Protein AF-0000000081143030 (afdb_homodimer)

InterPro domains:
  IPR003347 JmjC domain [PF08007] (2-86)
  IPR003347 JmjC domain [PS51184] (1-95)

Organism: NCBI:txid267567

pLDDT: mean 85.15, std 11.26, range [50.44, 98.56]

Sequence (570 aa):
MNGSRTWQVGKRKIDAIEERDRLIDGIDVRVLNDWNDTDDTEVEEWVLNPGDMLYLPPRVPHCGIALSAGCMTLSVGCRAPSVSDLVSRLAERFSNSVEDVAVKRYTDDDLLDDCSNDNFSPGEITAKAKEDAKHLVLNALTNMMDDDSVWDEFLGRCVTEPKRLRNNYPIPLEDDDEFDGPTVQDVLNGRGMMYHAEGICFSHSEVNSQDLSGTATAIYRLFVNGEMWQSDSADDGILYQTIANNRMLEGTTLLKSIGNNKRRAKKVEFLEKLVSVGLLYASEEMNGSRTWQVGKRKIDAIEERDRLIDGIDVRVLNDWNDTDDTEVEEWVLNPGDMLYLPPRVPHCGIALSAGCMTLSVGCRAPSVSDLVSRLAERFSNSVEDVAVKRYTDDDLLDDCSNDNFSPGEITAKAKEDAKHLVLNALTNMMDDDSVWDEFLGRCVTEPKRLRNNYPIPLEDDDEFDGPTVQDVLNGRGMMYHAEGICFSHSEVNSQDLSGTATAIYRLFVNGEMWQSDSADDGILYQTIANNRMLEGTTLLKSIGNNKRRAKKVEFLEKLVSVGLLYASEE

Solvent-accessible surface area (backbone atoms only — not comparable to full-atom values): 31535 Å² total; per-residue (Å²): 111,31,46,32,34,37,34,38,33,40,77,52,72,53,52,53,53,56,48,59,72,31,37,50,80,96,53,99,56,96,43,63,54,61,74,82,65,47,81,79,56,58,58,49,78,45,76,40,46,69,90,61,83,82,88,73,63,85,54,38,52,68,46,75,44,72,72,39,82,78,48,44,82,86,82,86,79,84,80,57,60,25,35,23,54,52,38,38,50,49,18,51,48,29,64,69,38,50,47,66,64,26,62,40,51,64,76,67,90,54,49,69,64,44,63,70,37,91,81,51,55,85,16,49,61,45,72,64,57,53,51,52,51,49,48,52,45,51,48,46,52,47,56,48,56,67,35,62,60,56,33,48,52,53,51,43,23,59,70,16,32,66,86,65,88,48,84,78,58,61,58,48,56,53,90,84,52,80,68,85,52,45,50,70,65,37,13,60,71,62,43,36,30,34,30,56,27,86,87,56,35,49,27,20,41,74,40,68,41,71,44,98,84,65,52,73,41,60,34,26,33,31,19,46,55,40,38,78,49,75,39,72,42,69,62,57,33,45,33,33,45,51,59,25,56,31,62,65,40,44,18,69,60,50,47,65,32,52,47,91,53,95,54,26,66,59,50,52,51,49,53,47,48,38,29,44,53,17,53,29,45,46,33,76,118,112,32,46,34,33,39,34,38,32,40,78,52,73,53,52,53,55,58,47,60,72,31,38,49,80,96,54,99,56,94,42,64,54,60,73,82,69,46,82,78,58,57,58,48,78,45,77,40,45,68,90,60,84,81,89,76,63,86,54,39,52,66,46,76,43,71,73,38,83,78,48,42,84,86,83,86,80,84,80,56,60,26,35,24,53,52,39,37,52,49,18,50,49,28,65,69,37,50,47,66,65,24,62,38,53,64,75,65,91,55,50,69,62,43,64,70,37,90,81,50,53,85,17,49,61,46,72,65,57,53,51,51,51,50,48,52,44,52,49,46,52,48,56,48,56,67,34,61,58,57,32,48,52,52,50,42,22,59,72,15,32,68,86,65,87,47,84,77,57,60,58,48,54,54,89,84,52,79,68,86,53,46,48,71,66,37,13,62,71,62,43,37,30,33,30,56,26,86,87,57,36,50,27,19,41,75,42,70,42,69,44,97,85,64,52,71,42,59,35,26,34,32,20,46,54,40,38,78,49,73,39,72,42,68,61,56,32,44,33,34,44,51,57,25,55,31,61,64,41,43,17,69,61,51,47,66,33,51,46,92,52,95,55,28,65,58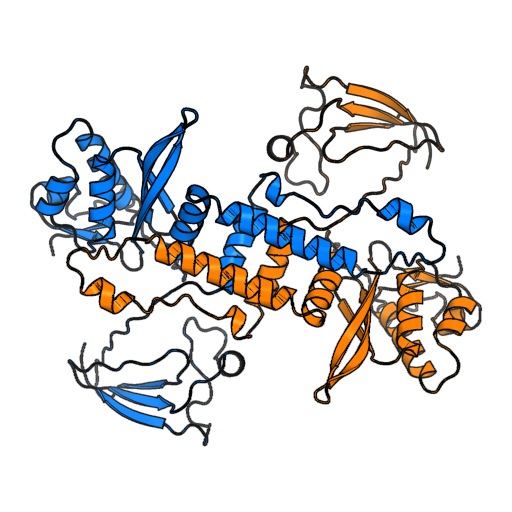,49,52,52,48,52,47,48,40,30,43,54,18,52,28,46,46,32,77,120

Radius of gyration: 30.95 Å; Cα contacts (8 Å, |Δi|>4): 906; chains: 2; bounding box: 77×86×65 Å

Secondary structure (DSSP, 8-state):
-BS-EEEEEESSPPPHHHHHHHBPTT-SS--BS-TTT-TT--EEEEEE-TT------TT--EEEEE-STT-B-------PPBHHHHHHHHHHHHHH--SHHHH-B---TTHHHHHTSTT--TTB--HHHHHHHHHHHHHHHHHHHHSHHHHHHHHHHHHHS-SS--TT-S----TT----S--HHHHHTTSSEEEEPTT--EEEEEEEEE-TTS-EEEEEEEEETTEEEEES-HHHHHHHHHHHH-SEEEHHHHHHHH-SSTTHHHHHHHHHHHHHTTSEEEE--/-BS-EEEEEESSPPPHHHHHHHBPTT-SS--BS-TTT-TT--EEEEEE-TT------TT--EEEEE-STT-B-------PPBHHHHHHHHHHHHHH--SHHHH-B---TTHHHHHTSTT--TTB--HHHHHHHHHHHHHHHHHHHHSHHHHHHHHHHHHHS-SS--TT-S----TT----SPPHHHHHTTSSEEEEPTT--EEEEEEEEE-TTS-EEEEEEEEETTEEEEES-HHHHHHHHHHHH-SEEEHHHHHHHH-SSTTHHHHHHHHHHHHHTTSEEEE--

Structure (mmCIF, N/CA/C/O backbone):
data_AF-0000000081143030-model_v1
#
loop_
_entity.id
_entity.type
_entity.pdbx_description
1 polymer 'Cupin domain-containing protein'
#
loop_
_atom_site.group_PDB
_atom_site.id
_atom_site.type_symbol
_atom_site.label_atom_id
_atom_site.label_alt_id
_atom_site.label_comp_id
_atom_site.label_asym_id
_atom_site.label_entity_id
_atom_site.label_seq_id
_atom_site.pdbx_PDB_ins_code
_atom_site.Cartn_x
_atom_site.Cartn_y
_atom_site.Cartn_z
_atom_site.occupancy
_atom_site.B_iso_or_equiv
_atom_site.auth_seq_id
_atom_site.auth_comp_id
_atom_site.auth_asym_id
_atom_site.auth_atom_id
_atom_site.pdbx_PDB_model_num
ATOM 1 N N . MET A 1 1 ? -22.078 33.094 7.598 1 71.69 1 MET A N 1
ATOM 2 C CA . MET A 1 1 ? -23.188 32.125 7.562 1 71.69 1 MET A CA 1
ATOM 3 C C . MET A 1 1 ? -24.516 32.875 7.48 1 71.69 1 MET A C 1
ATOM 5 O O . MET A 1 1 ? -24.734 33.875 8.164 1 71.69 1 MET A O 1
ATOM 9 N N . ASN A 1 2 ? -25.203 32.594 6.605 1 82.69 2 ASN A N 1
ATOM 10 C CA . ASN A 1 2 ? -26.406 33.375 6.316 1 82.69 2 ASN A CA 1
ATOM 11 C C . ASN A 1 2 ? -27.562 32.469 5.895 1 82.69 2 ASN A C 1
ATOM 13 O O . ASN A 1 2 ? -27.344 31.406 5.305 1 82.69 2 ASN A O 1
ATOM 17 N N . GLY A 1 3 ? -28.719 32.969 6.391 1 89.81 3 GLY A N 1
ATOM 18 C CA . GLY A 1 3 ? -29.922 32.312 5.906 1 89.81 3 GLY A CA 1
ATOM 19 C C . GLY A 1 3 ? -30.328 31.109 6.746 1 89.81 3 GLY A C 1
ATOM 20 O O . GLY A 1 3 ? -29.812 30.938 7.855 1 89.81 3 GLY A O 1
ATOM 21 N N . SER A 1 4 ? -31.469 30.5 6.277 1 92.56 4 SER A N 1
ATOM 22 C CA . SER A 1 4 ? -31.984 29.312 6.969 1 92.56 4 SER A CA 1
ATOM 23 C C . SER A 1 4 ? -31.984 28.094 6.055 1 92.56 4 SER A C 1
ATOM 25 O O . SER A 1 4 ? -32.156 28.219 4.84 1 92.56 4 SER A O 1
ATOM 27 N N . ARG A 1 5 ? -31.578 26.922 6.707 1 93.31 5 ARG A N 1
ATOM 28 C CA . ARG A 1 5 ? -31.5 25.672 5.984 1 93.31 5 ARG A CA 1
ATOM 29 C C . ARG A 1 5 ? -32.188 24.547 6.762 1 93.31 5 ARG A C 1
ATOM 31 O O . ARG A 1 5 ? -32.031 24.469 7.984 1 93.31 5 ARG A O 1
ATOM 38 N N . THR A 1 6 ? -33.031 23.766 6.062 1 93.06 6 THR A N 1
ATOM 39 C CA . THR A 1 6 ? -33.594 22.562 6.672 1 93.06 6 THR A CA 1
ATOM 40 C C . THR A 1 6 ? -32.688 21.359 6.41 1 93.06 6 THR A C 1
ATOM 42 O O . THR A 1 6 ? -32.25 21.141 5.277 1 93.06 6 THR A O 1
ATOM 45 N N . TRP A 1 7 ? -32.312 20.688 7.48 1 92.56 7 TRP A N 1
ATOM 46 C CA . TRP A 1 7 ? -31.5 19.484 7.391 1 92.56 7 TRP A CA 1
ATOM 47 C C . TRP A 1 7 ? -32.312 18.234 7.688 1 92.56 7 TRP A C 1
ATOM 49 O O . TRP A 1 7 ? -32.969 18.141 8.734 1 92.56 7 TRP A O 1
ATOM 59 N N . GLN A 1 8 ? -32.406 17.422 6.727 1 90.38 8 GLN A N 1
ATOM 60 C CA . GLN A 1 8 ? -32.969 16.094 6.926 1 90.38 8 GLN A CA 1
ATOM 61 C C . GLN A 1 8 ? -31.859 15.078 7.246 1 90.38 8 GLN A C 1
ATOM 63 O O . GLN A 1 8 ? -30.953 14.859 6.434 1 90.38 8 GLN A O 1
ATOM 68 N N . VAL A 1 9 ? -31.906 14.531 8.43 1 91.06 9 VAL A N 1
ATOM 69 C CA . VAL A 1 9 ? -30.859 13.633 8.891 1 91.06 9 VAL A CA 1
ATOM 70 C C . VAL A 1 9 ? -31.422 12.234 9.094 1 91.06 9 VAL A C 1
ATOM 72 O O . VAL A 1 9 ? -32.438 12.055 9.781 1 91.06 9 VAL A O 1
ATOM 75 N N . GLY A 1 10 ? -30.781 11.289 8.461 1 87.38 10 GLY A N 1
ATOM 76 C CA . GLY A 1 10 ? -31.203 9.906 8.641 1 87.38 10 GLY A CA 1
ATOM 77 C C . GLY A 1 10 ? -31.047 9.414 10.07 1 87.38 10 GLY A C 1
ATOM 78 O O . GLY A 1 10 ? -30.188 9.891 10.805 1 87.38 10 GLY A O 1
ATOM 79 N N . LYS A 1 11 ? -31.875 8.422 10.445 1 85.69 11 LYS A N 1
ATOM 80 C CA . LYS A 1 11 ? -31.844 7.902 11.805 1 85.69 11 LYS A CA 1
ATOM 81 C C . LYS A 1 11 ? -30.859 6.746 11.945 1 85.69 11 LYS A C 1
ATOM 83 O O . LYS A 1 11 ? -30.641 6.238 13.047 1 85.69 11 LYS A O 1
ATOM 88 N N . ARG A 1 12 ? -30.359 6.387 10.859 1 83.38 12 ARG A N 1
ATOM 89 C CA . ARG A 1 12 ? -29.453 5.25 10.969 1 83.38 12 ARG A CA 1
ATOM 90 C C . ARG A 1 12 ? -28.156 5.516 10.211 1 83.38 12 ARG A C 1
ATOM 92 O O . ARG A 1 12 ? -28.156 6.242 9.211 1 83.38 12 ARG A O 1
ATOM 99 N N . LYS A 1 13 ? -27.047 4.879 10.703 1 85.75 13 LYS A N 1
ATOM 100 C CA . LYS A 1 13 ? -25.766 4.871 10.016 1 85.75 13 LYS A CA 1
ATOM 101 C C . LYS A 1 13 ? -25.766 3.859 8.867 1 85.75 13 LYS A C 1
ATOM 103 O O . LYS A 1 13 ? -26.297 2.752 9.008 1 85.75 13 LYS A O 1
ATOM 108 N N . ILE A 1 14 ? -25.297 4.305 7.766 1 79.69 14 ILE A N 1
ATOM 109 C CA . ILE A 1 14 ? -25.188 3.361 6.66 1 79.69 14 ILE A CA 1
ATOM 110 C C . ILE A 1 14 ? -23.766 2.795 6.609 1 79.69 14 ILE A C 1
ATOM 112 O O . ILE A 1 14 ? -22.812 3.447 7.043 1 79.69 14 ILE A O 1
ATOM 116 N N . ASP A 1 15 ? -23.672 1.548 6.188 1 76.94 15 ASP A N 1
ATOM 117 C CA . ASP A 1 15 ? -22.328 0.964 6.109 1 76.94 15 ASP A CA 1
ATOM 118 C C . ASP A 1 15 ? -21.625 1.368 4.812 1 76.94 15 ASP A C 1
ATOM 120 O O . ASP A 1 15 ? -22.219 2.047 3.969 1 76.94 15 ASP A O 1
ATOM 124 N N . ALA A 1 16 ? -20.375 1.032 4.793 1 75.62 16 ALA A N 1
ATOM 125 C CA . ALA A 1 16 ? -19.531 1.472 3.688 1 75.62 16 ALA A CA 1
ATOM 126 C C . ALA A 1 16 ? -20.031 0.92 2.357 1 75.62 16 ALA A C 1
ATOM 128 O O . ALA A 1 16 ? -19.938 1.588 1.324 1 75.62 16 ALA A O 1
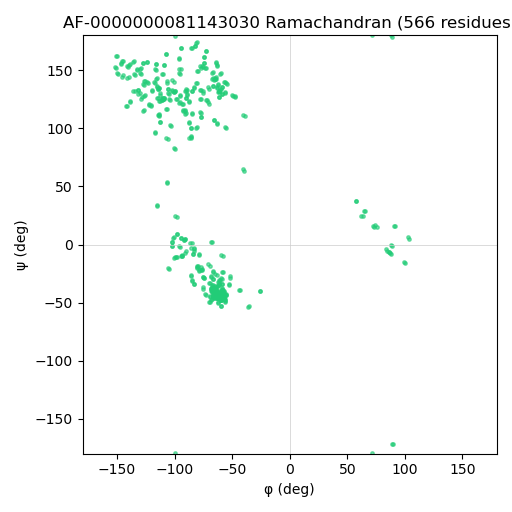ATOM 129 N N . ILE A 1 17 ? -20.547 -0.232 2.393 1 76.12 17 ILE A N 1
ATOM 130 C CA . ILE A 1 17 ? -21.031 -0.859 1.164 1 76.12 17 ILE A CA 1
ATOM 131 C C . ILE A 1 17 ? -22.25 -0.109 0.639 1 76.12 17 ILE A C 1
ATOM 133 O O . ILE A 1 17 ? -22.312 0.238 -0.543 1 76.12 17 ILE A O 1
ATOM 137 N N . GLU A 1 18 ? -23.141 0.137 1.549 1 76.69 18 GLU A N 1
ATOM 138 C CA . GLU A 1 18 ? -24.328 0.894 1.172 1 76.69 18 GLU A CA 1
ATOM 139 C C . GLU A 1 18 ? -23.969 2.287 0.668 1 76.69 18 GLU A C 1
ATOM 141 O O . GLU A 1 18 ? -24.547 2.773 -0.305 1 76.69 18 GLU A O 1
ATOM 146 N N . GLU A 1 19 ? -23.078 2.914 1.349 1 78.88 19 GLU A N 1
ATOM 147 C CA . GLU A 1 19 ? -22.641 4.238 0.925 1 78.88 19 GLU A CA 1
ATOM 148 C C . GLU A 1 19 ? -22.078 4.207 -0.495 1 78.88 19 GLU A C 1
ATOM 150 O O . GLU A 1 19 ? -22.469 5.02 -1.338 1 78.88 19 GLU A O 1
ATOM 155 N N . ARG A 1 20 ? -21.281 3.271 -0.72 1 75.88 20 ARG A N 1
ATOM 156 C CA . ARG A 1 20 ? -20.656 3.154 -2.033 1 75.88 20 ARG A CA 1
ATOM 157 C C . ARG A 1 20 ? -21.703 2.924 -3.119 1 75.88 20 ARG A C 1
ATOM 159 O O . ARG A 1 20 ? -21.641 3.531 -4.191 1 75.88 20 ARG A O 1
ATOM 166 N N . ASP A 1 21 ? -22.578 2.104 -2.781 1 76.81 21 ASP A N 1
ATOM 167 C CA . ASP A 1 21 ? -23.594 1.735 -3.76 1 76.81 21 ASP A CA 1
ATOM 168 C C . ASP A 1 21 ? -24.531 2.91 -4.055 1 76.81 21 ASP A C 1
ATOM 170 O O . ASP A 1 21 ? -25.094 3.002 -5.145 1 76.81 21 ASP A O 1
ATOM 174 N N . ARG A 1 22 ? -24.703 3.777 -3.113 1 79.62 22 ARG A N 1
ATOM 175 C CA . ARG A 1 22 ? -25.688 4.852 -3.246 1 79.62 22 ARG A CA 1
ATOM 176 C C . ARG A 1 22 ? -25.016 6.148 -3.695 1 79.62 22 ARG A C 1
ATOM 178 O O . ARG A 1 22 ? -25.703 7.121 -4.027 1 79.62 22 ARG A O 1
ATOM 185 N N . LEU A 1 23 ? -23.688 6.145 -3.668 1 82.5 23 LEU A N 1
ATOM 186 C CA . LEU A 1 23 ? -22.984 7.363 -4.031 1 82.5 23 LEU A CA 1
ATOM 187 C C . LEU A 1 23 ? -23.094 7.637 -5.527 1 82.5 23 LEU A C 1
ATOM 189 O O . LEU A 1 23 ? -23.031 6.715 -6.34 1 82.5 23 LEU A O 1
ATOM 193 N N . ILE A 1 24 ? -23.359 8.875 -5.836 1 79.69 24 ILE A N 1
ATOM 194 C CA . ILE A 1 24 ? -23.391 9.297 -7.23 1 79.69 24 ILE A CA 1
ATOM 195 C C . ILE A 1 24 ? -21.969 9.359 -7.785 1 79.69 24 ILE A C 1
ATOM 197 O O . ILE A 1 24 ? -21.109 10.039 -7.227 1 79.69 24 ILE A O 1
ATOM 201 N N . ASP A 1 25 ? -21.672 8.672 -8.852 1 76.94 25 ASP A N 1
ATOM 202 C CA . ASP A 1 25 ? -20.328 8.586 -9.438 1 76.94 25 ASP A CA 1
ATOM 203 C C . ASP A 1 25 ? -19.984 9.852 -10.219 1 76.94 25 ASP A C 1
ATOM 205 O O . ASP A 1 25 ? -20.891 10.508 -10.758 1 76.94 25 ASP A O 1
ATOM 209 N N . GLY A 1 26 ? -18.719 10.148 -10.289 1 70.69 26 GLY A N 1
ATOM 210 C CA . GLY A 1 26 ? -18.25 11.164 -11.211 1 70.69 26 GLY A CA 1
ATOM 211 C C . GLY A 1 26 ? -18.25 12.555 -10.617 1 70.69 26 GLY A C 1
ATOM 212 O O . GLY A 1 26 ? -18.031 13.539 -11.328 1 70.69 26 GLY A O 1
ATOM 213 N N . ILE A 1 27 ? -18.703 12.633 -9.344 1 70.5 27 ILE A N 1
ATOM 214 C CA . ILE A 1 27 ? -18.703 13.969 -8.766 1 70.5 27 ILE A CA 1
ATOM 215 C C . ILE A 1 27 ? -17.734 14.016 -7.59 1 70.5 27 ILE A C 1
ATOM 217 O O . ILE A 1 27 ? -17.438 12.984 -6.973 1 70.5 27 ILE A O 1
ATOM 221 N N . ASP A 1 28 ? -17.172 15.195 -7.188 1 66.81 28 ASP A N 1
ATOM 222 C CA . ASP A 1 28 ? -16.125 15.359 -6.184 1 66.81 28 ASP A CA 1
ATOM 223 C C . ASP A 1 28 ? -16.703 15.375 -4.773 1 66.81 28 ASP A C 1
ATOM 225 O O . ASP A 1 28 ? -15.969 15.445 -3.789 1 66.81 28 ASP A O 1
ATOM 229 N N . VAL A 1 29 ? -18.047 15.359 -4.738 1 70.94 29 VAL A N 1
ATOM 230 C CA . VAL A 1 29 ? -18.688 15.367 -3.43 1 70.94 29 VAL A CA 1
ATOM 231 C C . VAL A 1 29 ? -19.469 14.078 -3.23 1 70.94 29 VAL A C 1
ATOM 233 O O . VAL A 1 29 ? -19.906 13.445 -4.199 1 70.94 29 VAL A O 1
ATOM 236 N N . ARG A 1 30 ? -19.594 13.633 -2.014 1 77.25 30 ARG A N 1
ATOM 237 C CA . ARG A 1 30 ? -20.297 12.391 -1.69 1 77.25 30 ARG A CA 1
ATOM 238 C C . ARG A 1 30 ? -21.797 12.617 -1.526 1 77.25 30 ARG A C 1
ATOM 240 O O . ARG A 1 30 ? -22.25 13.008 -0.45 1 77.25 30 ARG A O 1
ATOM 247 N N . VAL A 1 31 ? -22.5 12.461 -2.605 1 80.06 31 VAL A N 1
ATOM 248 C CA . VAL A 1 31 ? -23.953 12.625 -2.619 1 80.06 31 VAL A CA 1
ATOM 249 C C . VAL A 1 31 ? -24.625 11.273 -2.83 1 80.06 31 VAL A C 1
ATOM 251 O O . VAL A 1 31 ? -24.234 10.5 -3.705 1 80.06 31 VAL A O 1
ATOM 254 N N . LEU A 1 32 ? -25.438 10.961 -1.968 1 84 32 LEU A N 1
ATOM 255 C CA . LEU A 1 32 ? -26.156 9.695 -2.068 1 84 32 LEU A CA 1
ATOM 256 C C . LEU A 1 32 ? -27.344 9.82 -3.031 1 84 32 LEU A C 1
ATOM 258 O O . LEU A 1 32 ? -28.031 10.836 -3.049 1 84 32 LEU A O 1
ATOM 262 N N . ASN A 1 33 ? -27.422 8.781 -3.754 1 78.25 33 ASN A N 1
ATOM 263 C CA . ASN A 1 33 ? -28.578 8.688 -4.625 1 78.25 33 ASN A CA 1
ATOM 264 C C . ASN A 1 33 ? -29.844 8.359 -3.834 1 78.25 33 ASN A C 1
ATOM 266 O O . ASN A 1 33 ? -29.766 7.793 -2.74 1 78.25 33 ASN A O 1
ATOM 270 N N . ASP A 1 34 ? -31.016 8.703 -4.371 1 70.38 34 ASP A N 1
ATOM 271 C CA . ASP A 1 34 ? -32.344 8.281 -3.965 1 70.38 34 ASP A CA 1
ATOM 272 C C . ASP A 1 34 ? -32.688 8.789 -2.562 1 70.38 34 ASP A C 1
ATOM 274 O O . ASP A 1 34 ? -33.25 8.055 -1.748 1 70.38 34 ASP A O 1
ATOM 278 N N . TRP A 1 35 ? -32.156 9.875 -2.143 1 68.69 35 TRP A N 1
ATOM 279 C CA . TRP A 1 35 ? -32.531 10.414 -0.845 1 68.69 35 TRP A CA 1
ATOM 280 C C . TRP A 1 35 ? -34.031 10.344 -0.651 1 68.69 35 TRP A C 1
ATOM 282 O O . TRP A 1 35 ? -34.531 9.992 0.43 1 68.69 35 TRP A O 1
ATOM 292 N N . ASN A 1 36 ? -34.812 10.617 -1.748 1 61.03 36 ASN A N 1
ATOM 293 C CA . ASN A 1 36 ? -36.281 10.688 -1.645 1 61.03 36 ASN A CA 1
ATOM 294 C C . ASN A 1 36 ? -36.906 9.305 -1.72 1 61.03 36 ASN A C 1
ATOM 296 O O . ASN A 1 36 ? -38.094 9.141 -1.373 1 61.03 36 ASN A O 1
ATOM 300 N N . ASP A 1 37 ? -36.312 8.523 -2.445 1 54.25 37 ASP A N 1
ATOM 301 C CA . ASP A 1 37 ? -37.031 7.309 -2.799 1 54.25 37 ASP A CA 1
ATOM 302 C C . ASP A 1 37 ? -37 6.297 -1.656 1 54.25 37 ASP A C 1
ATOM 304 O O . ASP A 1 37 ? -37.688 5.273 -1.708 1 54.25 37 ASP A O 1
ATOM 308 N N . THR A 1 38 ? -36.031 6.445 -0.819 1 52.09 38 THR A N 1
ATOM 309 C CA . THR A 1 38 ? -36.062 5.285 0.067 1 52.09 38 THR A CA 1
ATOM 310 C C . THR A 1 38 ? -37.031 5.516 1.225 1 52.09 38 THR A C 1
ATOM 312 O O . THR A 1 38 ? -36.875 6.477 1.981 1 52.09 38 THR A O 1
ATOM 315 N N . ASP A 1 39 ? -38.219 5.09 1.026 1 50.56 39 ASP A N 1
ATOM 316 C CA . ASP A 1 39 ? -39.219 4.965 2.07 1 50.56 39 ASP A CA 1
ATOM 317 C C . ASP A 1 39 ? -38.562 4.777 3.441 1 50.56 39 ASP A C 1
ATOM 319 O O . ASP A 1 39 ? -39.156 5.16 4.461 1 50.56 39 ASP A O 1
ATOM 323 N N . ASP A 1 40 ? -37.5 3.99 3.467 1 51.91 40 ASP A N 1
ATOM 324 C CA . ASP A 1 40 ? -37.031 3.387 4.715 1 51.91 40 ASP A CA 1
ATOM 325 C C . ASP A 1 40 ? -36.125 4.336 5.48 1 51.91 40 ASP A C 1
ATOM 327 O O . ASP A 1 40 ? -35.5 3.949 6.477 1 51.91 40 ASP A O 1
ATOM 331 N N . THR A 1 41 ? -35.938 5.508 4.945 1 59.34 41 THR A N 1
ATOM 332 C CA . THR A 1 41 ? -35 6.203 5.828 1 59.34 41 THR A CA 1
ATOM 333 C C . THR A 1 41 ? -35.75 7.176 6.738 1 59.34 41 THR A C 1
ATOM 335 O O . THR A 1 41 ? -36.344 8.141 6.262 1 59.34 41 THR A O 1
ATOM 338 N N . GLU A 1 42 ? -36.281 6.695 7.809 1 78.5 42 GLU A N 1
ATOM 339 C CA . GLU A 1 42 ? -36.719 7.617 8.859 1 78.5 42 GLU A CA 1
ATOM 340 C C . GLU A 1 42 ? -35.719 8.75 9.039 1 78.5 42 GLU A C 1
ATOM 342 O O . GLU A 1 42 ? -34.5 8.508 9.188 1 78.5 42 GLU A O 1
ATOM 347 N N . VAL A 1 43 ? -36.188 9.906 8.648 1 85.5 43 VAL A N 1
ATOM 348 C CA . VAL A 1 43 ? -35.344 11.078 8.789 1 85.5 43 VAL A CA 1
ATOM 349 C C . VAL A 1 43 ? -35.875 12.008 9.875 1 85.5 43 VAL A C 1
ATOM 351 O O . VAL A 1 43 ? -37.094 11.992 10.156 1 85.5 43 VAL A O 1
ATOM 354 N N . GLU A 1 44 ? -35.062 12.641 10.539 1 89.19 44 GLU A N 1
ATOM 355 C CA . GLU A 1 44 ? -35.406 13.766 11.398 1 89.19 44 GLU A CA 1
ATOM 356 C C . GLU A 1 44 ? -35.062 15.094 10.727 1 89.19 44 GLU A C 1
ATOM 358 O O . GLU A 1 44 ? -34.031 15.211 10.062 1 89.19 44 GLU A O 1
ATOM 363 N N . GLU A 1 45 ? -35.906 16.047 10.922 1 91.38 45 GLU A N 1
ATOM 364 C CA . GLU A 1 45 ? -35.719 17.328 10.258 1 91.38 45 GLU A CA 1
ATOM 365 C C . GLU A 1 45 ? -35.406 18.422 11.266 1 91.38 45 GLU A C 1
ATOM 367 O O . GLU A 1 45 ? -36.031 18.484 12.336 1 91.38 45 GLU A O 1
ATOM 372 N N . TRP A 1 46 ? -34.406 19.234 10.938 1 93.62 46 TRP A N 1
ATOM 373 C CA . TRP A 1 46 ? -34 20.375 11.758 1 93.62 46 TRP A CA 1
ATOM 374 C C . TRP A 1 46 ? -33.844 21.625 10.906 1 93.62 46 TRP A C 1
ATOM 376 O O . TRP A 1 46 ? -33.219 21.594 9.844 1 93.62 46 TRP A O 1
ATOM 386 N N . VAL A 1 47 ? -34.469 22.703 11.328 1 94.38 47 VAL A N 1
ATOM 387 C CA . VAL A 1 47 ? -34.188 23.984 10.688 1 94.38 47 VAL A CA 1
ATOM 388 C C . VAL A 1 47 ? -33.094 24.719 11.438 1 94.38 47 VAL A C 1
ATOM 390 O O . VAL A 1 47 ? -33.188 24.953 12.648 1 94.38 47 VAL A O 1
ATOM 393 N N . LEU A 1 48 ? -32.062 25 10.758 1 93.56 48 LEU A N 1
ATOM 394 C CA . LEU A 1 48 ? -30.953 25.719 11.367 1 93.56 48 LEU A CA 1
ATOM 395 C C . LEU A 1 48 ? -30.969 27.188 10.953 1 93.56 48 LEU A C 1
ATOM 397 O O . LEU A 1 48 ? -31.156 27.516 9.781 1 93.56 48 LEU A O 1
ATOM 401 N N . ASN A 1 49 ? -30.828 28 11.883 1 92.25 49 ASN A N 1
ATOM 402 C CA . ASN A 1 49 ? -30.703 29.438 11.703 1 92.25 49 ASN A CA 1
ATOM 403 C C . ASN A 1 49 ? -29.281 29.922 11.969 1 92.25 49 ASN A C 1
ATOM 405 O O . ASN A 1 49 ? -28.453 29.172 12.492 1 92.25 49 ASN A O 1
ATOM 409 N N . PRO A 1 50 ? -28.984 31.156 11.508 1 90.69 50 PRO A N 1
ATOM 410 C CA . PRO A 1 50 ? -27.625 31.672 11.773 1 90.69 50 PRO A CA 1
ATOM 411 C C . PRO A 1 50 ? -27.219 31.547 13.234 1 90.69 50 PRO A C 1
ATOM 413 O O . PRO A 1 50 ? -28 31.891 14.133 1 90.69 50 PRO A O 1
ATOM 416 N N . GLY A 1 51 ? -26.109 30.984 13.461 1 91.38 51 GLY A N 1
ATOM 417 C CA . GLY A 1 51 ? -25.609 30.75 14.812 1 91.38 51 GLY A CA 1
ATOM 418 C C . GLY A 1 51 ? -25.844 29.344 15.297 1 91.38 51 GLY A C 1
ATOM 419 O O . GLY A 1 51 ? -25.219 28.906 16.266 1 91.38 51 GLY A O 1
ATOM 420 N N . ASP A 1 52 ? -26.734 28.547 14.625 1 92.88 52 ASP A N 1
ATOM 421 C CA . ASP A 1 52 ? -27 27.156 15.016 1 92.88 52 ASP A CA 1
ATOM 422 C C . ASP A 1 52 ? -25.922 26.219 14.484 1 92.88 52 ASP A C 1
ATOM 424 O O . ASP A 1 52 ? -25.25 26.531 13.484 1 92.88 52 ASP A O 1
ATOM 428 N N . MET A 1 53 ? -25.688 25.141 15.266 1 92.19 53 MET A N 1
ATOM 429 C CA . MET A 1 53 ? -24.75 24.109 14.852 1 92.19 53 MET A CA 1
ATOM 430 C C . MET A 1 53 ? -25.391 22.734 14.883 1 92.19 53 MET A C 1
ATOM 432 O O . MET A 1 53 ? -26.203 22.438 15.766 1 92.19 53 MET A O 1
ATOM 436 N N . LEU A 1 54 ? -25.125 21.984 13.898 1 91.75 54 LEU A N 1
ATOM 437 C CA . LEU A 1 54 ? -25.594 20.594 13.805 1 91.75 54 LEU A CA 1
ATOM 438 C C . LEU A 1 54 ? -24.406 19.641 13.664 1 91.75 54 LEU A C 1
ATOM 440 O O . LEU A 1 54 ? -23.562 19.828 12.789 1 91.75 54 LEU A O 1
ATOM 444 N N . TYR A 1 55 ? -24.297 18.75 14.594 1 89.81 55 TYR A N 1
ATOM 445 C CA . TYR A 1 55 ? -23.312 17.703 14.477 1 89.81 55 TYR A CA 1
ATOM 446 C C . TYR A 1 55 ? -23.859 16.5 13.711 1 89.81 55 TYR A C 1
ATOM 448 O O . TYR A 1 55 ? -24.922 15.969 14.07 1 89.81 55 TYR A O 1
ATOM 456 N N . LEU A 1 56 ? -23.219 16.156 12.695 1 87.06 56 LEU A N 1
ATOM 457 C CA . LEU A 1 56 ? -23.578 15 11.883 1 87.06 56 LEU A CA 1
ATOM 458 C C . LEU A 1 56 ? -22.516 13.914 11.977 1 87.06 56 LEU A C 1
ATOM 460 O O . LEU A 1 56 ? -21.406 14.078 11.469 1 87.06 56 LEU A O 1
ATOM 464 N N . PRO A 1 57 ? -22.906 12.805 12.602 1 83.75 57 PRO A N 1
ATOM 465 C CA . PRO A 1 57 ? -21.922 11.719 12.656 1 83.75 57 PRO A CA 1
ATOM 466 C C . PRO A 1 57 ? -21.578 11.164 11.273 1 83.75 57 PRO A C 1
ATOM 468 O O . PRO A 1 57 ? -22.375 11.289 10.336 1 83.75 57 PRO A O 1
ATOM 471 N N . PRO A 1 58 ? -20.359 10.555 11.227 1 78.75 58 PRO A N 1
ATOM 472 C CA . PRO A 1 58 ? -19.969 9.961 9.945 1 78.75 58 PRO A CA 1
ATOM 473 C C . PRO A 1 58 ? -20.969 8.898 9.469 1 78.75 58 PRO A C 1
ATOM 475 O O . PRO A 1 58 ? -21.484 8.133 10.273 1 78.75 58 PRO A O 1
ATOM 478 N N . ARG A 1 59 ? -21.297 8.953 8.203 1 81.25 59 ARG A N 1
ATOM 479 C CA . ARG A 1 59 ? -22.062 7.965 7.449 1 81.25 59 ARG A CA 1
ATOM 480 C C . ARG A 1 59 ? -23.531 7.996 7.844 1 81.25 59 ARG A C 1
ATOM 482 O O . ARG A 1 59 ? -24.25 7 7.695 1 81.25 59 ARG A O 1
ATOM 489 N N . VAL A 1 60 ? -23.891 9.008 8.461 1 86.38 60 VAL A N 1
ATOM 490 C CA . VAL A 1 60 ? -25.312 9.266 8.609 1 86.38 60 VAL A CA 1
ATOM 491 C C . VAL A 1 60 ? -25.812 10.125 7.449 1 86.38 60 VAL A C 1
ATOM 493 O O . VAL A 1 60 ? -25.391 11.273 7.293 1 86.38 60 VAL A O 1
ATOM 496 N N . PRO A 1 61 ? -26.609 9.5 6.66 1 87.88 61 PRO A N 1
ATOM 497 C CA . PRO A 1 61 ? -27.109 10.266 5.512 1 87.88 61 PRO A CA 1
ATOM 498 C C . PRO A 1 61 ? -27.812 11.555 5.918 1 87.88 61 PRO A C 1
ATOM 500 O O . PRO A 1 61 ? -28.484 11.594 6.953 1 87.88 61 PRO A O 1
ATOM 503 N N . HIS A 1 62 ? -27.578 12.562 5.176 1 88.62 62 HIS A N 1
ATOM 504 C CA . HIS A 1 62 ? -28.219 13.844 5.465 1 88.62 62 HIS A CA 1
ATOM 505 C C . HIS A 1 62 ? -28.391 14.672 4.195 1 88.62 62 HIS A C 1
ATOM 507 O O . HIS A 1 62 ? -27.703 14.438 3.199 1 88.62 62 HIS A O 1
ATOM 513 N N . CYS A 1 63 ? -29.406 15.5 4.258 1 88.25 63 CYS A N 1
ATOM 514 C CA . CYS A 1 63 ? -29.719 16.375 3.137 1 88.25 63 CYS A CA 1
ATOM 515 C C . CYS A 1 63 ? -30.109 17.766 3.629 1 88.25 63 CYS A C 1
ATOM 517 O O . CYS A 1 63 ? -30.969 17.906 4.492 1 88.25 63 CYS A O 1
ATOM 519 N N . GLY A 1 64 ? -29.359 18.703 3.145 1 88.5 64 GLY A N 1
ATOM 520 C CA . GLY A 1 64 ? -29.672 20.094 3.48 1 88.5 64 GLY A CA 1
ATOM 521 C C . GLY A 1 64 ? -30.312 20.859 2.336 1 88.5 64 GLY A C 1
ATOM 522 O O . GLY A 1 64 ? -29.828 20.812 1.204 1 88.5 64 GLY A O 1
ATOM 523 N N . ILE A 1 65 ? -31.406 21.484 2.684 1 88.38 65 ILE A N 1
ATOM 524 C CA . ILE A 1 65 ? -32.125 22.281 1.69 1 88.38 65 ILE A CA 1
ATOM 525 C C . ILE A 1 65 ? -32.219 23.734 2.152 1 88.38 65 ILE A C 1
ATOM 527 O O . ILE A 1 65 ? -32.719 24.016 3.24 1 88.38 65 ILE A O 1
ATOM 531 N N . ALA A 1 66 ? -31.656 24.609 1.347 1 91.94 66 ALA A N 1
ATOM 532 C CA . ALA A 1 66 ? -31.734 26.031 1.677 1 91.94 66 ALA A CA 1
ATOM 533 C C . ALA A 1 66 ? -33.188 26.516 1.688 1 91.94 66 ALA A C 1
ATOM 535 O O . ALA A 1 66 ? -33.938 26.203 0.776 1 91.94 66 ALA A O 1
ATOM 536 N N . LEU A 1 67 ? -33.562 27.312 2.643 1 90.62 67 LEU A N 1
ATOM 537 C CA . LEU A 1 67 ? -34.906 27.859 2.766 1 90.62 67 LEU A CA 1
ATOM 538 C C . LEU A 1 67 ? -34.938 29.328 2.365 1 90.62 67 LEU A C 1
ATOM 540 O O . LEU A 1 67 ? -36 29.891 2.109 1 90.62 67 LEU A O 1
ATOM 544 N N . SER A 1 68 ? -33.781 29.953 2.402 1 88.81 68 SER A N 1
ATOM 545 C CA . SER A 1 68 ? -33.719 31.375 2.068 1 88.81 68 SER A CA 1
ATOM 546 C C . SER A 1 68 ? -32.656 31.641 1.001 1 88.81 68 SER A C 1
ATOM 548 O O . SER A 1 68 ? -31.766 30.812 0.79 1 88.81 68 SER A O 1
ATOM 550 N N . ALA A 1 69 ? -32.844 32.719 0.317 1 84.69 69 ALA A N 1
ATOM 551 C CA . ALA A 1 69 ? -31.859 33.156 -0.666 1 84.69 69 ALA A CA 1
ATOM 552 C C . ALA A 1 69 ? -30.547 33.5 0.009 1 84.69 69 ALA A C 1
ATOM 554 O O . ALA A 1 69 ? -30.531 34.094 1.098 1 84.69 69 ALA A O 1
ATOM 555 N N . GLY A 1 70 ? -29.438 33.219 -0.565 1 86.38 70 GLY A N 1
ATOM 556 C CA . GLY A 1 70 ? -28.125 33.562 -0.072 1 86.38 70 GLY A CA 1
ATOM 557 C C . GLY A 1 70 ? -27.672 32.719 1.104 1 86.38 70 GLY A C 1
ATOM 558 O O . GLY A 1 70 ? -26.875 33.156 1.933 1 86.38 70 GLY A O 1
ATOM 559 N N . CYS A 1 71 ? -28.375 31.562 1.306 1 88.75 71 CYS A N 1
ATOM 560 C CA . CYS A 1 71 ? -28.047 30.672 2.412 1 88.75 71 CYS A CA 1
ATOM 561 C C . CYS A 1 71 ? -26.625 30.141 2.279 1 88.75 71 CYS A C 1
ATOM 563 O O . CYS A 1 71 ? -26.219 29.703 1.2 1 88.75 71 CYS A O 1
ATOM 565 N N . MET A 1 72 ? -25.781 30.328 3.408 1 89.12 72 MET A N 1
ATOM 566 C CA . MET A 1 72 ? -24.422 29.781 3.453 1 89.12 72 MET A CA 1
ATOM 567 C C . MET A 1 72 ? -24.203 28.984 4.727 1 89.12 72 MET A C 1
ATOM 569 O O . MET A 1 72 ? -24.578 29.422 5.816 1 89.12 72 MET A O 1
ATOM 573 N N . THR A 1 73 ? -23.766 27.781 4.531 1 86.62 73 THR A N 1
ATOM 574 C CA . THR A 1 73 ? -23.438 26.906 5.648 1 86.62 73 THR A CA 1
ATOM 575 C C . THR A 1 73 ? -21.938 26.578 5.656 1 86.62 73 THR A C 1
ATOM 577 O O . THR A 1 73 ? -21.344 26.359 4.602 1 86.62 73 THR A O 1
ATOM 580 N N . LEU A 1 74 ? -21.328 26.625 6.859 1 85.44 74 LEU A N 1
ATOM 581 C CA . LEU A 1 74 ? -19.953 26.172 7.035 1 85.44 74 LEU A CA 1
ATOM 582 C C . LEU A 1 74 ? -19.922 24.75 7.594 1 85.44 74 LEU A C 1
ATOM 584 O O . LEU A 1 74 ? -20.656 24.422 8.531 1 85.44 74 LEU A O 1
ATOM 588 N N . SER A 1 75 ? -19.266 23.938 6.926 1 83.06 75 SER A N 1
ATOM 589 C CA . SER A 1 75 ? -19.078 22.578 7.406 1 83.06 75 SER A CA 1
ATOM 590 C C . SER A 1 75 ? -17.625 22.297 7.77 1 83.06 75 SER A C 1
ATOM 592 O O . SER A 1 75 ? -16.719 22.75 7.07 1 83.06 75 SER A O 1
ATOM 594 N N . VAL A 1 76 ? -17.438 21.781 8.969 1 78.25 76 VAL A N 1
ATOM 595 C CA . VAL A 1 76 ? -16.109 21.391 9.43 1 78.25 76 VAL A CA 1
ATOM 596 C C . VAL A 1 76 ? -16.016 19.875 9.523 1 78.25 76 VAL A C 1
ATOM 598 O O . VAL A 1 76 ? -16.922 19.219 10.047 1 78.25 76 VAL A O 1
ATOM 601 N N . GLY A 1 77 ? -15.109 19.312 8.922 1 74.5 77 GLY A N 1
ATOM 602 C CA . GLY A 1 77 ? -14.875 17.891 8.992 1 74.5 77 GLY A CA 1
ATOM 603 C C . GLY A 1 77 ? -13.438 17.531 9.312 1 74.5 77 GLY A C 1
ATOM 604 O O . GLY A 1 77 ? -12.539 18.359 9.156 1 74.5 77 GLY A O 1
ATOM 605 N N . CYS A 1 78 ? -13.297 16.406 10.055 1 74.44 78 CYS A N 1
ATOM 606 C CA . CYS A 1 78 ? -11.969 15.875 10.328 1 74.44 78 CYS A CA 1
ATOM 607 C C . CYS A 1 78 ? -11.539 14.898 9.242 1 74.44 78 CYS A C 1
ATOM 609 O O . CYS A 1 78 ? -12.336 14.078 8.781 1 74.44 78 CYS A O 1
ATOM 611 N N . ARG A 1 79 ? -10.352 15.164 8.766 1 73.31 79 ARG A N 1
ATOM 612 C CA . ARG A 1 79 ? -9.844 14.336 7.676 1 73.31 79 ARG A CA 1
ATOM 613 C C . ARG A 1 79 ? -8.75 13.391 8.172 1 73.31 79 ARG A C 1
ATOM 615 O O . ARG A 1 79 ? -7.656 13.352 7.609 1 73.31 79 ARG A O 1
ATOM 622 N N . ALA A 1 80 ? -9.148 12.664 9.234 1 82.44 80 ALA A N 1
ATOM 623 C CA . ALA A 1 80 ? -8.18 11.68 9.703 1 82.44 80 ALA A CA 1
ATOM 624 C C . ALA A 1 80 ? -7.93 10.602 8.656 1 82.44 80 ALA A C 1
ATOM 626 O O . ALA A 1 80 ? -8.844 10.227 7.918 1 82.44 80 ALA A O 1
ATOM 627 N N . PRO A 1 81 ? -6.734 10.148 8.531 1 87.88 81 PRO A N 1
ATOM 628 C CA . PRO A 1 81 ? -6.461 9.11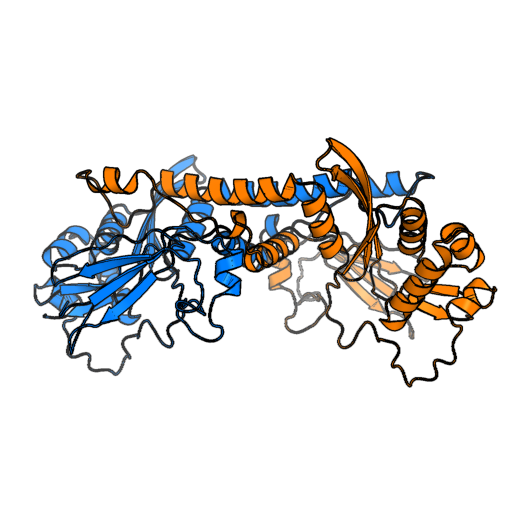7 7.527 1 87.88 81 PRO A CA 1
ATOM 629 C C . PRO A 1 81 ? -7.133 7.785 7.855 1 87.88 81 PRO A C 1
ATOM 631 O O . PRO A 1 81 ? -7.242 7.414 9.023 1 87.88 81 PRO A O 1
ATOM 634 N N . SER A 1 82 ? -7.609 7.102 6.855 1 87.25 82 SER A N 1
ATOM 635 C CA . SER A 1 82 ? -8.125 5.746 6.988 1 87.25 82 SER A CA 1
ATOM 636 C C . SER A 1 82 ? -7.008 4.715 6.898 1 87.25 82 SER A C 1
ATOM 638 O O . SER A 1 82 ? -5.875 5.051 6.543 1 87.25 82 SER A O 1
ATOM 640 N N . VAL A 1 83 ? -7.367 3.51 7.227 1 90.56 83 VAL A N 1
ATOM 641 C CA . VAL A 1 83 ? -6.422 2.41 7.055 1 90.56 83 VAL A CA 1
ATOM 642 C C . VAL A 1 83 ? -5.984 2.332 5.594 1 90.56 83 VAL A C 1
ATOM 644 O O . VAL A 1 83 ? -4.793 2.199 5.301 1 90.56 83 VAL A O 1
ATOM 647 N N . SER A 1 84 ? -6.938 2.443 4.695 1 90.12 84 SER A N 1
ATOM 648 C CA . SER A 1 84 ? -6.641 2.393 3.268 1 90.12 84 SER A CA 1
ATOM 649 C C . SER A 1 84 ? -5.664 3.494 2.867 1 90.12 84 SER A C 1
ATOM 651 O O . SER A 1 84 ? -4.73 3.256 2.1 1 90.12 84 SER A O 1
ATOM 653 N N . ASP A 1 85 ? -5.844 4.668 3.428 1 89.56 85 ASP A N 1
ATOM 654 C CA . ASP A 1 85 ? -4.941 5.781 3.148 1 89.56 85 ASP A CA 1
ATOM 655 C C . ASP A 1 85 ? -3.521 5.465 3.611 1 89.56 85 ASP A C 1
ATOM 657 O O . ASP A 1 85 ? -2.562 5.652 2.859 1 89.56 85 ASP A O 1
ATOM 661 N N . LEU A 1 86 ? -3.447 5.039 4.805 1 93.62 86 LEU A N 1
ATOM 662 C CA . LEU A 1 86 ? -2.143 4.793 5.41 1 93.62 86 LEU A CA 1
ATOM 663 C C . LEU A 1 86 ? -1.424 3.648 4.707 1 93.62 86 LEU A C 1
ATOM 665 O O . LEU A 1 86 ? -0.23 3.746 4.414 1 93.62 86 LEU A O 1
ATOM 669 N N . VAL A 1 87 ? -2.133 2.584 4.387 1 93.38 87 VAL A N 1
ATOM 670 C CA . VAL A 1 87 ? -1.52 1.435 3.729 1 93.38 87 VAL A CA 1
ATOM 671 C C . VAL A 1 87 ? -1.09 1.818 2.314 1 93.38 87 VAL A C 1
ATOM 673 O O . VAL A 1 87 ? -0.036 1.387 1.84 1 93.38 87 VAL A O 1
ATOM 676 N N . SER A 1 88 ? -1.885 2.559 1.642 1 92.62 88 SER A N 1
ATOM 677 C CA . SER A 1 88 ? -1.525 3.033 0.309 1 92.62 88 SER A CA 1
ATOM 678 C C . SER A 1 88 ? -0.231 3.84 0.341 1 92.62 88 SER A C 1
ATOM 680 O O . SER A 1 88 ? 0.634 3.67 -0.521 1 92.62 88 SER A O 1
ATOM 682 N N . ARG A 1 89 ? -0.148 4.691 1.285 1 92.69 89 ARG A N 1
ATOM 683 C CA . ARG A 1 89 ? 1.063 5.5 1.401 1 92.69 89 ARG A CA 1
ATOM 684 C C . ARG A 1 89 ? 2.26 4.637 1.791 1 92.69 89 ARG A C 1
ATOM 686 O O . ARG A 1 89 ? 3.387 4.898 1.365 1 92.69 89 ARG A O 1
ATOM 693 N N . LEU A 1 90 ? 2.018 3.695 2.674 1 93.19 90 LEU A N 1
ATOM 694 C CA . LEU A 1 90 ? 3.078 2.746 2.998 1 93.19 90 LEU A CA 1
ATOM 695 C C . LEU A 1 90 ? 3.562 2.023 1.746 1 93.19 90 LEU A C 1
ATOM 697 O O . LEU A 1 90 ? 4.77 1.851 1.551 1 93.19 90 LEU A O 1
ATOM 701 N N . ALA A 1 91 ? 2.602 1.557 0.931 1 92.88 91 ALA A N 1
ATOM 702 C CA . ALA A 1 91 ? 2.953 0.898 -0.324 1 92.88 91 ALA A CA 1
ATOM 703 C C . ALA A 1 91 ? 3.836 1.795 -1.187 1 92.88 91 ALA A C 1
ATOM 705 O O . ALA A 1 91 ? 4.812 1.331 -1.78 1 92.88 91 ALA A O 1
ATOM 706 N N . GLU A 1 92 ? 3.49 3.02 -1.248 1 90.69 92 GLU A N 1
ATOM 707 C CA . GLU A 1 92 ? 4.277 3.984 -2.008 1 90.69 92 GLU A CA 1
ATOM 708 C C . GLU A 1 92 ?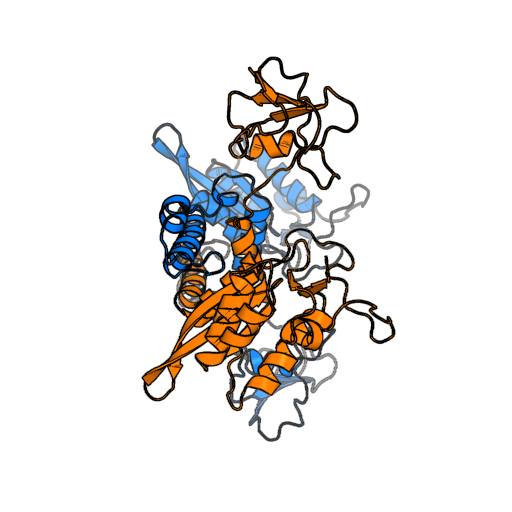 5.695 4.102 -1.451 1 90.69 92 GLU A C 1
ATOM 710 O O . GLU A 1 92 ? 6.664 4.133 -2.211 1 90.69 92 GLU A O 1
ATOM 715 N N . ARG A 1 93 ? 5.762 4.207 -0.204 1 88.12 93 ARG A N 1
ATOM 716 C CA . ARG A 1 93 ? 7.066 4.32 0.44 1 88.12 93 ARG A CA 1
ATOM 717 C C . ARG A 1 93 ? 7.93 3.1 0.145 1 88.12 93 ARG A C 1
ATOM 719 O O . ARG A 1 93 ? 9.109 3.232 -0.187 1 88.12 93 ARG A O 1
ATOM 726 N N . PHE A 1 94 ? 7.352 1.927 0.318 1 87.12 94 PHE A N 1
ATOM 727 C CA . PHE A 1 94 ? 8.102 0.699 0.083 1 87.12 94 PHE A CA 1
ATOM 728 C C . PHE A 1 94 ? 8.492 0.577 -1.385 1 87.12 94 PHE A C 1
ATOM 730 O O . PHE A 1 94 ? 9.578 0.074 -1.705 1 87.12 94 PHE A O 1
ATOM 737 N N . SER A 1 95 ? 7.613 0.979 -2.242 1 84.12 95 SER A N 1
ATOM 738 C CA . SER A 1 95 ? 7.898 0.893 -3.672 1 84.12 95 SER A CA 1
ATOM 739 C C . SER A 1 95 ? 9.031 1.831 -4.066 1 84.12 95 SER A C 1
ATOM 741 O O . SER A 1 95 ? 9.773 1.556 -5.016 1 84.12 95 SER A O 1
ATOM 743 N N . ASN A 1 96 ? 9.109 2.891 -3.32 1 77.31 96 ASN A N 1
ATOM 744 C CA . ASN A 1 96 ? 10.125 3.893 -3.631 1 77.31 96 ASN A CA 1
ATOM 745 C C . ASN A 1 96 ? 11.398 3.662 -2.83 1 77.31 96 ASN A C 1
ATOM 747 O O . ASN A 1 96 ? 12.398 4.359 -3.027 1 77.31 96 ASN A O 1
ATOM 751 N N . SER A 1 97 ? 11.25 2.783 -1.943 1 70.75 97 SER A N 1
ATOM 752 C CA . SER A 1 97 ? 12.398 2.547 -1.076 1 70.75 97 SER A CA 1
ATOM 753 C C . SER A 1 97 ? 13.312 1.467 -1.648 1 70.75 97 SER A C 1
ATOM 755 O O . SER A 1 97 ? 12.836 0.484 -2.223 1 70.75 97 SER A O 1
ATOM 757 N N . VAL A 1 98 ? 14.555 1.794 -1.619 1 59.69 98 VAL A N 1
ATOM 758 C CA . VAL A 1 98 ? 15.555 0.821 -2.043 1 59.69 98 VAL A CA 1
ATOM 759 C C . VAL A 1 98 ? 16.156 0.127 -0.821 1 59.69 98 VAL A C 1
ATOM 761 O O . VAL A 1 98 ? 17.109 -0.642 -0.942 1 59.69 98 VAL A O 1
ATOM 764 N N . GLU A 1 99 ? 15.516 0.413 0.28 1 63.06 99 GLU A N 1
ATOM 765 C CA . GLU A 1 99 ? 16.016 -0.208 1.502 1 63.06 99 GLU A CA 1
ATOM 766 C C . GLU A 1 99 ? 15.82 -1.721 1.475 1 63.06 99 GLU A C 1
ATOM 768 O O . GLU A 1 99 ? 14.859 -2.215 0.877 1 63.06 99 GLU A O 1
ATOM 773 N N . ASP A 1 100 ? 16.656 -2.4 2.064 1 65.19 100 ASP A N 1
ATOM 774 C CA . ASP A 1 100 ? 16.719 -3.859 2.09 1 65.19 100 ASP A CA 1
ATOM 775 C C . ASP A 1 100 ? 15.375 -4.453 2.533 1 65.19 100 ASP A C 1
ATOM 777 O O . ASP A 1 100 ? 14.938 -5.469 1.995 1 65.19 100 ASP A O 1
ATOM 781 N N . VAL A 1 101 ? 14.781 -3.717 3.426 1 67.56 101 VAL A N 1
ATOM 782 C CA . VAL A 1 101 ? 13.555 -4.277 3.988 1 67.56 101 VAL A CA 1
ATOM 783 C C . VAL A 1 101 ? 12.453 -4.289 2.926 1 67.56 101 VAL A C 1
ATOM 785 O O . VAL A 1 101 ? 11.656 -5.223 2.859 1 67.56 101 VAL A O 1
ATOM 788 N N . ALA A 1 102 ? 12.438 -3.342 2.051 1 68.62 102 ALA A N 1
ATOM 789 C CA . ALA A 1 102 ? 11.406 -3.215 1.021 1 68.62 102 ALA A CA 1
ATOM 790 C C . ALA A 1 102 ? 11.609 -4.242 -0.088 1 68.62 102 ALA A C 1
ATOM 792 O O . ALA A 1 102 ? 10.648 -4.746 -0.662 1 68.62 102 ALA A O 1
ATOM 793 N N . VAL A 1 103 ? 12.844 -4.578 -0.217 1 68.38 103 VAL A N 1
ATOM 794 C CA . VAL A 1 103 ? 13.156 -5.414 -1.372 1 68.38 103 VAL A CA 1
ATOM 795 C C . VAL A 1 103 ? 13.32 -6.867 -0.932 1 68.38 103 VAL A C 1
ATOM 797 O O . VAL A 1 103 ? 13.469 -7.762 -1.768 1 68.38 103 VAL A O 1
ATOM 800 N N . LYS A 1 104 ? 13.172 -7.031 0.373 1 76.81 104 LYS A N 1
ATOM 801 C CA . LYS A 1 104 ? 13.289 -8.398 0.883 1 76.81 104 LYS A CA 1
ATOM 802 C C . LYS A 1 104 ? 12.211 -9.297 0.28 1 76.81 104 LYS A C 1
ATOM 804 O O . LYS A 1 104 ? 11.047 -8.906 0.19 1 76.81 104 LYS A O 1
ATOM 809 N N . ARG A 1 105 ? 12.664 -10.422 -0.176 1 75.12 105 ARG A N 1
ATOM 810 C CA . ARG A 1 105 ? 11.758 -11.352 -0.839 1 75.12 105 ARG A CA 1
ATOM 811 C C . ARG A 1 105 ? 11.516 -12.586 0.023 1 75.12 105 ARG A C 1
ATOM 813 O O . ARG A 1 105 ? 12.336 -12.922 0.877 1 75.12 105 ARG A O 1
ATOM 820 N N . TYR A 1 106 ? 10.391 -13.195 -0.193 1 79.94 106 TYR A N 1
ATOM 821 C CA . TYR A 1 106 ? 10.078 -14.484 0.418 1 79.94 106 TYR A CA 1
ATOM 822 C C . TYR A 1 106 ? 11.141 -15.516 0.07 1 79.94 106 TYR A C 1
ATOM 824 O O . TYR A 1 106 ? 11.609 -15.578 -1.07 1 79.94 106 TYR A O 1
ATOM 832 N N . THR A 1 107 ? 11.57 -16.125 1.068 1 71.12 107 THR A N 1
ATOM 833 C CA . THR A 1 107 ? 12.508 -17.219 0.875 1 71.12 107 THR A CA 1
ATOM 834 C C . THR A 1 107 ? 11.977 -18.516 1.502 1 71.12 107 THR A C 1
ATOM 836 O O . THR A 1 107 ? 11.273 -18.469 2.514 1 71.12 107 THR A O 1
ATOM 839 N N . ASP A 1 108 ? 12.164 -19.578 0.822 1 73.62 108 ASP A N 1
ATOM 840 C CA . ASP A 1 108 ? 11.797 -20.891 1.326 1 73.62 108 ASP A CA 1
ATOM 841 C C . ASP A 1 108 ? 13.031 -21.781 1.478 1 73.62 108 ASP A C 1
ATOM 843 O O . ASP A 1 108 ? 13.453 -22.438 0.521 1 73.62 108 ASP A O 1
ATOM 847 N N . ASP A 1 109 ? 13.5 -21.812 2.643 1 72.31 109 ASP A N 1
ATOM 848 C CA . ASP A 1 109 ? 14.742 -22.531 2.912 1 72.31 109 ASP A CA 1
ATOM 849 C C . ASP A 1 109 ? 14.523 -24.047 2.82 1 72.31 109 ASP A C 1
ATOM 851 O O . ASP A 1 109 ? 15.484 -24.797 2.68 1 72.31 109 ASP A O 1
ATOM 855 N N . ASP A 1 110 ? 13.266 -24.453 2.875 1 72.56 110 ASP A N 1
ATOM 856 C CA . ASP A 1 110 ? 12.969 -25.891 2.916 1 72.56 110 ASP A CA 1
ATOM 857 C C . ASP A 1 110 ? 12.531 -26.406 1.545 1 72.56 110 ASP A C 1
ATOM 859 O O . ASP A 1 110 ? 12.148 -27.562 1.401 1 72.56 110 ASP A O 1
ATOM 863 N N . LEU A 1 111 ? 12.617 -25.5 0.574 1 73.5 111 LEU A N 1
ATOM 864 C CA . LEU A 1 111 ? 12.062 -25.844 -0.733 1 73.5 111 LEU A CA 1
ATOM 865 C C . LEU A 1 111 ? 12.75 -27.078 -1.308 1 73.5 111 LEU A C 1
ATOM 867 O O . LEU A 1 111 ? 12.086 -27.984 -1.803 1 73.5 111 LEU A O 1
ATOM 871 N N . LEU A 1 112 ? 14.047 -27.141 -1.223 1 73 112 LEU A N 1
ATOM 872 C CA . LEU A 1 112 ? 14.797 -28.25 -1.801 1 73 112 LEU A CA 1
ATOM 873 C C . LEU A 1 112 ? 14.477 -29.547 -1.071 1 73 112 LEU A C 1
ATOM 875 O O . LEU A 1 112 ? 14.344 -30.609 -1.7 1 73 112 LEU A O 1
ATOM 879 N N . ASP A 1 113 ? 14.344 -29.391 0.229 1 75 113 ASP A N 1
ATOM 880 C CA . ASP A 1 113 ? 14 -30.578 1.016 1 75 113 ASP A CA 1
ATOM 881 C C . ASP A 1 113 ? 12.586 -31.047 0.706 1 75 113 ASP A C 1
ATOM 883 O O . ASP A 1 113 ? 12.344 -32.25 0.583 1 75 113 ASP A O 1
ATOM 887 N N . ASP A 1 114 ? 11.719 -30.156 0.521 1 75.44 114 ASP A N 1
ATOM 888 C CA . ASP A 1 114 ? 10.328 -30.484 0.218 1 75.44 114 ASP A CA 1
ATOM 889 C C . ASP A 1 114 ? 10.203 -31.141 -1.158 1 75.44 114 ASP A C 1
ATOM 891 O O . ASP A 1 114 ? 9.414 -32.062 -1.344 1 75.44 114 ASP A O 1
ATOM 895 N N . CYS A 1 115 ? 11.031 -30.641 -2.039 1 75.88 115 CYS A N 1
ATOM 896 C CA . CYS A 1 115 ? 10.977 -31.156 -3.404 1 75.88 115 CYS A CA 1
ATOM 897 C C . CYS A 1 115 ? 11.422 -32.625 -3.457 1 75.88 115 CYS A C 1
ATOM 899 O O . CYS A 1 115 ? 11.07 -33.344 -4.387 1 75.88 115 CYS A O 1
ATOM 901 N N . SER A 1 116 ? 12.172 -32.969 -2.475 1 74.94 116 SER A N 1
ATOM 902 C CA . SER A 1 116 ? 12.68 -34.344 -2.441 1 74.94 116 SER A CA 1
ATOM 903 C C . SER A 1 116 ? 11.664 -35.281 -1.829 1 74.94 116 SER A C 1
ATOM 905 O O . SER A 1 116 ? 11.82 -36.5 -1.903 1 74.94 116 SER A O 1
ATOM 907 N N . ASN A 1 117 ? 10.641 -34.719 -1.317 1 76.62 117 ASN A N 1
ATOM 908 C CA . ASN A 1 117 ? 9.594 -35.531 -0.701 1 76.62 117 ASN A CA 1
ATOM 909 C C . ASN A 1 117 ? 8.609 -36.062 -1.741 1 76.62 117 ASN A C 1
ATOM 911 O O . ASN A 1 117 ? 8.289 -35.375 -2.707 1 76.62 117 ASN A O 1
ATOM 915 N N . ASP A 1 118 ? 8.242 -37.281 -1.677 1 75.81 118 ASP A N 1
ATOM 916 C CA . ASP A 1 118 ? 7.352 -37.969 -2.617 1 75.81 118 ASP A CA 1
ATOM 917 C C . ASP A 1 118 ? 5.992 -37.281 -2.682 1 75.81 118 ASP A C 1
ATOM 919 O O . ASP A 1 118 ? 5.301 -37.344 -3.699 1 75.81 118 ASP A O 1
ATOM 923 N N . ASN A 1 119 ? 5.715 -36.594 -1.605 1 79.25 119 ASN A N 1
ATOM 924 C CA . ASN A 1 119 ? 4.402 -35.969 -1.544 1 79.25 119 ASN A CA 1
ATOM 925 C C . ASN A 1 119 ? 4.477 -34.469 -1.921 1 79.25 119 ASN A C 1
ATOM 927 O O . ASN A 1 119 ? 3.596 -33.688 -1.561 1 79.25 119 ASN A O 1
ATOM 931 N N . PHE A 1 120 ? 5.48 -34.219 -2.646 1 80.81 120 PHE A N 1
ATOM 932 C CA . PHE A 1 120 ? 5.684 -32.812 -3.021 1 80.81 120 PHE A CA 1
ATOM 933 C C . PHE A 1 120 ? 4.633 -32.375 -4.027 1 80.81 120 PHE A C 1
ATOM 935 O O . PHE A 1 120 ? 4.363 -33.062 -5.008 1 80.81 120 PHE A O 1
ATOM 942 N N . SER A 1 121 ? 3.92 -31.391 -3.709 1 88.06 121 SER A N 1
ATOM 943 C CA . SER A 1 121 ? 2.963 -30.719 -4.574 1 88.06 121 SER A CA 1
ATOM 944 C C . SER A 1 121 ? 3.486 -29.344 -5.016 1 88.06 121 SER A C 1
ATOM 946 O O . SER A 1 121 ? 3.295 -28.344 -4.316 1 88.06 121 SER A O 1
ATOM 948 N N . PRO A 1 122 ? 4.148 -29.297 -6.109 1 86.56 122 PRO A N 1
ATOM 949 C CA . PRO A 1 122 ? 4.863 -28.078 -6.512 1 86.56 122 PRO A CA 1
ATOM 950 C C . PRO A 1 122 ? 3.941 -26.875 -6.664 1 86.56 122 PRO A C 1
ATOM 952 O O . PRO A 1 122 ? 4.383 -25.734 -6.5 1 86.56 122 PRO A O 1
ATOM 955 N N . GLY A 1 123 ? 2.727 -27.078 -6.988 1 92.38 123 GLY A N 1
ATOM 956 C CA . GLY A 1 123 ? 1.824 -25.953 -7.199 1 92.38 123 GLY A CA 1
ATOM 957 C C . GLY A 1 123 ? 1.076 -25.547 -5.945 1 92.38 123 GLY A C 1
ATOM 958 O O . GLY A 1 123 ? 0.24 -24.641 -5.98 1 92.38 123 GLY A O 1
ATOM 959 N N . GLU A 1 124 ? 1.406 -26.172 -4.891 1 93.69 124 GLU A N 1
ATOM 960 C CA . GLU A 1 124 ? 0.654 -25.922 -3.664 1 93.69 124 GLU A CA 1
ATOM 961 C C . GLU A 1 124 ? 1.193 -24.703 -2.924 1 93.69 124 GLU A C 1
ATOM 963 O O . GLU A 1 124 ? 2.406 -24.547 -2.762 1 93.69 124 GLU A O 1
ATOM 968 N N . ILE A 1 125 ? 0.351 -23.844 -2.527 1 94.19 125 ILE A N 1
ATOM 969 C CA . ILE A 1 125 ? 0.683 -22.844 -1.528 1 94.19 125 ILE A CA 1
ATOM 970 C C . ILE A 1 125 ? 0.476 -23.406 -0.127 1 94.19 125 ILE A C 1
ATOM 972 O O . ILE A 1 125 ? -0.651 -23.453 0.371 1 94.19 125 ILE A O 1
ATOM 976 N N . THR A 1 126 ? 1.498 -23.781 0.451 1 90.88 126 THR A N 1
ATOM 977 C CA . THR A 1 126 ? 1.443 -24.516 1.714 1 90.88 126 THR A CA 1
ATOM 978 C C . THR A 1 126 ? 1.092 -23.578 2.863 1 90.88 126 THR A C 1
ATOM 980 O O . THR A 1 126 ? 1.212 -22.359 2.734 1 90.88 126 THR A O 1
ATOM 983 N N . ALA A 1 127 ? 0.628 -24.141 3.98 1 90.81 127 ALA A N 1
ATOM 984 C CA . ALA A 1 127 ? 0.352 -23.375 5.191 1 90.81 127 ALA A CA 1
ATOM 985 C C . ALA A 1 127 ? 1.598 -22.625 5.664 1 90.81 127 ALA A C 1
ATOM 987 O O . ALA A 1 127 ? 1.513 -21.484 6.105 1 90.81 127 ALA A O 1
ATOM 988 N N . LYS A 1 128 ? 2.719 -23.297 5.57 1 90.88 128 LYS A N 1
ATOM 989 C CA . LYS A 1 128 ? 3.977 -22.672 5.98 1 90.88 128 LYS A CA 1
ATOM 990 C C . LYS A 1 128 ? 4.297 -21.453 5.113 1 90.88 128 LYS A C 1
ATOM 992 O O . LYS A 1 128 ? 4.727 -20.422 5.625 1 90.88 128 LYS A O 1
ATOM 997 N N . ALA A 1 129 ? 4.145 -21.625 3.799 1 90.88 129 ALA A N 1
ATOM 998 C CA . ALA A 1 129 ? 4.402 -20.516 2.887 1 90.88 129 ALA A CA 1
ATOM 999 C C . ALA A 1 129 ? 3.518 -19.312 3.223 1 90.88 129 ALA A C 1
ATOM 1001 O O . ALA A 1 129 ? 3.977 -18.172 3.191 1 90.88 129 ALA A O 1
ATOM 1002 N N . LYS A 1 130 ? 2.271 -19.578 3.539 1 93.62 130 LYS A N 1
ATOM 1003 C CA . LYS A 1 130 ? 1.333 -18.516 3.908 1 93.62 130 LYS A CA 1
ATOM 1004 C C . LYS A 1 130 ? 1.779 -17.812 5.18 1 93.62 130 LYS A C 1
ATOM 1006 O O . LYS A 1 130 ? 1.767 -16.578 5.246 1 93.62 130 LYS A O 1
ATOM 1011 N N . GLU A 1 131 ? 2.156 -18.594 6.152 1 94 131 GLU A N 1
ATOM 1012 C CA . GLU A 1 131 ? 2.609 -18.031 7.422 1 94 131 GLU A CA 1
ATOM 1013 C C . GLU A 1 131 ? 3.889 -17.219 7.242 1 94 131 GLU A C 1
ATOM 1015 O O . GLU A 1 131 ? 4.023 -16.141 7.805 1 94 131 GLU A O 1
ATOM 1020 N N . ASP A 1 132 ? 4.797 -17.781 6.457 1 92.75 132 ASP A N 1
ATOM 1021 C CA . ASP A 1 132 ? 6.059 -17.094 6.211 1 92.75 132 ASP A CA 1
ATOM 1022 C C . ASP A 1 132 ? 5.824 -15.758 5.508 1 92.75 132 ASP A C 1
ATOM 1024 O O . ASP A 1 132 ? 6.461 -14.75 5.84 1 92.75 132 ASP A O 1
ATOM 1028 N N . ALA A 1 133 ? 4.961 -15.766 4.527 1 93.56 133 ALA A N 1
ATOM 1029 C CA . ALA A 1 133 ? 4.641 -14.531 3.812 1 93.56 133 ALA A CA 1
ATOM 1030 C C . ALA A 1 133 ? 4.02 -13.5 4.75 1 93.56 133 ALA A C 1
ATOM 1032 O O . ALA A 1 133 ? 4.348 -12.312 4.684 1 93.56 133 ALA A O 1
ATOM 1033 N N . LYS A 1 134 ? 3.113 -13.969 5.59 1 94.25 134 LYS A N 1
ATOM 1034 C CA . LYS A 1 134 ? 2.488 -13.117 6.594 1 94.25 134 LYS A CA 1
ATOM 1035 C C . LYS A 1 134 ? 3.537 -12.469 7.492 1 94.25 134 LYS A C 1
ATOM 1037 O O . LYS A 1 134 ? 3.529 -11.25 7.688 1 94.25 134 LYS A O 1
ATOM 1042 N N . HIS A 1 135 ? 4.445 -13.234 7.996 1 94.31 135 HIS A N 1
ATOM 1043 C CA . HIS A 1 135 ? 5.484 -12.742 8.891 1 94.31 135 HIS A CA 1
ATOM 1044 C C . HIS A 1 135 ? 6.418 -11.773 8.172 1 94.31 135 HIS A C 1
ATOM 1046 O O . HIS A 1 135 ? 6.871 -10.789 8.758 1 94.31 135 HIS A O 1
ATOM 1052 N N . LEU A 1 136 ? 6.68 -12.133 6.941 1 92.69 136 LEU A N 1
ATOM 1053 C CA . LEU A 1 136 ? 7.547 -11.266 6.152 1 92.69 136 LEU A CA 1
ATOM 1054 C C . LEU A 1 136 ? 6.984 -9.852 6.074 1 92.69 136 LEU A C 1
ATOM 1056 O O . LEU A 1 136 ? 7.691 -8.883 6.344 1 92.69 136 LEU A O 1
ATOM 1060 N N . VAL A 1 137 ? 5.719 -9.703 5.781 1 93.12 137 VAL A N 1
ATOM 1061 C CA . VAL A 1 137 ? 5.062 -8.414 5.613 1 93.12 137 VAL A CA 1
ATOM 1062 C C . VAL A 1 137 ? 4.957 -7.707 6.965 1 93.12 137 VAL A C 1
ATOM 1064 O O . VAL A 1 137 ? 5.332 -6.539 7.094 1 93.12 137 VAL A O 1
ATOM 1067 N N . LEU A 1 138 ? 4.465 -8.445 7.957 1 93.88 138 LEU A N 1
ATOM 1068 C CA . LEU A 1 138 ? 4.242 -7.848 9.266 1 93.88 138 LEU A CA 1
ATOM 1069 C C . LEU A 1 138 ? 5.559 -7.387 9.891 1 93.88 138 LEU A C 1
ATOM 1071 O O . LEU A 1 138 ? 5.617 -6.328 10.516 1 93.88 138 LEU A O 1
ATOM 1075 N N . ASN A 1 139 ? 6.594 -8.195 9.711 1 92.81 139 ASN A N 1
ATOM 1076 C CA . ASN A 1 139 ? 7.898 -7.82 10.242 1 92.81 139 ASN A CA 1
ATOM 1077 C C . ASN A 1 139 ? 8.43 -6.555 9.578 1 92.81 139 ASN A C 1
ATOM 1079 O O . ASN A 1 139 ? 8.969 -5.676 10.258 1 92.81 139 ASN A O 1
ATOM 1083 N N . ALA A 1 140 ? 8.289 -6.512 8.305 1 90.69 140 ALA A N 1
ATOM 1084 C CA . ALA A 1 140 ? 8.773 -5.336 7.578 1 90.69 140 ALA A CA 1
ATOM 1085 C C . ALA A 1 140 ? 8.039 -4.078 8.031 1 90.69 140 ALA A C 1
ATOM 1087 O O . ALA A 1 140 ? 8.664 -3.045 8.281 1 90.69 140 ALA A O 1
ATOM 1088 N N . LEU A 1 141 ? 6.742 -4.172 8.148 1 92.69 141 LEU A N 1
ATOM 1089 C CA . LEU A 1 141 ? 5.926 -3.033 8.562 1 92.69 141 LEU A CA 1
ATOM 1090 C C . LEU A 1 141 ? 6.234 -2.635 10 1 92.69 141 LEU A C 1
ATOM 1092 O O . LEU A 1 141 ? 6.426 -1.452 10.289 1 92.69 141 LEU A O 1
ATOM 1096 N N . THR A 1 142 ? 6.32 -3.584 10.883 1 93.5 142 THR A N 1
ATOM 1097 C CA . THR A 1 142 ? 6.594 -3.322 12.297 1 93.5 142 THR A CA 1
ATOM 1098 C C . THR A 1 142 ? 7.977 -2.703 12.477 1 93.5 142 THR A C 1
ATOM 1100 O O . THR A 1 142 ? 8.148 -1.765 13.25 1 93.5 142 THR A O 1
ATOM 1103 N N . ASN A 1 143 ? 8.93 -3.264 11.734 1 91.12 143 ASN A N 1
ATOM 1104 C CA . ASN A 1 143 ? 10.281 -2.723 11.812 1 91.12 143 ASN A CA 1
ATOM 1105 C C . ASN A 1 143 ? 10.32 -1.251 11.406 1 91.12 143 ASN A C 1
ATOM 1107 O O . ASN A 1 143 ? 10.977 -0.441 12.062 1 91.12 143 ASN A O 1
ATOM 1111 N N . MET A 1 144 ? 9.664 -0.928 10.352 1 89.94 144 MET A N 1
ATOM 1112 C CA . MET A 1 144 ? 9.609 0.459 9.898 1 89.94 144 MET A CA 1
ATOM 1113 C C . MET A 1 144 ? 8.891 1.338 10.914 1 89.94 144 MET A C 1
ATOM 1115 O O . MET A 1 144 ? 9.359 2.432 11.234 1 89.94 144 MET A O 1
ATOM 1119 N N . MET A 1 145 ? 7.77 0.879 11.469 1 92.94 145 MET A N 1
ATOM 1120 C CA . MET A 1 145 ? 6.922 1.668 12.352 1 92.94 145 MET A CA 1
ATOM 1121 C C . MET A 1 145 ? 7.535 1.773 13.742 1 92.94 145 MET A C 1
ATOM 1123 O O . MET A 1 145 ? 7.184 2.666 14.516 1 92.94 145 MET A O 1
ATOM 1127 N N . ASP A 1 146 ? 8.414 0.837 14.062 1 92.5 146 ASP A N 1
ATOM 1128 C CA . ASP A 1 146 ? 9.062 0.858 15.375 1 92.5 146 ASP A CA 1
ATOM 1129 C C . ASP A 1 146 ? 10.211 1.864 15.406 1 92.5 146 ASP A C 1
ATOM 1131 O O . ASP A 1 146 ? 10.695 2.223 16.469 1 92.5 146 ASP A O 1
ATOM 1135 N N . ASP A 1 147 ? 10.672 2.246 14.234 1 90.88 147 ASP A N 1
ATOM 1136 C CA . ASP A 1 147 ? 11.602 3.369 14.172 1 90.88 147 ASP A CA 1
ATOM 1137 C C . ASP A 1 147 ? 10.867 4.699 14.328 1 90.88 147 ASP A C 1
ATOM 1139 O O . ASP A 1 147 ? 10.227 5.172 13.383 1 90.88 147 ASP A O 1
ATOM 1143 N N . ASP A 1 148 ? 11.047 5.355 15.422 1 92.19 148 ASP A N 1
ATOM 1144 C CA . ASP A 1 148 ? 10.273 6.543 15.773 1 92.19 148 ASP A CA 1
ATOM 1145 C C . ASP A 1 148 ? 10.469 7.656 14.742 1 92.19 148 ASP A C 1
ATOM 1147 O O . ASP A 1 148 ? 9.516 8.359 14.391 1 92.19 148 ASP A O 1
ATOM 1151 N N . SER A 1 149 ? 11.703 7.832 14.328 1 93.12 149 SER A N 1
ATOM 1152 C CA . SER A 1 149 ? 12 8.898 13.375 1 93.12 149 SER A CA 1
ATOM 1153 C C . SER A 1 149 ? 11.344 8.641 12.023 1 93.12 149 SER A C 1
ATOM 1155 O O . SER A 1 149 ? 10.75 9.547 11.43 1 93.12 149 SER A O 1
ATOM 1157 N N . VAL A 1 150 ? 11.398 7.395 11.562 1 92.44 150 VAL A N 1
ATOM 1158 C CA . VAL A 1 150 ? 10.844 7.031 10.266 1 92.44 150 VAL A CA 1
ATOM 1159 C C . VAL A 1 150 ? 9.32 7.113 10.32 1 92.44 150 VAL A C 1
ATOM 1161 O O . VAL A 1 150 ? 8.695 7.672 9.414 1 92.44 150 VAL A O 1
ATOM 1164 N N . TRP A 1 151 ? 8.734 6.586 11.383 1 95.31 151 TRP A N 1
ATOM 1165 C CA . TRP A 1 151 ? 7.277 6.586 11.516 1 95.31 151 TRP A CA 1
ATOM 1166 C C . TRP A 1 151 ? 6.746 8.008 11.648 1 95.31 151 TRP A C 1
ATOM 1168 O O . TRP A 1 151 ? 5.719 8.352 11.055 1 95.31 151 TRP A O 1
ATOM 1178 N N . ASP A 1 152 ? 7.461 8.844 12.375 1 96.62 152 ASP A N 1
ATOM 1179 C CA . ASP A 1 152 ? 7.094 10.25 12.539 1 96.62 152 ASP A CA 1
ATOM 1180 C C . ASP A 1 152 ? 7.051 10.961 11.195 1 96.62 152 ASP A C 1
ATOM 1182 O O . ASP A 1 152 ? 6.086 11.672 10.898 1 96.62 152 ASP A O 1
ATOM 1186 N N . GLU A 1 153 ? 8.094 10.758 10.422 1 96.31 153 GLU A N 1
ATOM 1187 C CA . GLU A 1 153 ? 8.156 11.367 9.094 1 96.31 153 GLU A CA 1
ATOM 1188 C C . GLU A 1 153 ? 7.012 10.883 8.211 1 96.31 153 GLU A C 1
ATOM 1190 O O . GLU A 1 153 ? 6.344 11.688 7.559 1 96.31 153 GLU A O 1
ATOM 1195 N N . PHE A 1 154 ? 6.859 9.578 8.273 1 95.88 154 PHE A N 1
ATOM 1196 C CA . PHE A 1 154 ? 5.82 8.984 7.438 1 95.88 154 PHE A CA 1
ATOM 1197 C C . PHE A 1 154 ? 4.453 9.555 7.793 1 95.88 154 PHE A C 1
ATOM 1199 O O . PHE A 1 154 ? 3.73 10.039 6.918 1 95.88 154 PHE A O 1
ATOM 1206 N N . LEU A 1 155 ? 4.055 9.523 9.039 1 96.44 155 LEU A N 1
ATOM 1207 C CA . LEU A 1 155 ? 2.734 9.961 9.484 1 96.44 155 LEU A CA 1
ATOM 1208 C C . LEU A 1 155 ? 2.553 11.461 9.266 1 96.44 155 LEU A C 1
ATOM 1210 O O . LEU A 1 155 ? 1.499 11.898 8.805 1 96.44 155 LEU A O 1
ATOM 1214 N N . GLY A 1 156 ? 3.547 12.258 9.625 1 97 156 GLY A N 1
ATOM 1215 C CA . GLY A 1 156 ? 3.469 13.703 9.445 1 97 156 GLY A CA 1
ATOM 1216 C C . GLY A 1 156 ? 3.193 14.109 8.008 1 97 156 GLY A C 1
ATOM 1217 O O . GLY A 1 156 ? 2.326 14.945 7.75 1 97 156 GLY A O 1
ATOM 1218 N N . ARG A 1 157 ? 3.926 13.5 7.086 1 95.94 157 ARG A N 1
ATOM 1219 C CA . ARG A 1 157 ? 3.717 13.797 5.672 1 95.94 157 ARG A CA 1
ATOM 1220 C C . ARG A 1 157 ? 2.328 13.344 5.223 1 95.94 157 ARG A C 1
ATOM 1222 O O . ARG A 1 157 ? 1.639 14.078 4.504 1 95.94 157 ARG A O 1
ATOM 1229 N N . CYS A 1 1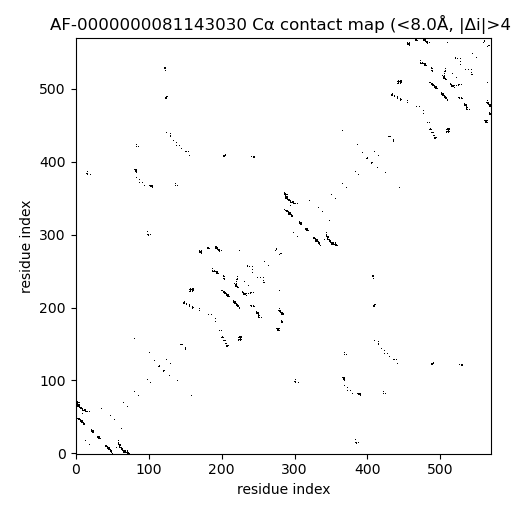58 ? 1.943 12.211 5.719 1 93.81 158 CYS A N 1
ATOM 1230 C CA . CYS A 1 158 ? 0.667 11.633 5.309 1 93.81 158 CYS A CA 1
ATOM 1231 C C . CYS A 1 158 ? -0.496 12.508 5.758 1 93.81 158 CYS A C 1
ATOM 1233 O O . CYS A 1 158 ? -1.414 12.773 4.98 1 93.81 158 CYS A O 1
ATOM 1235 N N . VAL A 1 159 ? -0.492 13 6.945 1 92.69 159 VAL A N 1
ATOM 1236 C CA . VAL A 1 159 ? -1.654 13.672 7.516 1 92.69 159 VAL A CA 1
ATOM 1237 C C . VAL A 1 159 ? -1.723 15.109 7 1 92.69 159 VAL A C 1
ATOM 1239 O O . VAL A 1 159 ? -2.781 15.734 7.043 1 92.69 159 VAL A O 1
ATOM 1242 N N . THR A 1 160 ? -0.601 15.656 6.5 1 94 160 THR A N 1
ATOM 1243 C CA . THR A 1 160 ? -0.613 17.047 6.047 1 94 160 THR A CA 1
ATOM 1244 C C . THR A 1 160 ? -0.752 17.109 4.527 1 94 160 THR A C 1
ATOM 1246 O O . THR A 1 160 ? -0.993 18.188 3.971 1 94 160 THR A O 1
ATOM 1249 N N . GLU A 1 161 ? -0.61 15.969 3.895 1 90.81 161 GLU A N 1
ATOM 1250 C CA . GLU A 1 161 ? -0.769 15.945 2.443 1 90.81 161 GLU A CA 1
ATOM 1251 C C . GLU A 1 161 ? -2.211 16.25 2.041 1 90.81 161 GLU A C 1
ATOM 1253 O O . GLU A 1 161 ? -3.15 15.758 2.67 1 90.81 161 GLU A O 1
ATOM 1258 N N . PRO A 1 162 ? -2.332 17.094 1.019 1 84.06 162 PRO A N 1
ATOM 1259 C CA . PRO A 1 162 ? -3.701 17.391 0.593 1 84.06 162 PRO A CA 1
ATOM 1260 C C . PRO A 1 162 ? -4.438 16.156 0.071 1 84.06 162 PRO A C 1
ATOM 1262 O O . PRO A 1 162 ? -3.842 15.328 -0.626 1 84.06 162 PRO A O 1
ATOM 1265 N N . LYS A 1 163 ? -5.598 15.977 0.453 1 72.44 163 LYS A N 1
ATOM 1266 C CA . LYS A 1 163 ? -6.418 14.844 0.028 1 72.44 163 LYS A CA 1
ATOM 1267 C C . LYS A 1 163 ? -7.125 15.141 -1.291 1 72.44 163 LYS A C 1
ATOM 1269 O O . LYS A 1 163 ? -7.484 14.227 -2.029 1 72.44 163 LYS A O 1
ATOM 1274 N N . ARG A 1 164 ? -7.355 16.344 -1.514 1 66.25 164 ARG A N 1
ATOM 1275 C CA . ARG A 1 164 ? -7.961 16.766 -2.771 1 66.25 164 ARG A CA 1
ATOM 1276 C C . ARG A 1 164 ? -6.988 17.594 -3.602 1 66.25 164 ARG A C 1
ATOM 1278 O O . ARG A 1 164 ? -6.375 18.547 -3.094 1 66.25 164 ARG A O 1
ATOM 1285 N N . LEU A 1 165 ? -6.602 16.938 -4.684 1 59.88 165 LEU A N 1
ATOM 1286 C CA . LEU A 1 165 ? -5.703 17.703 -5.543 1 59.88 165 LEU A CA 1
ATOM 1287 C C . LEU A 1 165 ? -6.418 18.906 -6.137 1 59.88 165 LEU A C 1
ATOM 1289 O O . LEU A 1 165 ? -7.543 18.797 -6.625 1 59.88 165 LEU A O 1
ATOM 1293 N N . ARG A 1 166 ? -6.023 20 -5.59 1 64.5 166 ARG A N 1
ATOM 1294 C CA . ARG A 1 166 ? -6.488 21.219 -6.234 1 64.5 166 ARG A CA 1
ATOM 1295 C C . ARG A 1 166 ? -5.496 21.688 -7.293 1 64.5 166 ARG A C 1
ATOM 1297 O O . ARG A 1 166 ? -4.297 21.797 -7.027 1 64.5 166 ARG A O 1
ATOM 1304 N N . ASN A 1 167 ? -6.039 21.625 -8.344 1 63.06 167 ASN A N 1
ATOM 1305 C CA . ASN A 1 167 ? -5.168 22.078 -9.422 1 63.06 167 ASN A CA 1
ATOM 1306 C C . ASN A 1 167 ? -4.5 23.406 -9.078 1 63.06 167 ASN A C 1
ATOM 1308 O O . ASN A 1 167 ? -5.168 24.359 -8.68 1 63.06 167 ASN A O 1
ATOM 1312 N N . ASN A 1 168 ? -3.182 23.422 -9.203 1 65.44 168 ASN A N 1
ATOM 1313 C CA . ASN A 1 168 ? -2.34 24.609 -9.062 1 65.44 168 ASN A CA 1
ATOM 1314 C C . ASN A 1 168 ? -2.432 25.203 -7.664 1 65.44 168 ASN A C 1
ATOM 1316 O O . ASN A 1 168 ? -2.516 26.422 -7.508 1 65.44 168 ASN A O 1
ATOM 1320 N N . TYR A 1 169 ? -2.736 24.5 -6.801 1 73.62 169 TYR A N 1
ATOM 1321 C CA . TYR A 1 169 ? -2.783 24.953 -5.414 1 73.62 169 TYR A CA 1
ATOM 1322 C C . TYR A 1 169 ? -1.814 24.156 -4.547 1 73.62 169 TYR A C 1
ATOM 1324 O O . TYR A 1 169 ? -1.683 22.953 -4.703 1 73.62 169 TYR A O 1
ATOM 1332 N N . PRO A 1 170 ? -1.004 24.766 -3.703 1 71.19 170 PRO A N 1
ATOM 1333 C CA . PRO A 1 170 ? -0.965 26.203 -3.406 1 71.19 170 PRO A CA 1
ATOM 1334 C C . PRO A 1 170 ? -0.373 27.031 -4.547 1 71.19 170 PRO A C 1
ATOM 1336 O O . PRO A 1 170 ? 0.346 26.484 -5.391 1 71.19 170 PRO A O 1
ATOM 1339 N N . ILE A 1 171 ? -0.775 28.281 -4.672 1 71 171 ILE A N 1
ATOM 1340 C CA . ILE A 1 171 ? -0.337 29.188 -5.73 1 71 171 ILE A CA 1
ATOM 1341 C C . ILE A 1 171 ? 0.949 29.891 -5.312 1 71 171 ILE A C 1
ATOM 1343 O O . ILE A 1 171 ? 0.931 30.766 -4.438 1 71 171 ILE A O 1
ATOM 1347 N N . PRO A 1 172 ? 2.031 29.359 -5.965 1 70.38 172 PRO A N 1
ATOM 1348 C CA . PRO A 1 172 ? 3.281 30.031 -5.609 1 70.38 172 PRO A CA 1
ATOM 1349 C C . PRO A 1 172 ? 3.309 31.5 -6.047 1 70.38 172 PRO A C 1
ATOM 1351 O O . PRO A 1 172 ? 2.59 31.891 -6.973 1 70.38 172 PRO A O 1
ATOM 1354 N N . LEU A 1 173 ? 3.918 32.281 -5.246 1 65.31 173 LEU A N 1
ATOM 1355 C CA . LEU A 1 173 ? 4.113 33.688 -5.664 1 65.31 173 LEU A CA 1
ATOM 1356 C C . LEU A 1 173 ? 4.996 33.75 -6.902 1 65.31 173 LEU A C 1
ATOM 1358 O O . LEU A 1 173 ? 6.023 33.062 -6.984 1 65.31 173 LEU A O 1
ATOM 1362 N N . GLU A 1 174 ? 4.43 34 -8.039 1 60.56 174 GLU A N 1
ATOM 1363 C CA . GLU A 1 174 ? 5.262 34.188 -9.227 1 60.56 174 GLU A CA 1
ATOM 1364 C C . GLU A 1 174 ? 6.246 35.344 -9.047 1 60.56 174 GLU A C 1
ATOM 1366 O O . GLU A 1 174 ? 5.945 36.312 -8.359 1 60.56 174 GLU A O 1
ATOM 1371 N N . ASP A 1 175 ? 7.574 35.031 -9.352 1 55.91 175 ASP A N 1
ATOM 1372 C CA . ASP A 1 175 ? 8.68 35.969 -9.25 1 55.91 175 ASP A CA 1
ATOM 1373 C C . ASP A 1 175 ? 8.227 37.375 -9.648 1 55.91 175 ASP A C 1
ATOM 1375 O O . ASP A 1 175 ? 8.617 38.375 -9.016 1 55.91 175 ASP A O 1
ATOM 1379 N N . ASP A 1 176 ? 7.629 37.438 -10.867 1 52.19 176 ASP A N 1
ATOM 1380 C CA . ASP A 1 176 ? 7.348 38.719 -11.461 1 52.19 176 ASP A CA 1
ATOM 1381 C C . ASP A 1 176 ? 6.082 39.344 -10.852 1 52.19 176 ASP A C 1
ATOM 1383 O O . ASP A 1 176 ? 5.68 40.438 -11.234 1 52.19 176 ASP A O 1
ATOM 1387 N N . ASP A 1 177 ? 5.414 38.625 -10.078 1 53.5 177 ASP A N 1
ATOM 1388 C CA . ASP A 1 177 ? 4.145 39.219 -9.648 1 53.5 177 ASP A CA 1
ATOM 1389 C C . ASP A 1 177 ? 4.352 40.188 -8.508 1 53.5 177 ASP A C 1
ATOM 1391 O O . ASP A 1 177 ? 5.043 39.906 -7.531 1 53.5 177 ASP A O 1
ATOM 1395 N N . GLU A 1 178 ? 4.371 41.469 -8.836 1 52.16 178 GLU A N 1
ATOM 1396 C CA . GLU A 1 178 ? 4.312 42.594 -7.895 1 52.16 178 GLU A CA 1
ATOM 1397 C C . GLU A 1 178 ? 3.33 42.312 -6.762 1 52.16 178 GLU A C 1
ATOM 1399 O O . GLU A 1 178 ? 2.117 42.469 -6.934 1 52.16 178 GLU A O 1
ATOM 1404 N N . PHE A 1 179 ? 3.635 41.312 -5.996 1 57.59 179 PHE A N 1
ATOM 1405 C CA . PHE A 1 179 ? 2.744 41.094 -4.863 1 57.59 179 PHE A CA 1
ATOM 1406 C C . PHE A 1 179 ? 2.635 42.375 -4.016 1 57.59 179 PHE A C 1
ATOM 1408 O O . PHE A 1 179 ? 3.639 42.844 -3.494 1 57.59 179 PHE A O 1
ATOM 1415 N N . ASP A 1 180 ? 1.581 43.062 -4.219 1 63.75 180 ASP A N 1
ATOM 1416 C CA . ASP A 1 180 ? 1.289 44.312 -3.549 1 63.75 180 ASP A CA 1
ATOM 1417 C C . ASP A 1 180 ? 1.032 44.094 -2.059 1 63.75 180 ASP A C 1
ATOM 1419 O O . ASP A 1 180 ? 0.851 45.062 -1.31 1 63.75 180 ASP A O 1
ATOM 1423 N N . GLY A 1 181 ? 1.138 42.875 -1.57 1 70.88 181 GLY A N 1
ATOM 1424 C CA . GLY A 1 181 ? 0.837 42.719 -0.158 1 70.88 181 GLY A CA 1
ATOM 1425 C C . GLY A 1 181 ? 2.064 42.781 0.728 1 70.88 181 GLY A C 1
ATOM 1426 O O . GLY A 1 181 ? 3.166 43.062 0.248 1 70.88 181 GLY A O 1
ATOM 1427 N N . PRO A 1 182 ? 1.832 42.875 2.049 1 85.06 182 PRO A N 1
ATOM 1428 C CA . PRO A 1 182 ? 2.957 42.938 2.984 1 85.06 182 PRO A CA 1
ATOM 1429 C C . PRO A 1 182 ? 3.924 41.75 2.812 1 85.06 182 PRO A C 1
ATOM 1431 O O . PRO A 1 182 ? 3.5 40.656 2.484 1 85.06 182 PRO A O 1
ATOM 1434 N N . THR A 1 183 ? 5.156 42.062 2.883 1 87.75 183 THR A N 1
ATOM 1435 C CA . THR A 1 183 ? 6.199 41.062 2.908 1 87.75 183 THR A CA 1
ATOM 1436 C C . THR A 1 183 ? 6.359 40.469 4.312 1 87.75 183 THR A C 1
ATOM 1438 O O . THR A 1 183 ? 5.73 40.969 5.258 1 87.75 183 THR A O 1
ATOM 1441 N N . VAL A 1 184 ? 7.18 39.469 4.48 1 92.88 184 VAL A N 1
ATOM 1442 C CA . VAL A 1 184 ? 7.492 38.875 5.781 1 92.88 184 VAL A CA 1
ATOM 1443 C C . VAL A 1 184 ? 8.078 39.938 6.703 1 92.88 184 VAL A C 1
ATOM 1445 O O . VAL A 1 184 ? 7.707 40.031 7.875 1 92.88 184 VAL A O 1
ATOM 1448 N N . GLN A 1 185 ? 8.914 40.781 6.109 1 91.69 185 GLN A N 1
ATOM 1449 C CA . GLN A 1 185 ? 9.547 41.844 6.875 1 91.69 185 GLN A CA 1
ATOM 1450 C C . GLN A 1 185 ? 8.516 42.875 7.355 1 91.69 185 GLN A C 1
ATOM 1452 O O . GLN A 1 185 ? 8.625 43.375 8.469 1 91.69 185 GLN A O 1
ATOM 1457 N N . ASP A 1 186 ? 7.617 43.094 6.48 1 93.12 186 ASP A N 1
ATOM 1458 C CA . ASP A 1 186 ? 6.555 44.031 6.867 1 93.12 186 ASP A CA 1
ATOM 1459 C C . ASP A 1 186 ? 5.793 43.531 8.086 1 93.12 186 ASP A C 1
ATOM 1461 O O . ASP A 1 186 ? 5.527 44.281 9.023 1 93.12 186 ASP A O 1
ATOM 1465 N N . VAL A 1 187 ? 5.477 42.281 8.047 1 94.06 187 VAL A N 1
ATOM 1466 C CA . VAL A 1 187 ? 4.73 41.688 9.148 1 94.06 187 VAL A CA 1
ATOM 1467 C C . VAL A 1 187 ? 5.562 41.719 10.422 1 94.06 187 VAL A C 1
ATOM 1469 O O . VAL A 1 187 ? 5.051 42.062 11.5 1 94.06 187 VAL A O 1
ATOM 1472 N N . LEU A 1 188 ? 6.812 41.438 10.312 1 93.06 188 LEU A N 1
ATOM 1473 C CA . LEU A 1 188 ? 7.695 41.438 11.469 1 93.06 188 LEU A CA 1
ATOM 1474 C C . LEU A 1 188 ? 7.816 42.844 12.039 1 93.06 188 LEU A C 1
ATOM 1476 O O . LEU A 1 188 ? 8.055 43.031 13.234 1 93.06 188 LEU A O 1
ATOM 1480 N N . ASN A 1 189 ? 7.59 43.812 11.156 1 91.56 189 ASN A N 1
ATOM 1481 C CA . ASN A 1 189 ? 7.66 45.219 11.57 1 91.56 189 ASN A CA 1
ATOM 1482 C C . ASN A 1 189 ? 6.297 45.75 12 1 91.56 189 ASN A C 1
ATOM 1484 O O . ASN A 1 189 ? 6.133 46.938 12.227 1 91.56 189 ASN A O 1
ATOM 1488 N N . GLY A 1 190 ? 5.344 44.906 12.008 1 89.5 190 GLY A N 1
ATOM 1489 C CA . GLY A 1 190 ? 4.059 45.281 12.586 1 89.5 190 GLY A CA 1
ATOM 1490 C C . GLY A 1 190 ? 3.012 45.594 11.539 1 89.5 190 GLY A C 1
ATOM 1491 O O . GLY A 1 190 ? 1.925 46.094 11.875 1 89.5 190 GLY A O 1
ATOM 1492 N N . ARG A 1 191 ? 3.32 45.406 10.312 1 91.12 191 ARG A N 1
ATOM 1493 C CA . ARG A 1 191 ? 2.359 45.688 9.258 1 91.12 191 ARG A CA 1
ATOM 1494 C C . ARG A 1 191 ? 1.742 44.406 8.711 1 91.12 191 ARG A C 1
ATOM 1496 O O . ARG A 1 191 ? 2.387 43.656 7.961 1 91.12 191 ARG A O 1
ATOM 1503 N N . GLY A 1 192 ? 0.491 44.188 9.188 1 91.56 192 GLY A N 1
ATOM 1504 C CA . GLY A 1 192 ? -0.226 43.031 8.672 1 91.56 192 GLY A CA 1
ATOM 1505 C C . GLY A 1 192 ? 0.019 41.781 9.477 1 91.56 192 GLY A C 1
ATOM 1506 O O . GLY A 1 192 ? 0.548 41.844 10.594 1 91.56 192 GLY A O 1
ATOM 1507 N N . MET A 1 193 ? -0.484 40.656 8.922 1 94.31 193 MET A N 1
ATOM 1508 C CA . MET A 1 193 ? -0.344 39.344 9.516 1 94.31 193 MET A CA 1
ATOM 1509 C C . MET A 1 193 ? -0.087 38.281 8.453 1 94.31 193 MET A C 1
ATOM 1511 O O . MET A 1 193 ? -0.385 38.5 7.273 1 94.31 193 MET A O 1
ATOM 1515 N N . MET A 1 194 ? 0.566 37.25 8.93 1 94.19 194 MET A N 1
ATOM 1516 C CA . MET A 1 194 ? 0.727 36.125 8.039 1 94.19 194 MET A CA 1
ATOM 1517 C C . MET A 1 194 ? -0.365 35.062 8.289 1 94.19 194 MET A C 1
ATOM 1519 O O . MET A 1 194 ? -0.817 34.906 9.422 1 94.19 194 MET A O 1
ATOM 1523 N N . TYR A 1 195 ? -0.708 34.312 7.234 1 93.94 195 TYR A N 1
ATOM 1524 C CA . TYR A 1 195 ? -1.771 33.312 7.309 1 93.94 195 TYR A CA 1
ATOM 1525 C C . TYR A 1 195 ? -1.342 32.031 6.648 1 93.94 195 TYR A C 1
ATOM 1527 O O . TYR A 1 195 ? -0.592 32.031 5.672 1 93.94 195 TYR A O 1
ATOM 1535 N N . HIS A 1 196 ? -1.875 30.891 7.254 1 94.19 196 HIS A N 1
ATOM 1536 C CA . HIS A 1 196 ? -1.833 29.656 6.492 1 94.19 196 HIS A CA 1
ATOM 1537 C C . HIS A 1 196 ? -2.609 29.781 5.184 1 94.19 196 HIS A C 1
ATOM 1539 O O . HIS A 1 196 ? -3.725 30.312 5.168 1 94.19 196 HIS A O 1
ATOM 1545 N N . ALA A 1 197 ? -1.984 29.328 4.129 1 90.56 197 ALA A N 1
ATOM 1546 C CA . ALA A 1 197 ? -2.768 29.266 2.898 1 90.56 197 ALA A CA 1
ATOM 1547 C C . ALA A 1 197 ? -3.975 28.359 3.061 1 90.56 197 ALA A C 1
ATOM 1549 O O . ALA A 1 197 ? -3.908 27.344 3.771 1 90.56 197 ALA A O 1
ATOM 1550 N N . GLU A 1 198 ? -5.055 28.656 2.402 1 84.81 198 GLU A N 1
ATOM 1551 C CA . GLU A 1 198 ? -6.301 27.906 2.543 1 84.81 198 GLU A CA 1
ATOM 1552 C C . GLU A 1 198 ? -6.121 26.453 2.113 1 84.81 198 GLU A C 1
ATOM 1554 O O . GLU A 1 198 ? -5.535 26.188 1.065 1 84.81 198 GLU A O 1
ATOM 1559 N N . GLY A 1 199 ? -6.582 25.594 2.963 1 83.25 199 GLY A N 1
ATOM 1560 C CA . GLY A 1 199 ? -6.578 24.172 2.631 1 83.25 199 GLY A CA 1
ATOM 1561 C C . GLY A 1 199 ? -5.258 23.5 2.936 1 83.25 199 GLY A C 1
ATOM 1562 O O . GLY A 1 199 ? -5.113 22.281 2.727 1 83.25 199 GLY A O 1
ATOM 1563 N N . ILE A 1 200 ? -4.297 24.297 3.34 1 90.06 200 ILE A N 1
ATOM 1564 C CA . ILE A 1 200 ? -2.99 23.734 3.65 1 90.06 200 ILE A CA 1
ATOM 1565 C C . ILE A 1 200 ? -2.936 23.344 5.125 1 90.06 200 ILE A C 1
ATOM 1567 O O . ILE A 1 200 ? -3.35 24.109 5.996 1 90.06 200 ILE A O 1
ATOM 1571 N N . CYS A 1 201 ? -2.479 22.156 5.34 1 92.12 201 CYS A N 1
ATOM 1572 C CA . CYS A 1 201 ? -2.385 21.656 6.703 1 92.12 201 CYS A CA 1
ATOM 1573 C C . CYS A 1 201 ? -0.96 21.766 7.234 1 92.12 201 CYS A C 1
ATOM 1575 O O . CYS A 1 201 ? -0.006 21.406 6.547 1 92.12 201 CYS A O 1
ATOM 1577 N N . PHE A 1 202 ? -0.849 22.328 8.469 1 96 202 PHE A N 1
ATOM 1578 C CA . PHE A 1 202 ? 0.42 22.469 9.172 1 96 202 PHE A CA 1
ATOM 1579 C C . PHE A 1 202 ? 0.448 21.609 10.422 1 96 202 PHE A C 1
ATOM 1581 O O . PHE A 1 202 ? -0.523 21.562 11.18 1 96 202 PHE A O 1
ATOM 1588 N N . SER A 1 203 ? 1.522 20.906 10.609 1 97.06 203 SER A N 1
ATOM 1589 C CA . SER A 1 203 ? 1.728 20.141 11.836 1 97.06 203 SER A CA 1
ATOM 1590 C C . SER A 1 203 ? 3.197 20.125 12.242 1 97.06 203 SER A C 1
ATOM 1592 O O . SER A 1 203 ? 4.07 20.469 11.445 1 97.06 203 SER A O 1
ATOM 1594 N N . HIS A 1 204 ? 3.443 19.875 13.484 1 97.81 204 HIS A N 1
ATOM 1595 C CA . HIS A 1 204 ? 4.812 19.766 13.969 1 97.81 204 HIS A CA 1
ATOM 1596 C C . HIS A 1 204 ? 4.984 18.578 14.898 1 97.81 204 HIS A C 1
ATOM 1598 O O . HIS A 1 204 ? 4.004 18.047 15.414 1 97.81 204 HIS A O 1
ATOM 1604 N N . SER A 1 205 ? 6.168 18.109 15.016 1 97.5 205 SER A N 1
ATOM 1605 C CA . SER A 1 205 ? 6.488 17.016 15.914 1 97.5 205 SER A CA 1
ATOM 1606 C C . SER A 1 205 ? 7.918 17.109 16.438 1 97.5 205 SER A C 1
ATOM 1608 O O . SER A 1 205 ? 8.695 17.938 15.953 1 97.5 205 SER A O 1
ATOM 1610 N N . GLU A 1 206 ? 8.117 16.406 17.484 1 95.12 206 GLU A N 1
ATOM 1611 C CA . GLU A 1 206 ? 9.453 16.25 18.062 1 95.12 206 GLU A CA 1
ATOM 1612 C C . GLU A 1 206 ? 9.82 14.781 18.219 1 95.12 206 GLU A C 1
ATOM 1614 O O . GLU A 1 206 ? 9.016 13.984 18.703 1 95.12 206 GLU A O 1
ATOM 1619 N N . VAL A 1 207 ? 11 14.43 17.703 1 93.81 207 VAL A N 1
ATOM 1620 C CA . VAL A 1 207 ? 11.453 13.047 17.828 1 93.81 207 VAL A CA 1
ATOM 1621 C C . VAL A 1 207 ? 12.883 13.023 18.375 1 93.81 207 VAL A C 1
ATOM 1623 O O . VAL A 1 207 ? 13.633 13.992 18.203 1 93.81 207 VAL A O 1
ATOM 1626 N N . ASN A 1 208 ? 13.164 11.984 19.047 1 89.69 208 ASN A N 1
ATOM 1627 C CA . ASN A 1 208 ? 14.523 11.805 19.547 1 89.69 208 ASN A CA 1
ATOM 1628 C C . ASN A 1 208 ? 15.359 10.938 18.594 1 89.69 208 ASN A C 1
ATOM 1630 O O . ASN A 1 208 ? 14.875 9.914 18.109 1 89.69 208 ASN A O 1
ATOM 1634 N N . SER A 1 209 ? 16.406 11.469 18.156 1 79.44 209 SER A N 1
ATOM 1635 C CA . SER A 1 209 ? 17.344 10.703 17.328 1 79.44 209 SER A CA 1
ATOM 1636 C C . SER A 1 209 ? 18.578 10.32 18.125 1 79.44 209 SER A C 1
ATOM 1638 O O . SER A 1 209 ? 19.078 11.102 18.938 1 79.44 209 SER A O 1
ATOM 1640 N N . GLN A 1 210 ? 18.828 9.023 18.125 1 73.31 210 GLN A N 1
ATOM 1641 C CA . GLN A 1 210 ? 20.047 8.602 18.828 1 73.31 210 GLN A CA 1
ATOM 1642 C C . GLN A 1 210 ? 21.266 8.711 17.906 1 73.31 210 GLN A C 1
ATOM 1644 O O . GLN A 1 210 ? 21.234 8.25 16.766 1 73.31 210 GLN A O 1
ATOM 1649 N N . ASP A 1 211 ? 22.109 9.602 18.25 1 63.22 211 ASP A N 1
ATOM 1650 C CA . ASP A 1 211 ? 23.359 9.703 17.484 1 63.22 211 ASP A CA 1
ATOM 1651 C C . ASP A 1 211 ? 24.281 8.539 17.797 1 63.22 211 ASP A C 1
ATOM 1653 O O . ASP A 1 211 ? 23.953 7.66 18.594 1 63.22 211 ASP A O 1
ATOM 1657 N N . LEU A 1 212 ? 25.297 8.359 16.984 1 64.5 212 LEU A N 1
ATOM 1658 C CA . LEU A 1 212 ? 26.281 7.293 17.078 1 64.5 212 LEU A CA 1
ATOM 1659 C C . LEU A 1 212 ? 26.875 7.227 18.484 1 64.5 212 LEU A C 1
ATOM 1661 O O . LEU A 1 212 ? 27.328 6.168 18.922 1 64.5 212 LEU A O 1
ATOM 1665 N N . SER A 1 213 ? 26.891 8.305 19.172 1 69.81 213 SER A N 1
ATOM 1666 C CA . SER A 1 213 ? 27.484 8.359 20.5 1 69.81 213 SER A CA 1
ATOM 1667 C C . SER A 1 213 ? 26.469 7.926 21.578 1 69.81 213 SER A C 1
ATOM 1669 O O . SER A 1 213 ? 26.828 7.809 22.75 1 69.81 213 SER A O 1
ATOM 1671 N N . GLY A 1 214 ? 25.281 7.648 21.141 1 70.5 214 GLY A N 1
ATOM 1672 C CA . GLY A 1 214 ? 24.266 7.219 22.094 1 70.5 214 GLY A CA 1
ATOM 1673 C C . GLY A 1 214 ? 23.5 8.375 22.703 1 70.5 214 GLY A C 1
ATOM 1674 O O . GLY A 1 214 ? 22.609 8.172 23.531 1 70.5 214 GLY A O 1
ATOM 1675 N N . THR A 1 215 ? 23.984 9.617 22.406 1 76.12 215 THR A N 1
ATOM 1676 C CA . THR A 1 215 ? 23.297 10.773 22.969 1 76.12 215 THR A CA 1
ATOM 1677 C C . THR A 1 215 ? 22.031 11.07 22.188 1 76.12 215 THR A C 1
ATOM 1679 O O . THR A 1 215 ? 22.047 11.148 20.953 1 76.12 215 THR A O 1
ATOM 1682 N N . ALA A 1 216 ? 20.969 11.109 22.969 1 77.44 216 ALA A N 1
ATOM 1683 C CA . ALA A 1 216 ? 19.688 11.422 22.344 1 77.44 216 ALA A CA 1
ATOM 1684 C C . ALA A 1 216 ? 19.562 12.914 22.078 1 77.44 216 ALA A C 1
ATOM 1686 O O . ALA A 1 216 ? 19.766 13.742 22.969 1 77.44 216 ALA A O 1
ATOM 1687 N N . THR A 1 217 ? 19.516 13.273 20.828 1 86.5 217 THR A N 1
ATOM 1688 C CA . THR A 1 217 ? 19.266 14.656 20.438 1 86.5 217 THR A CA 1
ATOM 1689 C C . THR A 1 217 ? 17.844 14.805 19.891 1 86.5 217 THR A C 1
ATOM 1691 O O . THR A 1 217 ? 17.344 13.938 19.172 1 86.5 217 THR A O 1
ATOM 1694 N N . ALA A 1 218 ? 17.188 15.875 20.391 1 92 218 ALA A N 1
ATOM 1695 C CA . ALA A 1 218 ? 15.828 16.141 19.922 1 92 218 ALA A CA 1
ATOM 1696 C C . ALA A 1 218 ? 15.844 16.734 18.516 1 92 218 ALA A C 1
ATOM 1698 O O . ALA A 1 218 ? 16.672 17.594 18.203 1 92 218 ALA A O 1
ATOM 1699 N N . ILE A 1 219 ? 15.07 16.172 17.703 1 95.06 219 ILE A N 1
ATOM 1700 C CA . ILE A 1 219 ? 14.867 16.703 16.359 1 95.06 219 ILE A CA 1
ATOM 1701 C C . ILE A 1 219 ? 13.469 17.297 16.25 1 95.06 219 ILE A C 1
ATOM 1703 O O . ILE A 1 219 ? 12.477 16.641 16.594 1 95.06 219 ILE A O 1
ATOM 1707 N N . TYR A 1 220 ? 13.414 18.594 15.812 1 96.75 220 TYR A N 1
ATOM 1708 C CA . TYR A 1 220 ? 12.148 19.297 15.633 1 96.75 220 TYR A CA 1
ATOM 1709 C C . TYR A 1 220 ? 11.734 19.312 14.164 1 96.75 220 TYR A C 1
ATOM 1711 O O . TYR A 1 220 ? 12.547 19.609 13.289 1 96.75 220 TYR A O 1
ATOM 1719 N N . ARG A 1 221 ? 10.406 18.938 13.969 1 98 221 ARG A N 1
ATOM 1720 C CA . ARG A 1 221 ? 9.961 18.828 12.586 1 98 221 ARG A CA 1
ATOM 1721 C C . ARG A 1 221 ? 8.711 19.656 12.336 1 98 221 ARG A C 1
ATOM 1723 O O . ARG A 1 221 ? 7.84 19.75 13.203 1 98 221 ARG A O 1
ATOM 1730 N N . LEU A 1 222 ? 8.688 20.281 11.18 1 98.56 222 LEU A N 1
ATOM 1731 C CA . LEU A 1 222 ? 7.504 20.953 10.633 1 98.56 222 LEU A CA 1
ATOM 1732 C C . LEU A 1 222 ? 7 20.234 9.383 1 98.56 222 LEU A C 1
ATOM 1734 O O . LEU A 1 222 ? 7.781 19.938 8.477 1 98.56 222 LEU A O 1
ATOM 1738 N N . PHE A 1 223 ? 5.77 19.844 9.438 1 98.12 223 PHE A N 1
ATOM 1739 C CA . PHE A 1 223 ? 5.121 19.219 8.297 1 98.12 223 PHE A CA 1
ATOM 1740 C C . PHE A 1 223 ? 4.086 20.156 7.684 1 98.12 223 PHE A C 1
ATOM 1742 O O . PHE A 1 223 ? 3.199 20.656 8.383 1 98.12 223 PHE A O 1
ATOM 1749 N N . VAL A 1 224 ? 4.215 20.422 6.34 1 96.62 224 VAL A N 1
ATOM 1750 C CA . VAL A 1 224 ? 3.266 21.281 5.645 1 96.62 224 VAL A CA 1
ATOM 1751 C C . VAL A 1 224 ? 2.992 20.734 4.246 1 96.62 224 VAL A C 1
ATOM 1753 O O . VAL A 1 224 ? 3.91 20.594 3.436 1 96.62 224 VAL A O 1
ATOM 1756 N N . ASN A 1 225 ? 1.739 20.406 3.996 1 94 225 ASN A N 1
ATOM 1757 C CA . ASN A 1 225 ? 1.34 20 2.654 1 94 225 ASN A CA 1
ATOM 1758 C C . ASN A 1 225 ? 2.156 18.797 2.168 1 94 225 ASN A C 1
ATOM 1760 O O . ASN A 1 225 ? 2.596 18.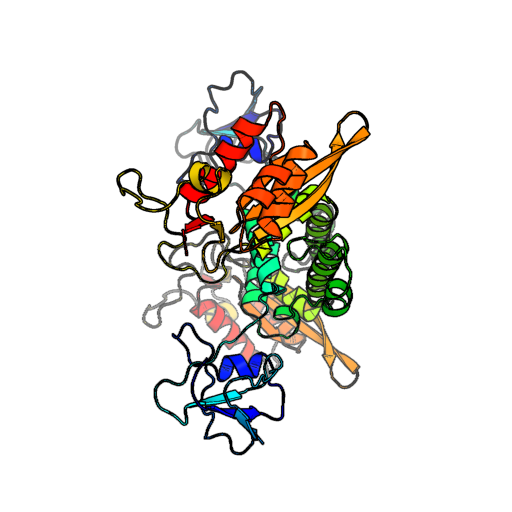781 1.017 1 94 225 ASN A O 1
ATOM 1764 N N . GLY A 1 226 ? 2.439 17.906 3.059 1 93.5 226 GLY A N 1
ATOM 1765 C CA . GLY A 1 226 ? 3.143 16.688 2.719 1 93.5 226 GLY A CA 1
ATOM 1766 C C . GLY A 1 226 ? 4.652 16.844 2.738 1 93.5 226 GLY A C 1
ATOM 1767 O O . GLY A 1 226 ? 5.383 15.867 2.537 1 93.5 226 GLY A O 1
ATOM 1768 N N . GLU A 1 227 ? 5.164 18.047 2.922 1 95.12 227 GLU A N 1
ATOM 1769 C CA . GLU A 1 227 ? 6.598 18.297 3.004 1 95.12 227 GLU A CA 1
ATOM 1770 C C . GLU A 1 227 ? 7.07 18.344 4.453 1 95.12 227 GLU A C 1
ATOM 1772 O O . GLU A 1 227 ? 6.262 18.516 5.371 1 95.12 227 GLU A O 1
ATOM 1777 N N . MET A 1 228 ? 8.383 18.156 4.621 1 97.56 228 MET A N 1
ATOM 1778 C CA . MET A 1 228 ? 8.93 18.141 5.973 1 97.56 228 MET A CA 1
ATOM 1779 C C . MET A 1 228 ? 10.211 18.953 6.055 1 97.56 228 MET A C 1
ATOM 1781 O O . MET A 1 228 ? 11.055 18.891 5.152 1 97.56 228 MET A O 1
ATOM 1785 N N . TRP A 1 229 ? 10.312 19.797 7.016 1 97.62 229 TRP A N 1
ATOM 1786 C CA . TRP A 1 229 ? 11.547 20.469 7.422 1 97.62 229 TRP A CA 1
ATOM 1787 C C . TRP A 1 229 ? 11.953 20.047 8.836 1 97.62 229 TRP A C 1
ATOM 1789 O O . TRP A 1 229 ? 11.094 19.812 9.688 1 97.62 229 TRP A O 1
ATOM 1799 N N . GLN A 1 230 ? 13.227 19.922 9.047 1 96.88 230 GLN A N 1
ATOM 1800 C CA . GLN A 1 230 ? 13.641 19.5 10.383 1 96.88 230 GLN A CA 1
ATOM 1801 C C . GLN A 1 230 ? 14.875 20.266 10.836 1 96.88 230 GLN A C 1
ATOM 1803 O O . GLN A 1 230 ? 15.609 20.828 10.016 1 96.88 230 GLN A O 1
ATOM 1808 N N . SER A 1 231 ? 15.055 20.391 12.125 1 94.88 231 SER A N 1
ATOM 1809 C CA . SER A 1 231 ? 16.172 21.078 12.758 1 94.88 231 SER A CA 1
ATOM 1810 C C . SER A 1 231 ? 16.516 20.453 14.109 1 94.88 231 SER A C 1
ATOM 1812 O O . SER A 1 231 ? 15.633 19.922 14.797 1 94.88 231 SER A O 1
ATOM 1814 N N . ASP A 1 232 ? 17.734 20.453 14.469 1 92.56 232 ASP A N 1
ATOM 1815 C CA . ASP A 1 232 ? 18.156 19.969 15.781 1 92.56 232 ASP A CA 1
ATOM 1816 C C . ASP A 1 232 ? 18.266 21.109 16.781 1 92.56 232 ASP A C 1
ATOM 1818 O O . ASP A 1 232 ? 18.703 20.906 17.922 1 92.56 232 ASP A O 1
ATOM 1822 N N . SER A 1 233 ? 17.875 22.297 16.375 1 92.5 233 SER A N 1
ATOM 1823 C CA . SER A 1 233 ? 17.891 23.469 17.266 1 92.5 233 SER A CA 1
ATOM 1824 C C . SER A 1 233 ? 16.531 23.688 17.922 1 92.5 233 SER A C 1
ATOM 1826 O O . SER A 1 233 ? 15.523 23.844 17.219 1 92.5 233 SER A O 1
ATOM 1828 N N . ALA A 1 234 ? 16.594 23.812 19.188 1 91.75 234 ALA A N 1
ATOM 1829 C CA . ALA A 1 234 ? 15.359 24.078 19.938 1 91.75 234 ALA A CA 1
ATOM 1830 C C . ALA A 1 234 ? 14.734 25.406 19.516 1 91.75 234 ALA A C 1
ATOM 1832 O O . ALA A 1 234 ? 13.516 25.547 19.5 1 91.75 234 ALA A O 1
ATOM 1833 N N . ASP A 1 235 ? 15.609 26.344 19.141 1 92.69 235 ASP A N 1
ATOM 1834 C CA . ASP A 1 235 ? 15.125 27.656 18.703 1 92.69 235 ASP A CA 1
ATOM 1835 C C . ASP A 1 235 ? 14.297 27.516 17.422 1 92.69 235 ASP A C 1
ATOM 1837 O O . ASP A 1 235 ? 13.25 28.156 17.281 1 92.69 235 ASP A O 1
ATOM 1841 N N . ASP A 1 236 ? 14.75 26.75 16.531 1 94.69 236 ASP A N 1
ATOM 1842 C CA . ASP A 1 236 ? 13.984 26.484 15.32 1 94.69 236 ASP A CA 1
ATOM 1843 C C . ASP A 1 236 ? 12.68 25.75 15.641 1 94.69 236 ASP A C 1
ATOM 1845 O O . ASP A 1 236 ? 11.648 26 15.008 1 94.69 236 ASP A O 1
ATOM 1849 N N . GLY A 1 237 ? 12.773 24.875 16.609 1 95.38 237 GLY A N 1
ATOM 1850 C CA . GLY A 1 237 ? 11.586 24.156 17.047 1 95.38 237 GLY A CA 1
ATOM 1851 C C . GLY A 1 237 ? 10.469 25.078 17.5 1 95.38 237 GLY A C 1
ATOM 1852 O O . GLY A 1 237 ? 9.297 24.828 17.203 1 95.38 237 GLY A O 1
ATOM 1853 N N . ILE A 1 238 ? 10.867 26.094 18.188 1 95.25 238 ILE A N 1
ATOM 1854 C CA . ILE A 1 238 ? 9.898 27.047 18.688 1 95.25 238 ILE A CA 1
ATOM 1855 C C . ILE A 1 238 ? 9.18 27.719 17.516 1 95.25 238 ILE A C 1
ATOM 1857 O O . ILE A 1 238 ? 7.965 27.922 17.547 1 95.25 238 ILE A O 1
ATOM 1861 N N . LEU A 1 239 ? 9.906 28.078 16.516 1 96.69 239 LEU A N 1
ATOM 1862 C CA . LEU A 1 239 ? 9.305 28.672 15.336 1 96.69 239 LEU A CA 1
ATOM 1863 C C . LEU A 1 239 ? 8.359 27.703 14.656 1 96.69 239 LEU A C 1
ATOM 1865 O O . LEU A 1 239 ? 7.246 28.078 14.266 1 96.69 239 LEU A O 1
ATOM 1869 N N . TYR A 1 240 ? 8.812 26.453 14.484 1 97.56 240 TYR A N 1
ATOM 1870 C CA . TYR A 1 240 ? 7.973 25.422 13.867 1 97.56 240 TYR A CA 1
ATOM 1871 C C . TYR A 1 240 ? 6.652 25.281 14.617 1 97.56 240 TYR A C 1
ATOM 1873 O O . TYR A 1 240 ? 5.586 25.219 14 1 97.56 240 TYR A O 1
ATOM 1881 N N . GLN A 1 241 ? 6.703 25.281 15.891 1 96.62 241 GLN A N 1
ATOM 1882 C CA . GLN A 1 241 ? 5.516 25.172 16.734 1 96.62 241 GLN A CA 1
ATOM 1883 C C . GLN A 1 241 ? 4.594 26.375 16.547 1 96.62 241 GLN A C 1
ATOM 1885 O O . GLN A 1 241 ? 3.377 26.219 16.422 1 96.62 241 GLN A O 1
ATOM 1890 N N . THR A 1 242 ? 5.203 27.516 16.531 1 96.56 242 THR A N 1
ATOM 1891 C CA . THR A 1 242 ? 4.43 28.75 16.359 1 96.56 242 THR A CA 1
ATOM 1892 C C . THR A 1 242 ? 3.678 28.75 15.039 1 96.56 242 THR A C 1
ATOM 1894 O O . THR A 1 242 ? 2.482 29.047 15 1 96.56 242 THR A O 1
ATOM 1897 N N . ILE A 1 243 ? 4.367 28.344 14.008 1 97.06 243 ILE A N 1
ATOM 1898 C CA . ILE A 1 243 ? 3.785 28.328 12.664 1 97.06 243 ILE A CA 1
ATOM 1899 C C . ILE A 1 243 ? 2.66 27.297 12.609 1 97.06 243 ILE A C 1
ATOM 1901 O O . ILE A 1 243 ? 1.578 27.594 12.086 1 97.06 243 ILE A O 1
ATOM 1905 N N . ALA A 1 244 ? 2.887 26.141 13.164 1 97.06 244 ALA A N 1
ATOM 1906 C CA . ALA A 1 244 ? 1.94 25.031 13.039 1 97.06 244 ALA A CA 1
ATOM 1907 C C . ALA A 1 244 ? 0.719 25.266 13.922 1 97.06 244 ALA A C 1
ATOM 1909 O O . ALA A 1 244 ? -0.383 24.812 13.594 1 97.06 244 ALA A O 1
ATOM 1910 N N . ASN A 1 245 ? 0.91 25.984 15 1 94.62 245 ASN A N 1
ATOM 1911 C CA . ASN A 1 245 ? -0.147 26.062 16 1 94.62 245 ASN A CA 1
ATOM 1912 C C . ASN A 1 245 ? -1.024 27.297 15.781 1 94.62 245 ASN A C 1
ATOM 1914 O O . ASN A 1 245 ? -2.055 27.453 16.438 1 94.62 245 ASN A O 1
ATOM 1918 N N . ASN A 1 246 ? -0.557 28.188 14.859 1 93.5 246 ASN A N 1
ATOM 1919 C CA . ASN A 1 246 ? -1.292 29.422 14.664 1 93.5 246 ASN A CA 1
ATOM 1920 C C . ASN A 1 246 ? -1.641 29.656 13.195 1 93.5 246 ASN A C 1
ATOM 1922 O O . ASN A 1 246 ? -0.752 29.859 12.367 1 93.5 246 ASN A O 1
ATOM 1926 N N . ARG A 1 247 ? -2.918 29.641 12.945 1 92.81 247 ARG A N 1
ATOM 1927 C CA . ARG A 1 247 ? -3.338 29.906 11.57 1 92.81 247 ARG A CA 1
ATOM 1928 C C . ARG A 1 247 ? -3.033 31.344 11.172 1 92.81 247 ARG A C 1
ATOM 1930 O O . ARG A 1 247 ? -2.762 31.609 10 1 92.81 247 ARG A O 1
ATOM 1937 N N . MET A 1 248 ? -3.158 32.219 12.141 1 93.25 248 MET A N 1
ATOM 1938 C CA . MET A 1 248 ? -2.811 33.625 11.984 1 93.25 248 MET A CA 1
ATOM 1939 C C . MET A 1 248 ? -1.563 33.969 12.789 1 93.25 248 MET A C 1
ATOM 1941 O O . MET A 1 248 ? -1.519 33.719 14 1 93.25 248 MET A O 1
ATOM 1945 N N . LEU A 1 249 ? -0.628 34.5 12.086 1 94.62 249 LEU A N 1
ATOM 1946 C CA . LEU A 1 249 ? 0.656 34.781 12.719 1 94.62 249 LEU A CA 1
ATOM 1947 C C . LEU A 1 249 ? 0.905 36.281 12.812 1 94.62 249 LEU A C 1
ATOM 1949 O O . LEU A 1 249 ? 1.284 36.906 11.82 1 94.62 249 LEU A O 1
ATOM 1953 N N . GLU A 1 250 ? 0.762 36.75 14.016 1 94.06 250 GLU A N 1
ATOM 1954 C CA . GLU A 1 250 ? 1.043 38.156 14.266 1 94.06 250 GLU A CA 1
ATOM 1955 C C . GLU A 1 250 ? 2.545 38.406 14.297 1 94.06 250 GLU A C 1
ATOM 1957 O O . GLU A 1 250 ? 3.33 37.531 14.672 1 94.06 250 GLU A O 1
ATOM 1962 N N . GLY A 1 251 ? 2.842 39.625 13.961 1 93.25 251 GLY A N 1
ATOM 1963 C CA . GLY A 1 251 ? 4.246 40 13.953 1 93.25 251 GLY A CA 1
ATOM 1964 C C . GLY A 1 251 ? 4.926 39.812 15.289 1 93.25 251 GLY A C 1
ATOM 1965 O O . GLY A 1 251 ? 6.039 39.281 15.359 1 93.25 251 GLY A O 1
ATOM 1966 N N . THR A 1 252 ? 4.305 40.188 16.344 1 93.44 252 THR A N 1
ATOM 1967 C CA . THR A 1 252 ? 4.875 40.094 17.672 1 93.44 252 THR A CA 1
ATOM 1968 C C . THR A 1 252 ? 5.145 38.625 18.047 1 93.44 252 THR A C 1
ATOM 1970 O O . THR A 1 252 ? 6.195 38.312 18.609 1 93.44 252 THR A O 1
ATOM 1973 N N . THR A 1 253 ? 4.164 37.75 17.734 1 93.56 253 THR A N 1
ATOM 1974 C CA . THR A 1 253 ? 4.305 36.344 18.016 1 93.56 253 THR A CA 1
ATOM 1975 C C . THR A 1 253 ? 5.461 35.75 17.219 1 93.56 253 THR A C 1
ATOM 1977 O O . THR A 1 253 ? 6.254 34.969 17.75 1 93.56 253 THR A O 1
ATOM 1980 N N . LEU A 1 254 ? 5.531 36.094 16 1 94.5 254 LEU A N 1
ATOM 1981 C CA . LEU A 1 254 ? 6.598 35.625 15.133 1 94.5 254 LEU A CA 1
ATOM 1982 C C . LEU A 1 254 ? 7.961 36.062 15.633 1 94.5 254 LEU A C 1
ATOM 1984 O O . LEU A 1 254 ? 8.914 35.281 15.664 1 94.5 254 LEU A O 1
ATOM 1988 N N . LEU A 1 255 ? 8.039 37.344 16.062 1 93.56 255 LEU A N 1
ATOM 1989 C CA . LEU A 1 255 ? 9.297 37.906 16.547 1 93.56 255 LEU A CA 1
ATOM 1990 C C . LEU A 1 255 ? 9.781 37.156 17.781 1 93.56 255 LEU A C 1
ATOM 1992 O O . LEU A 1 255 ? 10.977 36.844 17.906 1 93.56 255 LEU A O 1
ATOM 1996 N N . LYS A 1 256 ? 8.898 36.844 18.625 1 92.88 256 LYS A N 1
ATOM 1997 C CA . LYS A 1 256 ? 9.242 36.094 19.828 1 92.88 256 LYS A CA 1
ATOM 1998 C C . LYS A 1 256 ? 9.797 34.719 19.469 1 92.88 256 LYS A C 1
ATOM 2000 O O . LYS A 1 256 ? 10.734 34.219 20.109 1 92.88 256 LYS A O 1
ATOM 2005 N N . SER A 1 257 ? 9.188 34.062 18.484 1 94.06 257 SER A N 1
ATOM 2006 C CA . SER A 1 257 ? 9.586 32.719 18.094 1 94.06 257 SER A CA 1
ATOM 2007 C C . SER A 1 257 ? 10.883 32.75 17.297 1 94.06 257 SER A C 1
ATOM 2009 O O . SER A 1 257 ? 11.656 31.781 17.344 1 94.06 257 SER A O 1
ATOM 2011 N N . ILE A 1 258 ? 11.117 33.688 16.484 1 92.56 258 ILE A N 1
ATOM 2012 C CA . ILE A 1 258 ? 12.336 33.812 15.703 1 92.56 258 ILE A CA 1
ATOM 2013 C C . ILE A 1 258 ? 13.516 34.125 16.625 1 92.56 258 ILE A C 1
ATOM 2015 O O . ILE A 1 258 ? 14.609 33.562 16.438 1 92.56 258 ILE A O 1
ATOM 2019 N N . GLY A 1 259 ? 13.195 34.906 17.578 1 87.62 259 GLY A N 1
ATOM 2020 C CA . GLY A 1 259 ? 14.25 35.281 18.5 1 87.62 259 GLY A CA 1
ATOM 2021 C C . GLY A 1 259 ? 15.266 36.219 17.906 1 87.62 259 GLY A C 1
ATOM 2022 O O . GLY A 1 259 ? 15.102 36.688 16.766 1 87.62 259 GLY A O 1
ATOM 2023 N N . ASN A 1 260 ? 16.359 36.656 18.719 1 80.31 260 ASN A N 1
ATOM 2024 C CA . ASN A 1 260 ? 17.375 37.625 18.297 1 80.31 260 ASN A CA 1
ATOM 2025 C C . ASN A 1 260 ? 18.75 36.969 18.234 1 80.31 260 ASN A C 1
ATOM 2027 O O . ASN A 1 260 ? 19.766 37.656 18.344 1 80.31 260 ASN A O 1
ATOM 2031 N N . ASN A 1 261 ? 18.734 35.719 17.875 1 80.19 261 ASN A N 1
ATOM 2032 C CA . ASN A 1 261 ? 20.016 35 17.844 1 80.19 261 ASN A CA 1
ATOM 2033 C C . ASN A 1 261 ? 20.578 34.906 16.438 1 80.19 261 ASN A C 1
ATOM 2035 O O . ASN A 1 261 ? 20.047 35.531 15.508 1 80.19 261 ASN A O 1
ATOM 2039 N N . LYS A 1 262 ? 21.75 34.281 16.25 1 82.5 262 LYS A N 1
ATOM 2040 C CA . LYS A 1 262 ? 22.484 34.156 15 1 82.5 262 LYS A CA 1
ATOM 2041 C C . LYS A 1 262 ? 21.656 33.469 13.93 1 82.5 262 LYS A C 1
ATOM 2043 O O . LYS A 1 262 ? 21.969 33.562 12.742 1 82.5 262 LYS A O 1
ATOM 2048 N N . ARG A 1 263 ? 20.531 32.938 14.352 1 87.5 263 ARG A N 1
ATOM 2049 C CA . ARG A 1 263 ? 19.75 32.125 13.398 1 87.5 263 ARG A CA 1
ATOM 2050 C C . ARG A 1 263 ? 18.562 32.938 12.875 1 87.5 263 ARG A C 1
ATOM 2052 O O . ARG A 1 263 ? 17.734 32.406 12.125 1 87.5 263 ARG A O 1
ATOM 2059 N N . ARG A 1 264 ? 18.438 34.156 13.273 1 90.31 264 ARG A N 1
ATOM 2060 C CA . ARG A 1 264 ? 17.312 35 12.898 1 90.31 264 ARG A CA 1
ATOM 2061 C C . ARG A 1 264 ? 17.203 35.125 11.383 1 90.31 264 ARG A C 1
ATOM 2063 O O . ARG A 1 264 ? 16.109 34.969 10.82 1 90.31 264 ARG A O 1
ATOM 2070 N N . ALA A 1 265 ? 18.328 35.375 10.766 1 91.75 265 ALA A N 1
ATOM 2071 C CA . ALA A 1 265 ? 18.328 35.562 9.312 1 91.75 265 ALA A CA 1
ATOM 2072 C C . ALA A 1 265 ? 17.812 34.312 8.602 1 91.75 265 ALA A C 1
ATOM 2074 O O . ALA A 1 265 ? 17.016 34.406 7.672 1 91.75 265 ALA A O 1
ATOM 2075 N N . LYS A 1 266 ? 18.266 33.188 9.055 1 93.56 266 LYS A N 1
ATOM 2076 C CA . LYS A 1 266 ? 17.859 31.922 8.453 1 93.56 266 LYS A CA 1
ATOM 2077 C C . LYS A 1 266 ? 16.375 31.656 8.664 1 93.56 266 LYS A C 1
ATOM 2079 O O . LYS A 1 266 ? 15.695 31.125 7.789 1 93.56 266 LYS A O 1
ATOM 2084 N N . LYS A 1 267 ? 15.883 32 9.789 1 95.06 267 LYS A N 1
ATOM 2085 C CA . LYS A 1 267 ? 14.477 31.797 10.109 1 95.06 267 LYS A CA 1
ATOM 2086 C C . LYS A 1 267 ? 13.586 32.688 9.258 1 95.06 267 LYS A C 1
ATOM 2088 O O . LYS A 1 267 ? 12.523 32.25 8.789 1 95.06 267 LYS A O 1
ATOM 2093 N N . VAL A 1 268 ? 14.062 33.906 9.078 1 94.31 268 VAL A N 1
ATOM 2094 C CA . VAL A 1 268 ? 13.305 34.844 8.234 1 94.31 268 VAL A CA 1
ATOM 2095 C C . VAL A 1 268 ? 13.297 34.344 6.793 1 94.31 268 VAL A C 1
ATOM 2097 O O . VAL A 1 268 ? 12.266 34.344 6.125 1 94.31 268 VAL A O 1
ATOM 2100 N N . GLU A 1 269 ? 14.422 33.906 6.379 1 94.5 269 GLU A N 1
ATOM 2101 C CA . GLU A 1 269 ? 14.523 33.312 5.047 1 94.5 269 GLU A CA 1
ATOM 2102 C C . GLU A 1 269 ? 13.594 32.125 4.895 1 94.5 269 GLU A C 1
ATOM 2104 O O . GLU A 1 269 ? 13 31.922 3.83 1 94.5 269 GLU A O 1
ATOM 2109 N N . PHE A 1 270 ? 13.5 31.375 5.898 1 95.88 270 PHE A N 1
ATOM 2110 C CA . PHE A 1 270 ? 12.617 30.219 5.895 1 95.88 270 PHE A CA 1
ATOM 2111 C C . PHE A 1 270 ? 11.164 30.641 5.723 1 95.88 270 PHE A C 1
ATOM 2113 O O . PHE A 1 270 ? 10.438 30.047 4.914 1 95.88 270 PHE A O 1
ATOM 2120 N N . LEU A 1 271 ? 10.727 31.609 6.418 1 95.81 271 LEU A N 1
ATOM 2121 C CA . LEU A 1 271 ? 9.367 32.125 6.289 1 95.81 271 LEU A CA 1
ATOM 2122 C C . LEU A 1 271 ? 9.109 32.656 4.875 1 95.81 271 LEU A C 1
ATOM 2124 O O . LEU A 1 271 ? 8.039 32.406 4.309 1 95.81 271 LEU A O 1
ATOM 2128 N N . GLU A 1 272 ? 10.109 33.312 4.375 1 93.5 272 GLU A N 1
ATOM 2129 C CA . GLU A 1 272 ? 9.992 33.812 3.012 1 93.5 272 GLU A CA 1
ATOM 2130 C C . GLU A 1 272 ? 9.852 32.688 2.006 1 93.5 272 GLU A C 1
ATOM 2132 O O . GLU A 1 272 ? 9.125 32.812 1.021 1 93.5 272 GLU A O 1
ATOM 2137 N N . LYS A 1 273 ? 10.508 31.672 2.277 1 93.81 273 LYS A N 1
ATOM 2138 C CA . LYS A 1 273 ? 10.406 30.5 1.417 1 93.81 273 LYS A CA 1
ATOM 2139 C C . LYS A 1 273 ? 8.992 29.906 1.46 1 93.81 273 LYS A C 1
ATOM 2141 O O . LYS A 1 273 ? 8.438 29.547 0.422 1 93.81 273 LYS A O 1
ATOM 2146 N N . LEU A 1 274 ? 8.414 29.75 2.652 1 94.75 274 LEU A N 1
ATOM 2147 C CA . LEU A 1 274 ? 7.055 29.234 2.791 1 94.75 274 LEU A CA 1
ATOM 2148 C C . LEU A 1 274 ? 6.055 30.109 2.047 1 94.75 274 LEU A C 1
ATOM 2150 O O . LEU A 1 274 ? 5.086 29.609 1.478 1 94.75 274 LEU A O 1
ATOM 2154 N N . VAL A 1 275 ? 6.355 31.406 2.035 1 92.5 275 VAL A N 1
ATOM 2155 C CA . VAL A 1 275 ? 5.492 32.344 1.322 1 92.5 275 VAL A CA 1
ATOM 2156 C C . VAL A 1 275 ? 5.695 32.188 -0.183 1 92.5 275 VAL A C 1
ATOM 2158 O O . VAL A 1 275 ? 4.727 32.188 -0.949 1 92.5 275 VAL A O 1
ATOM 2161 N N . SER A 1 276 ? 6.93 32.062 -0.58 1 90.5 276 SER A N 1
ATOM 2162 C CA . SER A 1 276 ? 7.254 31.969 -2 1 90.5 276 SER A CA 1
ATOM 2163 C C . SER A 1 276 ? 6.602 30.75 -2.645 1 90.5 276 SER A C 1
ATOM 2165 O O . SER A 1 276 ? 6.199 30.797 -3.809 1 90.5 276 SER A O 1
ATOM 2167 N N . VAL A 1 277 ? 6.434 29.703 -1.833 1 90.62 277 VAL A N 1
ATOM 2168 C CA . VAL A 1 277 ? 5.875 28.469 -2.395 1 90.62 277 VAL A CA 1
ATOM 2169 C C . VAL A 1 277 ? 4.367 28.438 -2.152 1 90.62 277 VAL A C 1
ATOM 2171 O O . VAL A 1 277 ? 3.703 27.453 -2.492 1 90.62 277 VAL A O 1
ATOM 2174 N N . GLY A 1 278 ? 3.863 29.406 -1.507 1 90.62 278 GLY A N 1
ATOM 2175 C CA . GLY A 1 278 ? 2.424 29.578 -1.41 1 90.62 278 GLY A CA 1
ATOM 2176 C C . GLY A 1 278 ? 1.815 28.891 -0.2 1 90.62 278 GLY A C 1
ATOM 2177 O O . GLY A 1 278 ? 0.597 28.719 -0.126 1 90.62 278 GLY A O 1
ATOM 2178 N N . LEU A 1 279 ? 2.617 28.5 0.776 1 94.56 279 LEU A N 1
ATOM 2179 C CA . LEU A 1 279 ? 2.105 27.812 1.957 1 94.56 279 LEU A CA 1
ATOM 2180 C C . LEU A 1 279 ? 1.619 28.812 3 1 94.56 279 LEU A C 1
ATOM 2182 O O . LEU A 1 279 ? 0.716 28.5 3.783 1 94.56 279 LEU A O 1
ATOM 2186 N N . LEU A 1 280 ? 2.271 29.953 2.977 1 94.19 280 LEU A N 1
ATOM 2187 C CA . LEU A 1 280 ? 1.872 31.094 3.789 1 94.19 280 LEU A CA 1
ATOM 2188 C C . LEU A 1 280 ? 1.631 32.344 2.918 1 94.19 280 LEU A C 1
ATOM 2190 O O . LEU A 1 280 ? 2.117 32.406 1.788 1 94.19 280 LEU A O 1
ATOM 2194 N N . TYR A 1 281 ? 0.865 33.188 3.461 1 91.31 281 TYR A N 1
ATOM 2195 C CA . TYR A 1 281 ? 0.742 34.469 2.807 1 91.31 281 TYR A CA 1
ATOM 2196 C C . TYR A 1 281 ? 0.532 35.594 3.83 1 91.31 281 TYR A C 1
ATOM 2198 O O . TYR A 1 281 ? 0.105 35.344 4.957 1 91.31 281 TYR A O 1
ATOM 2206 N N . ALA A 1 282 ? 0.901 36.812 3.447 1 91.25 282 ALA A N 1
ATOM 2207 C CA . ALA A 1 282 ? 0.734 37.969 4.309 1 91.25 282 ALA A CA 1
ATOM 2208 C C . ALA A 1 282 ? -0.415 38.875 3.824 1 91.25 282 ALA A C 1
ATOM 2210 O O . ALA A 1 282 ? -0.645 39 2.619 1 91.25 282 ALA A O 1
ATOM 2211 N N . SER A 1 283 ? -1.141 39.344 4.742 1 89.56 283 SER A N 1
ATOM 2212 C CA . SER A 1 283 ? -2.246 40.25 4.418 1 89.56 283 SER A CA 1
ATOM 2213 C C . SER A 1 283 ? -2.414 41.312 5.484 1 89.56 283 SER A C 1
ATOM 2215 O O . SER A 1 283 ? -2.07 41.125 6.648 1 89.56 283 SER A O 1
ATOM 2217 N N . GLU A 1 284 ? -2.828 42.594 5.055 1 84.5 284 GLU A N 1
ATOM 2218 C CA . GLU A 1 284 ? -3.088 43.688 5.98 1 84.5 284 GLU A CA 1
ATOM 2219 C C . GLU A 1 284 ? -4.438 43.531 6.672 1 84.5 284 GLU A C 1
ATOM 2221 O O . GLU A 1 284 ? -4.703 44.156 7.699 1 84.5 284 GLU A O 1
ATOM 2226 N N . GLU A 1 285 ? -5.285 42.719 6.07 1 64.88 285 GLU A N 1
ATOM 2227 C CA . GLU A 1 285 ? -6.648 42.594 6.57 1 64.88 285 GLU A CA 1
ATOM 2228 C C . GLU A 1 285 ? -6.738 41.5 7.641 1 64.88 285 GLU A C 1
ATOM 2230 O O . GLU A 1 285 ? -5.977 40.531 7.617 1 64.88 285 GLU A O 1
ATOM 2235 N N . MET B 1 1 ? 19.672 -25.438 -25.625 1 72.31 1 MET B N 1
ATOM 2236 C CA . MET B 1 1 ? 20.828 -24.672 -25.188 1 72.31 1 MET B CA 1
ATOM 2237 C C . MET B 1 1 ? 22.031 -24.922 -26.094 1 72.31 1 MET B C 1
ATOM 2239 O O . MET B 1 1 ? 22.281 -26.062 -26.484 1 72.31 1 MET B O 1
ATOM 2243 N N . ASN B 1 2 ? 22.5 -24 -26.578 1 82.81 2 ASN B N 1
ATOM 2244 C CA . ASN B 1 2 ? 23.531 -24.141 -27.609 1 82.81 2 ASN B CA 1
ATOM 2245 C C . ASN B 1 2 ? 24.641 -23.109 -27.453 1 82.81 2 ASN B C 1
ATOM 2247 O O . ASN B 1 2 ? 24.391 -22 -26.953 1 82.81 2 ASN B O 1
ATOM 2251 N N . GLY B 1 3 ? 25.844 -23.688 -27.797 1 89.81 3 GLY B N 1
ATOM 2252 C CA . GLY B 1 3 ? 26.953 -22.75 -27.859 1 89.81 3 GLY B CA 1
ATOM 2253 C C . GLY B 1 3 ? 27.672 -22.562 -26.531 1 89.81 3 GLY B C 1
ATOM 2254 O O . GLY B 1 3 ? 27.438 -23.344 -25.594 1 89.81 3 GLY B O 1
ATOM 2255 N N . SER B 1 4 ? 28.734 -21.703 -26.625 1 92.5 4 SER B N 1
ATOM 2256 C CA . SER B 1 4 ? 29.516 -21.406 -25.422 1 92.5 4 SER B CA 1
ATOM 2257 C C . SER B 1 4 ? 29.438 -19.938 -25.062 1 92.5 4 SER B C 1
ATOM 2259 O O . SER B 1 4 ? 29.312 -19.078 -25.938 1 92.5 4 SER B O 1
ATOM 2261 N N . ARG B 1 5 ? 29.312 -19.719 -23.672 1 93.25 5 ARG B N 1
ATOM 2262 C CA . ARG B 1 5 ? 29.203 -18.375 -23.141 1 93.25 5 ARG B CA 1
ATOM 2263 C C . ARG B 1 5 ? 30.156 -18.156 -21.969 1 93.25 5 ARG B C 1
ATOM 2265 O O . ARG B 1 5 ? 30.312 -19.047 -21.125 1 93.25 5 ARG B O 1
ATOM 2272 N N . THR B 1 6 ? 30.891 -17.031 -22 1 93.06 6 THR B N 1
ATOM 2273 C CA . THR B 1 6 ? 31.688 -16.656 -20.844 1 93.06 6 THR B CA 1
ATOM 2274 C C . THR B 1 6 ? 30.891 -15.781 -19.891 1 93.06 6 THR B C 1
ATOM 2276 O O . THR B 1 6 ? 30.219 -14.836 -20.328 1 93.06 6 THR B O 1
ATOM 2279 N N . TRP B 1 7 ? 30.844 -16.203 -18.641 1 92.5 7 TRP B N 1
ATOM 2280 C CA . TRP B 1 7 ? 30.156 -15.453 -17.609 1 92.5 7 TRP B CA 1
ATOM 2281 C C . TRP B 1 7 ? 31.141 -14.781 -16.656 1 92.5 7 TRP B C 1
ATOM 2283 O O . TRP B 1 7 ? 32 -15.445 -16.094 1 92.5 7 TRP B O 1
ATOM 2293 N N . GLN B 1 8 ? 31.094 -13.508 -16.672 1 90.38 8 GLN B N 1
ATOM 2294 C CA . GLN B 1 8 ? 31.812 -12.734 -15.656 1 90.38 8 GLN B CA 1
ATOM 2295 C C . GLN B 1 8 ? 30.922 -12.445 -14.453 1 90.38 8 GLN B C 1
ATOM 2297 O O . GLN B 1 8 ? 29.891 -11.789 -14.578 1 90.38 8 GLN B O 1
ATOM 2302 N N . VAL B 1 9 ? 31.297 -13 -13.32 1 91.12 9 VAL B N 1
ATOM 2303 C CA . VAL B 1 9 ? 30.469 -12.883 -12.117 1 91.12 9 VAL B CA 1
ATOM 2304 C C . VAL B 1 9 ? 31.219 -12.07 -11.062 1 91.12 9 VAL B C 1
ATOM 2306 O O . VAL B 1 9 ? 32.375 -12.367 -10.734 1 91.12 9 VAL B O 1
ATOM 2309 N N . GLY B 1 10 ? 30.547 -11.039 -10.586 1 87.44 10 GLY B N 1
ATOM 2310 C CA . GLY B 1 10 ? 31.141 -10.242 -9.531 1 87.44 10 GLY B CA 1
ATOM 2311 C C . GLY B 1 10 ? 31.359 -11.016 -8.25 1 87.44 10 GLY B C 1
ATOM 2312 O O . GLY B 1 10 ? 30.641 -11.977 -7.961 1 87.44 10 GLY B O 1
ATOM 2313 N N . LYS B 1 11 ? 32.312 -10.57 -7.457 1 85.62 11 LYS B N 1
ATOM 2314 C CA . LYS B 1 11 ? 32.688 -11.273 -6.227 1 85.62 11 LYS B CA 1
ATOM 2315 C C . LYS B 1 11 ? 31.875 -10.742 -5.043 1 85.62 11 LYS B C 1
ATOM 2317 O O . LYS B 1 11 ? 31.953 -11.273 -3.936 1 85.62 11 LYS B O 1
ATOM 2322 N N . ARG B 1 12 ? 31.188 -9.75 -5.316 1 83.5 12 ARG B N 1
ATOM 2323 C CA . ARG B 1 12 ? 30.438 -9.203 -4.184 1 83.5 12 ARG B CA 1
ATOM 2324 C C . ARG B 1 12 ? 28.984 -8.938 -4.559 1 83.5 12 ARG B C 1
ATOM 2326 O O . ARG B 1 12 ? 28.688 -8.648 -5.719 1 83.5 12 ARG B O 1
ATOM 2333 N N . LYS B 1 13 ? 28.109 -9.047 -3.533 1 85.69 13 LYS B N 1
ATOM 2334 C CA . LYS B 1 13 ? 26.703 -8.656 -3.66 1 85.69 13 LYS B CA 1
ATOM 2335 C C . LYS B 1 13 ? 26.547 -7.137 -3.596 1 85.69 13 LYS B C 1
ATOM 2337 O O . LYS B 1 13 ? 27.203 -6.477 -2.789 1 85.69 13 LYS B O 1
ATOM 2342 N N . ILE B 1 14 ? 25.797 -6.621 -4.5 1 79.81 14 ILE B N 1
ATOM 2343 C CA . ILE B 1 14 ? 25.531 -5.188 -4.438 1 79.81 14 ILE B CA 1
ATOM 2344 C C . ILE B 1 14 ? 24.203 -4.934 -3.717 1 79.81 14 ILE B C 1
ATOM 2346 O O . ILE B 1 14 ? 23.312 -5.785 -3.732 1 79.81 14 ILE B O 1
ATOM 2350 N N . ASP B 1 15 ? 24.156 -3.834 -3.018 1 77 15 ASP B N 1
ATOM 2351 C CA . ASP B 1 15 ? 22.906 -3.541 -2.32 1 77 15 ASP B CA 1
ATOM 2352 C C . ASP B 1 15 ? 21.891 -2.896 -3.262 1 77 15 ASP B C 1
ATOM 2354 O O . ASP B 1 15 ? 22.203 -2.625 -4.426 1 77 15 ASP B O 1
ATOM 2358 N N . ALA B 1 16 ? 20.703 -2.797 -2.736 1 75.69 16 ALA B N 1
ATOM 2359 C CA . ALA B 1 16 ? 19.578 -2.338 -3.551 1 75.69 16 ALA B CA 1
ATOM 2360 C C . ALA B 1 16 ? 19.828 -0.919 -4.062 1 75.69 16 ALA B C 1
ATOM 2362 O O . ALA B 1 16 ? 19.422 -0.578 -5.176 1 75.69 16 ALA B O 1
ATOM 2363 N N . ILE B 1 17 ? 20.453 -0.137 -3.281 1 76.12 17 ILE B N 1
ATOM 2364 C CA . ILE B 1 17 ? 20.703 1.25 -3.664 1 76.12 17 ILE B CA 1
ATOM 2365 C C . ILE B 1 17 ? 21.688 1.299 -4.832 1 76.12 17 ILE B C 1
ATOM 2367 O O . ILE B 1 17 ? 21.438 1.977 -5.832 1 76.12 17 ILE B O 1
ATOM 2371 N N . GLU B 1 18 ? 22.734 0.54 -4.66 1 76.62 18 GLU B N 1
ATOM 2372 C CA . GLU B 1 18 ? 23.719 0.469 -5.738 1 76.62 18 GLU B CA 1
ATOM 2373 C C . GLU B 1 18 ? 23.109 -0.086 -7.016 1 76.62 18 GLU B C 1
ATOM 2375 O O . GLU B 1 18 ? 23.391 0.399 -8.109 1 76.62 18 GLU B O 1
ATOM 2380 N N . GLU B 1 19 ? 22.344 -1.098 -6.879 1 79 19 GLU B N 1
ATOM 2381 C CA . GLU B 1 19 ? 21.672 -1.679 -8.039 1 79 19 GLU B CA 1
ATOM 2382 C C . GLU B 1 19 ? 20.812 -0.644 -8.758 1 79 19 GLU B C 1
ATOM 2384 O O . GLU B 1 19 ? 20.906 -0.49 -9.977 1 79 19 GLU B O 1
ATOM 2389 N N . ARG B 1 20 ? 20.094 0.035 -7.996 1 75.88 20 ARG B N 1
ATOM 2390 C CA . ARG B 1 20 ? 19.188 1.037 -8.57 1 75.88 20 ARG B CA 1
ATOM 2391 C C . ARG B 1 20 ? 19.984 2.123 -9.289 1 75.88 20 ARG B C 1
ATOM 2393 O O . ARG B 1 20 ? 19.609 2.541 -10.391 1 75.88 20 ARG B O 1
ATOM 2400 N N . ASP B 1 21 ? 20.984 2.494 -8.672 1 76.81 21 ASP B N 1
ATOM 2401 C CA . ASP B 1 21 ? 21.781 3.584 -9.219 1 76.81 21 ASP B CA 1
ATOM 2402 C C . ASP B 1 21 ? 22.5 3.152 -10.5 1 76.81 21 ASP B C 1
ATOM 2404 O O . ASP B 1 21 ? 22.781 3.982 -11.367 1 76.81 21 ASP B O 1
ATOM 2408 N N . ARG B 1 22 ? 22.781 1.893 -10.633 1 79.62 22 ARG B N 1
ATOM 2409 C CA . ARG B 1 22 ? 23.578 1.408 -11.758 1 79.62 22 ARG B CA 1
ATOM 2410 C C . ARG B 1 22 ? 22.688 0.84 -12.859 1 79.62 22 ARG B C 1
ATOM 2412 O O . ARG B 1 22 ? 23.172 0.54 -13.953 1 79.62 22 ARG B O 1
ATOM 2419 N N . LEU B 1 23 ? 21.438 0.677 -12.531 1 82.5 23 LEU B N 1
ATOM 2420 C CA . LEU B 1 23 ? 20.531 0.088 -13.516 1 82.5 23 LEU B CA 1
ATOM 2421 C C . LEU B 1 23 ? 20.266 1.054 -14.664 1 82.5 23 LEU B C 1
ATOM 2423 O O . LEU B 1 23 ? 20.125 2.258 -14.453 1 82.5 23 LEU B O 1
ATOM 2427 N N . ILE B 1 24 ? 20.344 0.519 -15.852 1 79.75 24 ILE B N 1
ATOM 2428 C CA . ILE B 1 24 ? 20 1.302 -17.031 1 79.75 24 ILE B CA 1
ATOM 2429 C C . ILE B 1 24 ? 18.484 1.523 -17.094 1 79.75 24 ILE B C 1
ATOM 2431 O O . ILE B 1 24 ? 17.719 0.564 -17.078 1 79.75 24 ILE B O 1
ATOM 2435 N N . ASP B 1 25 ? 18.016 2.742 -17.172 1 76.75 25 ASP B N 1
ATOM 2436 C CA . ASP B 1 25 ? 16.594 3.084 -17.156 1 76.75 25 ASP B CA 1
ATOM 2437 C C . ASP B 1 25 ? 15.945 2.82 -18.516 1 76.75 25 ASP B C 1
ATOM 2439 O O . ASP B 1 25 ? 16.609 2.898 -19.547 1 76.75 25 ASP B O 1
ATOM 2443 N N . GLY B 1 26 ? 14.664 2.562 -18.5 1 70.38 26 GLY B N 1
ATOM 2444 C CA . GLY B 1 26 ? 13.875 2.549 -19.719 1 70.38 26 GLY B CA 1
ATOM 2445 C C . GLY B 1 26 ? 13.867 1.197 -20.406 1 70.38 26 GLY B C 1
ATOM 2446 O O . GLY B 1 26 ? 13.375 1.071 -21.531 1 70.38 26 GLY B O 1
ATOM 2447 N N . ILE B 1 27 ? 14.594 0.241 -19.766 1 70.69 27 ILE B N 1
ATOM 2448 C CA . ILE B 1 27 ? 14.578 -1.065 -20.422 1 70.69 27 ILE B CA 1
ATOM 2449 C C . ILE B 1 27 ? 13.906 -2.086 -19.5 1 70.69 27 ILE B C 1
ATOM 2451 O O . ILE B 1 27 ? 13.891 -1.913 -18.281 1 70.69 27 ILE B O 1
ATOM 2455 N N . ASP B 1 28 ? 13.32 -3.209 -20.016 1 66.81 28 ASP B N 1
ATOM 2456 C CA . ASP B 1 28 ? 12.531 -4.184 -19.266 1 66.81 28 ASP B CA 1
ATOM 2457 C C . ASP B 1 28 ? 13.422 -5.199 -18.562 1 66.81 28 ASP B C 1
ATOM 2459 O O . ASP B 1 28 ? 12.938 -6.078 -17.844 1 66.81 28 ASP B O 1
ATOM 2463 N N . VAL B 1 29 ? 14.727 -5.062 -18.828 1 71.31 29 VAL B N 1
ATOM 2464 C CA . VAL B 1 29 ? 15.656 -5.984 -18.188 1 71.31 29 VAL B CA 1
ATOM 2465 C C . VAL B 1 29 ? 16.594 -5.215 -17.266 1 71.31 29 VAL B C 1
ATOM 2467 O O . VAL B 1 29 ? 16.844 -4.023 -17.484 1 71.31 29 VAL B O 1
ATOM 2470 N N . ARG B 1 30 ? 17.062 -5.848 -16.234 1 77.12 30 ARG B N 1
ATOM 2471 C CA . ARG B 1 30 ? 17.938 -5.215 -15.25 1 77.12 30 ARG B CA 1
ATOM 2472 C C . ARG B 1 30 ? 19.406 -5.32 -15.68 1 77.12 30 ARG B C 1
ATOM 2474 O O . ARG B 1 30 ? 20.047 -6.336 -15.43 1 77.12 30 ARG B O 1
ATOM 2481 N N . VAL B 1 31 ? 19.844 -4.332 -16.375 1 80.25 31 VAL B N 1
ATOM 2482 C CA . VAL B 1 31 ? 21.234 -4.27 -16.844 1 80.25 31 VAL B CA 1
ATOM 2483 C C . VAL B 1 31 ? 21.984 -3.162 -16.109 1 80.25 31 VAL B C 1
ATOM 2485 O O . VAL B 1 31 ? 21.469 -2.047 -15.961 1 80.25 31 VAL B O 1
ATOM 2488 N N . LEU B 1 32 ? 23 -3.523 -15.531 1 84.06 32 LEU B N 1
ATOM 2489 C CA . LEU B 1 32 ? 23.797 -2.555 -14.797 1 84.06 32 LEU B CA 1
ATOM 2490 C C . LEU B 1 32 ? 24.703 -1.773 -15.742 1 84.06 32 LEU B C 1
ATOM 2492 O O . LEU B 1 32 ? 25.266 -2.342 -16.688 1 84.06 32 LEU B O 1
ATOM 2496 N N . ASN B 1 33 ? 24.734 -0.552 -15.422 1 78.31 33 ASN B N 1
ATOM 2497 C CA . ASN B 1 33 ? 25.672 0.295 -16.141 1 78.31 33 ASN B CA 1
ATOM 2498 C C . ASN B 1 33 ? 27.109 0.05 -15.695 1 78.31 33 ASN B C 1
ATOM 2500 O O . ASN B 1 33 ? 27.344 -0.422 -14.578 1 78.31 33 ASN B O 1
ATOM 2504 N N . ASP B 1 34 ? 28.094 0.36 -16.562 1 70.44 34 ASP B N 1
ATOM 2505 C CA . ASP B 1 34 ? 29.531 0.47 -16.297 1 70.44 34 ASP B CA 1
ATOM 2506 C C . ASP B 1 34 ? 30.125 -0.882 -15.898 1 70.44 34 ASP B C 1
ATOM 2508 O O . ASP B 1 34 ? 30.922 -0.967 -14.969 1 70.44 34 ASP B O 1
ATOM 2512 N N . TRP B 1 35 ? 29.594 -1.969 -16.344 1 68.62 35 TRP B N 1
ATOM 2513 C CA . TRP B 1 35 ? 30.203 -3.26 -16.047 1 68.62 35 TRP B CA 1
ATOM 2514 C C . TRP B 1 35 ? 31.719 -3.191 -16.219 1 68.62 35 TRP B C 1
ATOM 2516 O O . TRP B 1 35 ? 32.469 -3.725 -15.406 1 68.62 35 TRP B O 1
ATOM 2526 N N . ASN B 1 36 ? 32.188 -2.453 -17.281 1 60.84 36 ASN B N 1
ATOM 2527 C CA . ASN B 1 36 ? 33.594 -2.422 -17.625 1 60.84 36 ASN B CA 1
ATOM 2528 C C . ASN B 1 36 ? 34.344 -1.406 -16.766 1 60.84 36 ASN B C 1
ATOM 2530 O O . ASN B 1 36 ? 35.594 -1.438 -16.688 1 60.84 36 ASN B O 1
ATOM 2534 N N . ASP B 1 37 ? 33.688 -0.409 -16.469 1 54.12 37 ASP B N 1
ATOM 2535 C CA . ASP B 1 37 ? 34.438 0.72 -15.938 1 54.12 37 ASP B CA 1
ATOM 2536 C C . ASP B 1 37 ? 34.781 0.508 -14.461 1 54.12 37 ASP B C 1
ATOM 2538 O O . ASP B 1 37 ? 35.531 1.289 -13.875 1 54.12 37 ASP B O 1
ATOM 2542 N N . THR B 1 38 ? 34.031 -0.318 -13.844 1 52.03 38 THR B N 1
ATOM 2543 C CA . THR B 1 38 ? 34.375 -0.23 -12.43 1 52.03 38 THR B CA 1
ATOM 2544 C C . THR B 1 38 ? 35.562 -1.148 -12.109 1 52.03 38 THR B C 1
ATOM 2546 O O . THR B 1 38 ? 35.469 -2.357 -12.344 1 52.03 38 THR B O 1
ATOM 2549 N N . ASP B 1 39 ? 36.688 -0.593 -12.156 1 50.44 39 ASP B N 1
ATOM 2550 C CA . ASP B 1 39 ? 37.938 -1.192 -11.641 1 50.44 39 ASP B CA 1
ATOM 2551 C C . ASP B 1 39 ? 37.625 -2.193 -10.531 1 50.44 39 ASP B C 1
ATOM 2553 O O . ASP B 1 39 ? 38.375 -3.15 -10.32 1 50.44 39 ASP B O 1
ATOM 2557 N N . ASP B 1 40 ? 36.656 -1.834 -9.664 1 51.78 40 ASP B N 1
ATOM 2558 C CA . ASP B 1 40 ? 36.562 -2.449 -8.344 1 51.78 40 ASP B CA 1
ATOM 2559 C C . ASP B 1 40 ? 35.75 -3.742 -8.398 1 51.78 40 ASP B C 1
ATOM 2561 O O . ASP B 1 40 ? 35.438 -4.328 -7.367 1 51.78 40 ASP B O 1
ATOM 2565 N N . THR B 1 41 ? 35.312 -4.102 -9.578 1 59.28 41 THR B N 1
ATOM 2566 C CA . THR B 1 41 ? 34.531 -5.316 -9.344 1 59.28 41 THR B CA 1
ATOM 2567 C C . THR B 1 41 ? 35.375 -6.555 -9.688 1 59.28 41 THR B C 1
ATOM 2569 O O . THR B 1 41 ? 35.75 -6.758 -10.844 1 59.28 41 THR B O 1
ATOM 2572 N N . GLU B 1 42 ? 36.188 -6.969 -8.789 1 78.38 42 GLU B N 1
ATOM 2573 C CA . GLU B 1 42 ? 36.75 -8.312 -8.93 1 78.38 42 GLU B CA 1
ATOM 2574 C C . GLU B 1 42 ? 35.719 -9.297 -9.445 1 78.38 42 GLU B C 1
ATOM 2576 O O . GLU B 1 42 ? 34.594 -9.375 -8.898 1 78.38 42 GLU B O 1
ATOM 2581 N N . VAL B 1 43 ? 35.969 -9.688 -10.672 1 85.44 43 VAL B N 1
ATOM 2582 C CA . VAL B 1 43 ? 35.031 -10.641 -11.273 1 85.44 43 VAL B CA 1
ATOM 2583 C C . VAL B 1 43 ? 35.719 -11.992 -11.438 1 85.44 43 VAL B C 1
ATOM 2585 O O . VAL B 1 43 ? 36.969 -12.062 -11.523 1 85.44 43 VAL B O 1
ATOM 2588 N N . GLU B 1 44 ? 35.031 -13 -11.312 1 89.12 44 GLU B N 1
ATOM 2589 C CA . GLU B 1 44 ? 35.438 -14.344 -11.711 1 89.12 44 GLU B CA 1
ATOM 2590 C C . GLU B 1 44 ? 34.812 -14.734 -13.047 1 89.12 44 GLU B C 1
ATOM 2592 O O . GLU B 1 44 ? 33.656 -14.414 -13.312 1 89.12 44 GLU B O 1
ATOM 2597 N N . GLU B 1 45 ? 35.625 -15.398 -13.844 1 91.44 45 GLU B N 1
ATOM 2598 C CA . GLU B 1 45 ? 35.125 -15.75 -15.18 1 91.44 45 GLU B CA 1
ATOM 2599 C C . GLU B 1 45 ? 34.969 -17.25 -15.32 1 91.44 45 GLU B C 1
ATOM 2601 O O . GLU B 1 45 ? 35.781 -18.031 -14.859 1 91.44 45 GLU B O 1
ATOM 2606 N N . TRP B 1 46 ? 33.812 -17.641 -15.898 1 93.62 46 TRP B N 1
ATOM 2607 C CA . TRP B 1 46 ? 33.5 -19.047 -16.172 1 93.62 46 TRP B CA 1
ATOM 2608 C C . TRP B 1 46 ? 33.031 -19.234 -17.609 1 93.62 46 TRP B C 1
ATOM 2610 O O . TRP B 1 46 ? 32.188 -18.469 -18.078 1 93.62 46 TRP B O 1
ATOM 2620 N N . VAL B 1 47 ? 33.594 -20.172 -18.297 1 94.38 47 VAL B N 1
ATOM 2621 C CA . VAL B 1 47 ? 33.062 -20.547 -19.594 1 94.38 47 VAL B CA 1
ATOM 2622 C C . VAL B 1 47 ? 32.094 -21.703 -19.438 1 94.38 47 VAL B C 1
ATOM 2624 O O . VAL B 1 47 ? 32.438 -22.75 -18.891 1 94.38 47 VAL B O 1
ATOM 2627 N N . LEU B 1 48 ? 30.906 -21.484 -19.844 1 93.56 48 LEU B N 1
ATOM 2628 C CA . LEU B 1 48 ? 29.906 -22.531 -19.766 1 93.56 48 LEU B CA 1
ATOM 2629 C C . LEU B 1 48 ? 29.672 -23.172 -21.125 1 93.56 48 LEU B C 1
ATOM 2631 O O . LEU B 1 48 ? 29.547 -22.453 -22.125 1 93.56 48 LEU B O 1
ATOM 2635 N N . ASN B 1 49 ? 29.656 -24.406 -21.141 1 92.25 49 ASN B N 1
ATOM 2636 C CA . ASN B 1 49 ? 29.344 -25.219 -22.328 1 92.25 49 ASN B CA 1
ATOM 2637 C C . ASN B 1 49 ? 27.969 -25.875 -22.203 1 92.25 49 ASN B C 1
ATOM 2639 O O . ASN B 1 49 ? 27.375 -25.891 -21.125 1 92.25 49 ASN B O 1
ATOM 2643 N N . PRO B 1 50 ? 27.438 -26.359 -23.344 1 90.88 50 PRO B N 1
ATOM 2644 C CA . PRO B 1 50 ? 26.141 -27.047 -23.266 1 90.88 50 PRO B CA 1
ATOM 2645 C C . PRO B 1 50 ? 26.094 -28.109 -22.172 1 90.88 50 PRO B C 1
ATOM 2647 O O . PRO B 1 50 ? 27.016 -28.922 -22.078 1 90.88 50 PRO B O 1
ATOM 2650 N N . GLY B 1 51 ? 25.125 -28.031 -21.359 1 91.44 51 GLY B N 1
ATOM 2651 C CA . GLY B 1 51 ? 24.984 -28.969 -20.25 1 91.44 51 GLY B CA 1
ATOM 2652 C C . GLY B 1 51 ? 25.469 -28.391 -18.922 1 91.44 51 GLY B C 1
ATOM 2653 O O . GLY B 1 51 ? 25.125 -28.922 -17.859 1 91.44 51 GLY B O 1
ATOM 2654 N N . ASP B 1 52 ? 26.25 -27.281 -18.953 1 92.88 52 ASP B N 1
ATOM 2655 C CA . ASP B 1 52 ? 26.734 -26.641 -17.719 1 92.88 52 ASP B CA 1
ATOM 2656 C C . ASP B 1 52 ? 25.656 -25.766 -17.094 1 92.88 52 ASP B C 1
ATOM 2658 O O . ASP B 1 52 ? 24.766 -25.266 -17.797 1 92.88 52 ASP B O 1
ATOM 2662 N N . MET B 1 53 ? 25.734 -25.688 -15.758 1 92.25 53 MET B N 1
ATOM 2663 C CA . MET B 1 53 ? 24.828 -24.812 -15.016 1 92.25 53 MET B CA 1
ATOM 2664 C C . MET B 1 53 ? 25.609 -23.875 -14.094 1 92.25 53 MET B C 1
ATOM 2666 O O . MET B 1 53 ? 26.625 -24.266 -13.508 1 92.25 53 MET B O 1
ATOM 2670 N N . LEU B 1 54 ? 25.203 -22.672 -14.055 1 91.75 54 LEU B N 1
ATOM 2671 C CA . LEU B 1 54 ? 25.781 -21.656 -13.172 1 91.75 54 LEU B CA 1
ATOM 2672 C C . LEU B 1 54 ? 24.703 -21.062 -12.266 1 91.75 54 LEU B C 1
ATOM 2674 O O . LEU B 1 54 ? 23.672 -20.609 -12.75 1 91.75 54 LEU B O 1
ATOM 2678 N N . TYR B 1 55 ? 24.906 -21.203 -11 1 89.81 55 TYR B N 1
ATOM 2679 C CA . TYR B 1 55 ? 24.031 -20.547 -10.047 1 89.81 55 TYR B CA 1
ATOM 2680 C C . TYR B 1 55 ? 24.516 -19.141 -9.742 1 89.81 55 TYR B C 1
ATOM 2682 O O . TYR B 1 55 ? 25.672 -18.938 -9.359 1 89.81 55 TYR B O 1
ATOM 2690 N N . LEU B 1 56 ? 23.688 -18.219 -9.953 1 87.06 56 LEU B N 1
ATOM 2691 C CA . LEU B 1 56 ? 23.969 -16.812 -9.664 1 87.06 56 LEU B CA 1
ATOM 2692 C C . LEU B 1 56 ? 23.062 -16.297 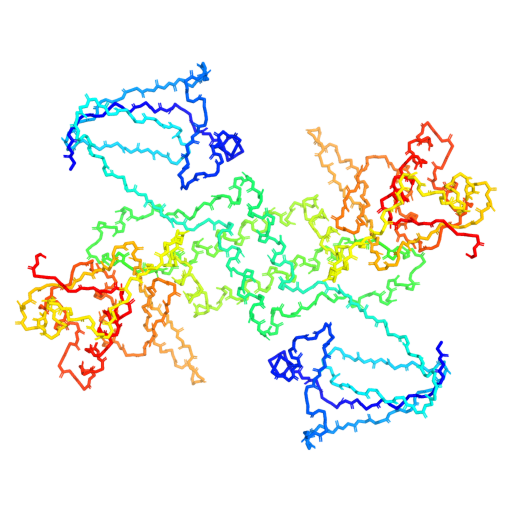-8.539 1 87.06 56 LEU B C 1
ATOM 2694 O O . LEU B 1 56 ? 21.859 -16.141 -8.734 1 87.06 56 LEU B O 1
ATOM 2698 N N . PRO B 1 57 ? 23.688 -16.016 -7.406 1 83.81 57 PRO B N 1
ATOM 2699 C CA . PRO B 1 57 ? 22.859 -15.469 -6.336 1 83.81 57 PRO B CA 1
ATOM 2700 C C . PRO B 1 57 ? 22.266 -14.102 -6.688 1 83.81 57 PRO B C 1
ATOM 2702 O O . PRO B 1 57 ? 22.812 -13.391 -7.535 1 83.81 57 PRO B O 1
ATOM 2705 N N . PRO B 1 58 ? 21.141 -13.789 -5.984 1 78.75 58 PRO B N 1
ATOM 2706 C CA . PRO B 1 58 ? 20.547 -12.477 -6.234 1 78.75 58 PRO B CA 1
ATOM 2707 C C . PRO B 1 58 ? 21.5 -11.328 -5.953 1 78.75 58 PRO B C 1
ATOM 2709 O O . PRO B 1 58 ? 22.281 -11.383 -4.996 1 78.75 58 PRO B O 1
ATOM 2712 N N . ARG B 1 59 ? 21.531 -10.367 -6.848 1 81.38 59 ARG B N 1
ATOM 2713 C CA . ARG B 1 59 ? 22.203 -9.078 -6.734 1 81.38 59 ARG B CA 1
ATOM 2714 C C . ARG B 1 59 ? 23.719 -9.234 -6.852 1 81.38 59 ARG B C 1
ATOM 2716 O O . ARG B 1 59 ? 24.484 -8.406 -6.352 1 81.38 59 ARG B O 1
ATOM 2723 N N . VAL B 1 60 ? 24.109 -10.32 -7.312 1 86.38 60 VAL B N 1
ATOM 2724 C CA . VAL B 1 60 ? 25.5 -10.445 -7.742 1 86.38 60 VAL B CA 1
ATOM 2725 C C . VAL B 1 60 ? 25.609 -10.07 -9.219 1 86.38 60 VAL B C 1
ATOM 2727 O O . VAL B 1 60 ? 25.047 -10.742 -10.086 1 86.38 60 VAL B O 1
ATOM 2730 N N . PRO B 1 61 ? 26.281 -8.984 -9.414 1 87.88 61 PRO B N 1
ATOM 2731 C CA . PRO B 1 61 ? 26.422 -8.555 -10.812 1 87.88 61 PRO B CA 1
ATOM 2732 C C . PRO B 1 61 ? 27.062 -9.625 -11.695 1 87.88 61 PRO B C 1
ATOM 2734 O O . PRO B 1 61 ? 27.953 -10.352 -11.242 1 87.88 61 PRO B O 1
ATOM 2737 N N . HIS B 1 62 ? 26.562 -9.75 -12.852 1 88.69 62 HIS B N 1
ATOM 2738 C CA . HIS B 1 62 ? 27.109 -10.727 -13.789 1 88.69 62 HIS B CA 1
ATOM 2739 C C . HIS B 1 62 ? 26.906 -10.281 -15.234 1 88.69 62 HIS B C 1
ATOM 2741 O O . HIS B 1 62 ? 26.031 -9.453 -15.516 1 88.69 62 HIS B O 1
ATOM 2747 N N . CYS B 1 63 ? 27.828 -10.75 -16.047 1 88.31 63 CYS B N 1
ATOM 2748 C CA . CYS B 1 63 ? 27.766 -10.438 -17.469 1 88.31 63 CYS B CA 1
ATOM 2749 C C . CYS B 1 63 ? 28.109 -11.664 -18.297 1 88.31 63 CYS B C 1
ATOM 2751 O O . CYS B 1 63 ? 29.141 -12.312 -18.078 1 88.31 63 CYS B O 1
ATOM 2753 N N . GLY B 1 64 ? 27.188 -11.984 -19.141 1 88.56 64 GLY B N 1
ATOM 2754 C CA . GLY B 1 64 ? 27.422 -13.094 -20.047 1 88.56 64 GLY B CA 1
ATOM 2755 C C . GLY B 1 64 ? 27.703 -12.648 -21.469 1 88.56 64 GLY B C 1
ATOM 2756 O O . GLY B 1 64 ? 26.984 -11.805 -22.016 1 88.56 64 GLY B O 1
ATOM 2757 N N . ILE B 1 65 ? 28.781 -13.203 -22 1 88.44 65 ILE B N 1
ATOM 2758 C CA . ILE B 1 65 ? 29.172 -12.883 -23.359 1 88.44 65 ILE B CA 1
ATOM 2759 C C . ILE B 1 65 ? 29.203 -14.156 -24.203 1 88.44 65 ILE B C 1
ATOM 2761 O O . ILE B 1 65 ? 29.922 -15.109 -23.859 1 88.44 65 ILE B O 1
ATOM 2765 N N . ALA B 1 66 ? 28.391 -14.172 -25.219 1 91.94 66 ALA B N 1
ATOM 2766 C CA . ALA B 1 66 ? 28.391 -15.328 -26.109 1 91.94 66 ALA B CA 1
ATOM 2767 C C . ALA B 1 66 ? 29.75 -15.492 -26.797 1 91.94 66 ALA B C 1
ATOM 2769 O O . ALA B 1 66 ? 30.312 -14.523 -27.297 1 91.94 66 ALA B O 1
ATOM 2770 N N . LEU B 1 67 ? 30.25 -16.703 -26.906 1 90.5 67 LEU B N 1
ATOM 2771 C CA . LEU B 1 67 ? 31.516 -17 -27.547 1 90.5 67 LEU B CA 1
ATOM 2772 C C . LEU B 1 67 ? 31.297 -17.641 -28.906 1 90.5 67 LEU B C 1
ATOM 2774 O O . LEU B 1 67 ? 32.219 -17.688 -29.734 1 90.5 67 LEU B O 1
ATOM 2778 N N . SER B 1 68 ? 30.141 -18.188 -29.109 1 88.75 68 SER B N 1
ATOM 2779 C CA . SER B 1 68 ? 29.859 -18.875 -30.359 1 88.75 68 SER B CA 1
ATOM 2780 C C . SER B 1 68 ? 28.562 -18.344 -30.984 1 88.75 68 SER B C 1
ATOM 2782 O O . SER B 1 68 ? 27.734 -17.75 -30.281 1 88.75 68 SER B O 1
ATOM 2784 N N . ALA B 1 69 ? 28.469 -18.516 -32.25 1 84.69 69 ALA B N 1
ATOM 2785 C CA . ALA B 1 69 ? 27.234 -18.156 -32.969 1 84.69 69 ALA B CA 1
ATOM 2786 C C . ALA B 1 69 ? 26.078 -19.047 -32.531 1 84.69 69 ALA B C 1
ATOM 2788 O O . ALA B 1 69 ? 26.266 -20.25 -32.281 1 84.69 69 ALA B O 1
ATOM 2789 N N . GLY B 1 70 ? 24.922 -18.547 -32.406 1 86.56 70 GLY B N 1
ATOM 2790 C CA . GLY B 1 70 ? 23.719 -19.297 -32.062 1 86.56 70 GLY B CA 1
ATOM 2791 C C . GLY B 1 70 ? 23.656 -19.672 -30.594 1 86.56 70 GLY B C 1
ATOM 2792 O O . GLY B 1 70 ? 23.031 -20.688 -30.234 1 86.56 70 GLY B O 1
ATOM 2793 N N . CYS B 1 71 ? 24.5 -19.016 -29.766 1 88.88 71 CYS B N 1
ATOM 2794 C CA . CYS B 1 71 ? 24.516 -19.312 -28.344 1 88.88 71 CYS B CA 1
ATOM 2795 C C . CYS B 1 71 ? 23.172 -19.016 -27.703 1 88.88 71 CYS B C 1
ATOM 2797 O O . CYS B 1 71 ? 22.578 -17.969 -27.938 1 88.88 71 CYS B O 1
ATOM 2799 N N . MET B 1 72 ? 22.594 -20.062 -26.953 1 89.25 72 MET B N 1
ATOM 2800 C CA . MET B 1 72 ? 21.344 -19.906 -26.219 1 89.25 72 MET B CA 1
ATOM 2801 C C . MET B 1 72 ? 21.5 -20.375 -24.781 1 89.25 72 MET B C 1
ATOM 2803 O O . MET B 1 72 ? 22.047 -21.438 -24.516 1 89.25 72 MET B O 1
ATOM 2807 N N . THR B 1 73 ? 21.156 -19.484 -23.891 1 86.81 73 THR B N 1
ATOM 2808 C CA . THR B 1 73 ? 21.188 -19.797 -22.469 1 86.81 73 THR B CA 1
ATOM 2809 C C . THR B 1 73 ? 19.781 -19.75 -21.875 1 86.81 73 THR B C 1
ATOM 2811 O O . THR B 1 73 ? 18.984 -18.875 -22.234 1 86.81 73 THR B O 1
ATOM 2814 N N . LEU B 1 74 ? 19.453 -20.766 -21.047 1 85.88 74 LEU B N 1
ATOM 2815 C CA . LEU B 1 74 ? 18.219 -20.75 -20.281 1 85.88 74 LEU B CA 1
ATOM 2816 C C . LEU B 1 74 ? 18.453 -20.266 -18.859 1 85.88 74 LEU B C 1
ATOM 2818 O O . LEU B 1 74 ? 19.406 -20.688 -18.203 1 85.88 74 LEU B O 1
ATOM 2822 N N . SER B 1 75 ? 17.734 -19.297 -18.516 1 83.25 75 SER B N 1
ATOM 2823 C CA . SER B 1 75 ? 17.812 -18.812 -17.141 1 83.25 75 SER B CA 1
ATOM 2824 C C . SER B 1 75 ? 16.5 -19.078 -16.375 1 83.25 75 SER B C 1
ATOM 2826 O O . SER B 1 75 ? 15.422 -18.922 -16.938 1 83.25 75 SER B O 1
ATOM 2828 N N . VAL B 1 76 ? 16.656 -19.656 -15.211 1 78.75 76 VAL B N 1
ATOM 2829 C CA . VAL B 1 76 ? 15.516 -19.891 -14.336 1 78.75 76 VAL B CA 1
ATOM 2830 C C . VAL B 1 76 ? 15.609 -19 -13.109 1 78.75 76 VAL B C 1
ATOM 2832 O O . VAL B 1 76 ? 16.672 -18.891 -12.492 1 78.75 76 VAL B O 1
ATOM 2835 N N . GLY B 1 77 ? 14.633 -18.281 -12.852 1 74.81 77 GLY B N 1
ATOM 2836 C CA . GLY B 1 77 ? 14.57 -17.438 -11.664 1 74.81 77 GLY B CA 1
ATOM 2837 C C . GLY B 1 77 ? 13.281 -17.609 -10.875 1 74.81 77 GLY B C 1
ATOM 2838 O O . GLY B 1 77 ? 12.297 -18.141 -11.398 1 74.81 77 GLY B O 1
ATOM 2839 N N . CYS B 1 78 ? 13.43 -17.453 -9.547 1 74.75 78 CYS B N 1
ATOM 2840 C CA . CYS B 1 78 ? 12.258 -17.453 -8.68 1 74.75 78 CYS B CA 1
ATOM 2841 C C . CYS B 1 78 ? 11.688 -16.062 -8.516 1 74.75 78 CYS B C 1
ATOM 2843 O O . CYS B 1 78 ? 12.445 -15.094 -8.336 1 74.75 78 CYS B O 1
ATOM 2845 N N . ARG B 1 79 ? 10.406 -15.992 -8.75 1 73.62 79 ARG B N 1
ATOM 2846 C CA . ARG B 1 79 ? 9.758 -14.688 -8.68 1 73.62 79 ARG B CA 1
ATOM 2847 C C . ARG B 1 79 ? 8.898 -14.57 -7.426 1 73.62 79 ARG B C 1
ATOM 2849 O O . ARG B 1 79 ? 7.719 -14.227 -7.5 1 73.62 79 ARG B O 1
ATOM 2856 N N . ALA B 1 80 ? 9.594 -14.859 -6.305 1 82.5 80 ALA B N 1
ATOM 2857 C CA . ALA B 1 80 ? 8.867 -14.688 -5.051 1 82.5 80 ALA B CA 1
ATOM 2858 C C . ALA B 1 80 ? 8.5 -13.219 -4.828 1 82.5 80 ALA B C 1
ATOM 2860 O O . ALA B 1 80 ? 9.258 -12.32 -5.203 1 82.5 80 ALA B O 1
ATOM 2861 N N . PRO B 1 81 ? 7.359 -12.961 -4.305 1 87.94 81 PRO B N 1
ATOM 2862 C CA . PRO B 1 81 ? 6.977 -11.562 -4.074 1 87.94 81 PRO B CA 1
ATOM 2863 C C . PRO B 1 81 ? 7.844 -10.883 -3.018 1 87.94 81 PRO B C 1
ATOM 2865 O O . PRO B 1 81 ? 8.266 -11.523 -2.049 1 87.94 81 PRO B O 1
ATOM 2868 N N . SER B 1 82 ? 8.141 -9.633 -3.205 1 87.25 82 SER B N 1
ATOM 2869 C CA . SER B 1 82 ? 8.82 -8.805 -2.213 1 87.25 82 SER B CA 1
ATOM 2870 C C . SER B 1 82 ? 7.82 -8.188 -1.236 1 87.25 82 SER B C 1
ATOM 2872 O O . SER B 1 82 ? 6.609 -8.258 -1.45 1 87.25 82 SER B O 1
ATOM 2874 N N . VAL B 1 83 ? 8.375 -7.625 -0.211 1 90.56 83 VAL B N 1
ATOM 2875 C CA . VAL B 1 83 ? 7.535 -6.883 0.727 1 90.56 83 VAL B CA 1
ATOM 2876 C C . VAL B 1 83 ? 6.793 -5.77 -0.011 1 90.56 83 VAL B C 1
ATOM 2878 O O . VAL B 1 83 ? 5.59 -5.59 0.179 1 90.56 83 VAL B O 1
ATOM 2881 N N . SER B 1 84 ? 7.5 -5.066 -0.849 1 90.06 84 SER B N 1
ATOM 2882 C CA . SER B 1 84 ? 6.895 -3.982 -1.619 1 90.06 84 SER B CA 1
ATOM 2883 C C . SER B 1 84 ? 5.742 -4.492 -2.479 1 90.06 84 SER B C 1
ATOM 2885 O O . SER B 1 84 ? 4.691 -3.854 -2.559 1 90.06 84 SER B O 1
ATOM 2887 N N . ASP B 1 85 ? 5.926 -5.656 -3.066 1 89.56 85 ASP B N 1
ATOM 2888 C CA . ASP B 1 85 ? 4.871 -6.254 -3.879 1 89.56 85 ASP B CA 1
ATOM 2889 C C . ASP B 1 85 ? 3.631 -6.555 -3.037 1 89.56 85 ASP B C 1
ATOM 2891 O O . ASP B 1 85 ? 2.514 -6.203 -3.422 1 89.56 85 ASP B O 1
ATOM 2895 N N . LEU B 1 86 ? 3.879 -7.191 -1.971 1 93.62 86 LEU B N 1
ATOM 2896 C CA . LEU B 1 86 ? 2.779 -7.629 -1.118 1 93.62 86 LEU B CA 1
ATOM 2897 C C . LEU B 1 86 ? 2.047 -6.43 -0.519 1 93.62 86 LEU B C 1
ATOM 2899 O O . LEU B 1 86 ? 0.814 -6.398 -0.501 1 93.62 86 LEU B O 1
ATOM 2903 N N . VAL B 1 87 ? 2.77 -5.422 -0.067 1 93.38 87 VAL B N 1
ATOM 2904 C CA . VAL B 1 87 ? 2.148 -4.25 0.541 1 93.38 87 VAL B CA 1
ATOM 2905 C C . VAL B 1 87 ? 1.374 -3.467 -0.518 1 93.38 87 VAL B C 1
ATOM 2907 O O . VAL B 1 87 ? 0.293 -2.941 -0.243 1 93.38 87 VAL B O 1
ATOM 2910 N N . SER B 1 88 ? 1.917 -3.355 -1.667 1 92.62 88 SER B N 1
ATOM 2911 C CA . SER B 1 88 ? 1.219 -2.688 -2.76 1 92.62 88 SER B CA 1
ATOM 2912 C C . SER B 1 88 ? -0.114 -3.365 -3.061 1 92.62 88 SER B C 1
ATOM 2914 O O . SER B 1 88 ? -1.128 -2.691 -3.26 1 92.62 88 SER B O 1
ATOM 2916 N N . ARG B 1 89 ? -0.077 -4.637 -3.109 1 92.69 89 ARG B N 1
ATOM 2917 C CA . ARG B 1 89 ? -1.311 -5.367 -3.377 1 92.69 89 ARG B CA 1
ATOM 2918 C C . ARG B 1 89 ? -2.289 -5.234 -2.215 1 92.69 89 ARG B C 1
ATOM 2920 O O . ARG B 1 89 ? -3.504 -5.203 -2.42 1 92.69 89 ARG B O 1
ATOM 2927 N N . LEU B 1 90 ? -1.766 -5.277 -1.015 1 93.12 90 LEU B N 1
ATOM 2928 C CA . LEU B 1 90 ? -2.617 -5.023 0.142 1 93.12 90 LEU B CA 1
ATOM 2929 C C . LEU B 1 90 ? -3.291 -3.66 0.033 1 93.12 90 LEU B C 1
ATOM 2931 O O . LEU B 1 90 ? -4.484 -3.527 0.315 1 93.12 90 LEU B O 1
ATOM 2935 N N . ALA B 1 91 ? -2.484 -2.643 -0.33 1 92.81 91 ALA B N 1
ATOM 2936 C CA . ALA B 1 91 ? -3.037 -1.304 -0.519 1 92.81 91 ALA B CA 1
ATOM 2937 C C . ALA B 1 91 ? -4.18 -1.319 -1.529 1 92.81 91 ALA B C 1
ATOM 2939 O O . ALA B 1 91 ? -5.215 -0.68 -1.317 1 92.81 91 ALA B O 1
ATOM 2940 N N . GLU B 1 92 ? -3.994 -2.025 -2.566 1 90.69 92 GLU B N 1
ATOM 2941 C CA . GLU B 1 92 ? -5.031 -2.152 -3.588 1 90.69 92 GLU B CA 1
ATOM 2942 C C . GLU B 1 92 ? -6.289 -2.797 -3.018 1 90.69 92 GLU B C 1
ATOM 2944 O O . GLU B 1 92 ? -7.402 -2.342 -3.287 1 90.69 92 GLU B O 1
ATOM 2949 N N . ARG B 1 93 ? -6.09 -3.82 -2.326 1 88.19 93 ARG B N 1
ATOM 2950 C CA . ARG B 1 93 ? -7.223 -4.52 -1.727 1 88.19 93 ARG B CA 1
ATOM 2951 C C . ARG B 1 93 ? -7.992 -3.602 -0.784 1 88.19 93 ARG B C 1
ATOM 2953 O O . ARG B 1 93 ? -9.227 -3.559 -0.821 1 88.19 93 ARG B O 1
ATOM 2960 N N . PHE B 1 94 ? -7.266 -2.922 0.086 1 87.19 94 PHE B N 1
ATOM 2961 C CA . PHE B 1 94 ? -7.918 -2.035 1.044 1 87.19 94 PHE B CA 1
ATOM 2962 C C . PHE B 1 94 ? -8.617 -0.884 0.329 1 87.19 94 PHE B C 1
ATOM 2964 O O . PHE B 1 94 ? -9.68 -0.434 0.758 1 87.19 94 PHE B O 1
ATOM 2971 N N . SER B 1 95 ? -8 -0.395 -0.695 1 84.25 95 SER B N 1
ATOM 2972 C CA . SER B 1 95 ? -8.586 0.714 -1.44 1 84.25 95 SER B CA 1
ATOM 2973 C C . SER B 1 95 ? -9.867 0.291 -2.141 1 84.25 95 SER B C 1
ATOM 2975 O O . SER B 1 95 ? -10.773 1.107 -2.346 1 84.25 95 SER B O 1
ATOM 2977 N N . ASN B 1 96 ? -9.891 -0.97 -2.471 1 77.5 96 ASN B N 1
ATOM 2978 C CA . ASN B 1 96 ? -11.047 -1.486 -3.193 1 77.5 96 ASN B CA 1
ATOM 2979 C C . ASN B 1 96 ? -12.078 -2.082 -2.242 1 77.5 96 ASN B C 1
ATOM 2981 O O . ASN B 1 96 ? -13.164 -2.482 -2.67 1 77.5 96 ASN B O 1
ATOM 2985 N N . SER B 1 97 ? -11.648 -2.184 -1.067 1 71 97 SER B N 1
ATOM 2986 C CA . SER B 1 97 ? -12.539 -2.814 -0.1 1 71 97 SER B CA 1
ATOM 2987 C C . SER B 1 97 ? -13.438 -1.786 0.573 1 71 97 SER B C 1
ATOM 2989 O O . SER B 1 97 ? -13.008 -0.666 0.857 1 71 97 SER B O 1
ATOM 2991 N N . VAL B 1 98 ? -14.664 -2.148 0.615 1 59.91 98 VAL B N 1
ATOM 2992 C CA . VAL B 1 98 ? -15.633 -1.31 1.313 1 59.91 98 VAL B CA 1
ATOM 2993 C C . VAL B 1 98 ? -15.867 -1.853 2.721 1 59.91 98 VAL B C 1
ATOM 2995 O O . VAL B 1 98 ? -16.75 -1.368 3.441 1 59.91 98 VAL B O 1
ATOM 2998 N N . GLU B 1 99 ? -15.039 -2.793 3.049 1 63.03 99 GLU B N 1
ATOM 2999 C CA . GLU B 1 99 ? -15.18 -3.367 4.383 1 63.03 99 GLU B CA 1
ATOM 3000 C C . GLU B 1 99 ? -14.828 -2.352 5.465 1 63.03 99 GLU B C 1
ATOM 3002 O O . GLU B 1 99 ? -13.984 -1.481 5.25 1 63.03 99 GLU B O 1
ATOM 3007 N N . ASP B 1 100 ? -15.438 -2.449 6.52 1 64.81 100 ASP B N 1
ATOM 3008 C CA . ASP B 1 100 ? -15.336 -1.534 7.652 1 64.81 100 ASP B CA 1
ATOM 3009 C C . ASP B 1 100 ? -13.875 -1.35 8.078 1 64.81 100 ASP B C 1
ATOM 3011 O O . ASP B 1 100 ? -13.461 -0.242 8.422 1 64.81 100 ASP B O 1
ATOM 3015 N N . VAL B 1 101 ? -13.172 -2.434 7.926 1 67.75 101 VAL B N 1
ATOM 3016 C CA . VAL B 1 101 ? -11.797 -2.369 8.422 1 67.75 101 VAL B CA 1
ATOM 3017 C C . VAL B 1 101 ? -10.969 -1.442 7.531 1 67.75 101 VAL B C 1
ATOM 3019 O O . VAL B 1 101 ? -10.109 -0.708 8.023 1 67.75 101 VAL B O 1
ATOM 3022 N N . ALA B 1 102 ? -11.242 -1.377 6.285 1 68.75 102 ALA B N 1
ATOM 3023 C CA . ALA B 1 102 ? -10.492 -0.569 5.324 1 68.75 102 ALA B CA 1
ATOM 3024 C C . ALA B 1 102 ? -10.828 0.911 5.469 1 68.75 102 ALA B C 1
ATOM 3026 O O . ALA B 1 102 ? -9.969 1.774 5.281 1 68.75 102 ALA B O 1
ATOM 3027 N N . VAL B 1 103 ? -12.023 1.083 5.934 1 68.31 103 VAL B N 1
ATOM 3028 C CA . VAL B 1 103 ? -12.5 2.463 5.926 1 68.31 103 VAL B CA 1
ATOM 3029 C C . VAL B 1 103 ? -12.406 3.049 7.332 1 68.31 103 VAL B C 1
ATOM 3031 O O . VAL B 1 103 ? -12.641 4.242 7.531 1 68.31 103 VAL B O 1
ATOM 3034 N N . LYS B 1 104 ? -11.945 2.186 8.227 1 77.06 104 LYS B N 1
ATOM 3035 C CA . LYS B 1 104 ? -11.789 2.67 9.594 1 77.06 104 LYS B CA 1
ATOM 3036 C C . LYS B 1 104 ? -10.789 3.82 9.664 1 77.06 104 LYS B C 1
ATOM 3038 O O . LYS B 1 104 ? -9.727 3.758 9.055 1 77.06 104 LYS B O 1
ATOM 3043 N N . ARG B 1 105 ? -11.211 4.84 10.328 1 75.19 105 ARG B N 1
ATOM 3044 C CA . ARG B 1 105 ? -10.383 6.039 10.422 1 75.19 105 ARG B CA 1
ATOM 3045 C C . ARG B 1 105 ? -9.82 6.207 11.828 1 75.19 105 ARG B C 1
ATOM 3047 O O . ARG B 1 105 ? -10.391 5.699 12.797 1 75.19 105 ARG B O 1
ATOM 3054 N N . TYR B 1 106 ? -8.711 6.879 11.914 1 79.62 106 TYR B N 1
ATOM 3055 C CA . TYR B 1 106 ? -8.141 7.281 13.195 1 79.62 106 TYR B CA 1
ATOM 3056 C C . TYR B 1 106 ? -9.141 8.102 14 1 79.62 106 TYR B C 1
ATOM 3058 O O . TYR B 1 106 ? -9.836 8.953 13.453 1 79.62 106 TYR B O 1
ATOM 3066 N N . THR B 1 107 ? -9.258 7.703 15.164 1 71.25 107 THR B N 1
ATOM 3067 C CA . THR B 1 107 ? -10.094 8.469 16.094 1 71.25 107 THR B CA 1
ATOM 3068 C C . THR B 1 107 ? -9.297 8.875 17.328 1 71.25 107 THR B C 1
ATOM 3070 O O . THR B 1 107 ? -8.398 8.156 17.75 1 71.25 107 THR B O 1
ATOM 3073 N N . ASP B 1 108 ? -9.516 10.047 17.75 1 73.44 108 ASP B N 1
ATOM 3074 C CA . ASP B 1 108 ? -8.906 10.555 18.984 1 73.44 108 ASP B CA 1
ATOM 3075 C C . ASP B 1 108 ? -9.977 10.883 20.016 1 73.44 108 ASP B C 1
ATOM 3077 O O . ASP B 1 108 ? -10.523 11.992 20.031 1 73.44 108 ASP B O 1
ATOM 3081 N N . ASP B 1 109 ? -10.188 9.977 20.844 1 72.19 109 ASP B N 1
ATOM 3082 C CA . ASP B 1 109 ? -11.25 10.109 21.844 1 72.19 109 ASP B CA 1
ATOM 3083 C C . ASP B 1 109 ? -10.906 11.164 22.875 1 72.19 109 ASP B C 1
ATOM 3085 O O . ASP B 1 109 ? -11.789 11.672 23.578 1 72.19 109 ASP B O 1
ATOM 3089 N N . ASP B 1 110 ? -9.609 11.516 22.953 1 72.25 110 ASP B N 1
ATOM 3090 C CA . ASP B 1 110 ? -9.164 12.43 24 1 72.25 110 ASP B CA 1
ATOM 3091 C C . ASP B 1 110 ? -8.992 13.844 23.453 1 72.25 110 ASP B C 1
ATOM 3093 O O . ASP B 1 110 ? -8.531 14.734 24.172 1 72.25 110 ASP B O 1
ATOM 3097 N N . LEU B 1 111 ? -9.391 14 22.203 1 72.69 111 LEU B N 1
ATOM 3098 C CA . LEU B 1 111 ? -9.109 15.266 21.531 1 72.69 111 LEU B CA 1
ATOM 3099 C C . LEU B 1 111 ? -9.773 16.422 22.266 1 72.69 111 LEU B C 1
ATOM 3101 O O . LEU B 1 111 ? -9.141 17.453 22.516 1 72.69 111 LEU B O 1
ATOM 3105 N N . LEU B 1 112 ? -11.008 16.25 22.672 1 72.31 112 LEU B N 1
ATOM 3106 C CA . LEU B 1 112 ? -11.742 17.328 23.328 1 72.31 112 LEU B CA 1
ATOM 3107 C C . LEU B 1 112 ? -11.141 17.641 24.688 1 72.31 112 LEU B C 1
ATOM 3109 O O . LEU B 1 112 ? -11.039 18.812 25.062 1 72.31 112 LEU B O 1
ATOM 3113 N N . ASP B 1 113 ? -10.734 16.578 25.328 1 74.75 113 ASP B N 1
ATOM 3114 C CA . ASP B 1 113 ? -10.109 16.781 26.625 1 74.75 113 ASP B CA 1
ATOM 3115 C C . ASP B 1 113 ? -8.758 17.469 26.484 1 74.75 113 ASP B C 1
ATOM 3117 O O . ASP B 1 113 ? -8.414 18.344 27.266 1 74.75 113 ASP B O 1
ATOM 3121 N N . ASP B 1 114 ? -8.055 17.109 25.5 1 75.06 114 ASP B N 1
ATOM 3122 C CA . ASP B 1 114 ? -6.738 17.688 25.25 1 75.06 114 ASP B CA 1
ATOM 3123 C C . ASP B 1 114 ? -6.848 19.172 24.875 1 75.06 114 ASP B C 1
ATOM 3125 O O . ASP B 1 114 ? -6.02 19.984 25.281 1 75.06 114 ASP B O 1
ATOM 3129 N N . CYS B 1 115 ? -7.91 19.438 24.141 1 75.25 115 CYS B N 1
ATOM 3130 C CA . CYS B 1 115 ? -8.109 20.797 23.688 1 75.25 115 CYS B CA 1
ATOM 3131 C C . CYS B 1 115 ? -8.398 21.734 24.859 1 75.25 115 CYS B C 1
ATOM 3133 O O . CYS B 1 115 ? -8.195 22.938 24.766 1 75.25 115 CYS B O 1
ATOM 3135 N N . SER B 1 116 ? -8.867 21.141 25.906 1 74.31 116 SER B N 1
ATOM 3136 C CA . SER B 1 116 ? -9.203 21.938 27.078 1 74.31 116 SER B CA 1
ATOM 3137 C C . SER B 1 116 ? -7.977 22.188 27.938 1 74.31 116 SER B C 1
ATOM 3139 O O . SER B 1 116 ? -8.016 23.016 28.859 1 74.31 116 SER B O 1
ATOM 3141 N N . ASN B 1 117 ? -6.93 21.531 27.578 1 76.38 117 ASN B N 1
ATOM 3142 C CA . ASN B 1 117 ? -5.691 21.688 28.328 1 76.38 117 ASN B CA 1
ATOM 3143 C C . ASN B 1 117 ? -4.914 22.922 27.875 1 76.38 117 ASN B C 1
ATOM 3145 O O . ASN B 1 117 ? -4.887 23.25 26.688 1 76.38 117 ASN B O 1
ATOM 3149 N N . ASP B 1 118 ? -4.418 23.719 28.781 1 75.12 118 ASP B N 1
ATOM 3150 C CA . ASP B 1 118 ? -3.691 24.953 28.516 1 75.12 118 ASP B CA 1
ATOM 3151 C C . ASP B 1 118 ? -2.469 24.688 27.641 1 75.12 118 ASP B C 1
ATOM 3153 O O . ASP B 1 118 ? -2.02 25.578 26.906 1 75.12 118 ASP B O 1
ATOM 3157 N N . ASN B 1 119 ? -2.023 23.469 27.703 1 78.75 119 ASN B N 1
ATOM 3158 C CA . ASN B 1 119 ? -0.81 23.141 26.953 1 78.75 119 ASN B CA 1
ATOM 3159 C C . ASN B 1 119 ? -1.13 22.484 25.625 1 78.75 119 ASN B C 1
ATOM 3161 O O . ASN B 1 119 ? -0.285 21.781 25.047 1 78.75 119 ASN B O 1
ATOM 3165 N N . PHE B 1 120 ? -2.291 22.766 25.219 1 80.62 120 PHE B N 1
ATOM 3166 C CA . PHE B 1 120 ? -2.725 22.141 23.969 1 80.62 120 PHE B CA 1
ATOM 3167 C C . PHE B 1 120 ? -1.98 22.719 22.781 1 80.62 120 PHE B C 1
ATOM 3169 O O . PHE B 1 120 ? -1.863 23.953 22.656 1 80.62 120 PHE B O 1
ATOM 3176 N N . SER B 1 121 ? -1.32 21.938 22.078 1 88 121 SER B N 1
ATOM 3177 C CA . SER B 1 121 ? -0.663 22.25 20.812 1 88 121 SER B CA 1
ATOM 3178 C C . SER B 1 121 ? -1.413 21.656 19.625 1 88 121 SER B C 1
ATOM 3180 O O . SER B 1 121 ? -1.173 20.5 19.25 1 88 121 SER B O 1
ATOM 3182 N N . PRO B 1 122 ? -2.301 22.375 19.078 1 86.56 122 PRO B N 1
ATOM 3183 C CA . PRO B 1 122 ? -3.213 21.828 18.078 1 86.56 122 PRO B CA 1
ATOM 3184 C C . PRO B 1 122 ? -2.48 21.25 16.859 1 86.56 122 PRO B C 1
ATOM 3186 O O . PRO B 1 122 ? -2.986 20.344 16.188 1 86.56 122 PRO B O 1
ATOM 3189 N N . GLY B 1 123 ? -1.365 21.766 16.531 1 92.31 123 GLY B N 1
ATOM 3190 C CA . GLY B 1 123 ? -0.656 21.297 15.344 1 92.31 123 GLY B CA 1
ATOM 3191 C C . GLY B 1 123 ? 0.307 20.172 15.641 1 92.31 123 GLY B C 1
ATOM 3192 O O . GLY B 1 123 ? 1.012 19.703 14.742 1 92.31 123 GLY B O 1
ATOM 3193 N N . GLU B 1 124 ? 0.297 19.734 16.828 1 93.69 124 GLU B N 1
ATOM 3194 C CA . GLU B 1 124 ? 1.276 18.719 17.219 1 93.69 124 GLU B CA 1
ATOM 3195 C C . GLU B 1 124 ? 0.792 17.312 16.875 1 93.69 124 GLU B C 1
ATOM 3197 O O . GLU B 1 124 ? -0.363 16.969 17.125 1 93.69 124 GLU B O 1
ATOM 3202 N N . ILE B 1 125 ? 1.608 16.562 16.281 1 94.19 125 ILE B N 1
ATOM 3203 C CA . ILE B 1 125 ? 1.406 15.117 16.203 1 94.19 125 ILE B CA 1
ATOM 3204 C C . ILE B 1 125 ? 1.979 14.445 17.453 1 94.19 125 ILE B C 1
ATOM 3206 O O . ILE B 1 125 ? 3.188 14.211 17.547 1 94.19 125 ILE B O 1
ATOM 3210 N N . THR B 1 126 ? 1.162 14.133 18.328 1 90.94 126 THR B N 1
ATOM 3211 C CA . THR B 1 126 ? 1.574 13.648 19.641 1 90.94 126 THR B CA 1
ATOM 3212 C C . THR B 1 126 ? 2.074 12.211 19.547 1 90.94 126 THR B C 1
ATOM 3214 O O . THR B 1 126 ? 1.801 11.508 18.578 1 90.94 126 THR B O 1
ATOM 3217 N N . ALA B 1 127 ? 2.824 11.773 20.562 1 90.88 127 ALA B N 1
ATOM 3218 C CA . ALA B 1 127 ? 3.283 10.391 20.656 1 90.88 127 ALA B CA 1
ATOM 3219 C C . ALA B 1 127 ? 2.104 9.422 20.672 1 90.88 127 ALA B C 1
ATOM 3221 O O . ALA B 1 127 ? 2.164 8.359 20.047 1 90.88 127 ALA B O 1
ATOM 3222 N N . LYS B 1 128 ? 1.066 9.805 21.359 1 90.88 128 LYS B N 1
ATOM 3223 C CA . LYS B 1 128 ? -0.124 8.961 21.422 1 90.88 128 LYS B CA 1
ATOM 3224 C C . LYS B 1 128 ? -0.757 8.805 20.047 1 90.88 128 LYS B C 1
ATOM 3226 O O . LYS B 1 128 ? -1.168 7.703 19.672 1 90.88 128 LYS B O 1
ATOM 3231 N N . ALA B 1 129 ? -0.882 9.922 19.328 1 90.88 129 ALA B N 1
ATOM 3232 C CA . ALA B 1 129 ? -1.452 9.875 17.984 1 90.88 129 ALA B CA 1
ATOM 3233 C C . ALA B 1 129 ? -0.649 8.938 17.094 1 90.88 129 ALA B C 1
ATOM 3235 O O . ALA B 1 129 ? -1.221 8.18 16.297 1 90.88 129 ALA B O 1
ATOM 3236 N N . LYS B 1 130 ? 0.663 9.008 17.203 1 93.75 130 LYS B N 1
ATOM 3237 C CA . LYS B 1 130 ? 1.544 8.141 16.406 1 93.75 130 LYS B CA 1
ATOM 3238 C C . LYS B 1 130 ? 1.321 6.672 16.75 1 93.75 130 LYS B C 1
ATOM 3240 O O . LYS B 1 130 ? 1.218 5.832 15.859 1 93.75 130 LYS B O 1
ATOM 3245 N N . GLU B 1 131 ? 1.255 6.406 18.031 1 93.94 131 GLU B N 1
ATOM 3246 C CA . GLU B 1 131 ? 1.043 5.035 18.484 1 93.94 131 GLU B CA 1
ATOM 3247 C C . GLU B 1 131 ? -0.322 4.512 18.047 1 93.94 131 GLU B C 1
ATOM 3249 O O . GLU B 1 131 ? -0.439 3.369 17.594 1 93.94 131 GLU B O 1
ATOM 3254 N N . ASP B 1 132 ? -1.321 5.367 18.203 1 92.75 132 ASP B N 1
ATOM 3255 C CA . ASP B 1 132 ? -2.672 4.977 17.812 1 92.75 132 ASP B CA 1
ATOM 3256 C C . ASP B 1 132 ? -2.746 4.676 16.312 1 92.75 132 ASP B C 1
ATOM 3258 O O . ASP B 1 132 ? -3.393 3.713 15.898 1 92.75 132 ASP B O 1
ATOM 3262 N N . ALA B 1 133 ? -2.137 5.516 15.523 1 93.56 133 ALA B N 1
ATOM 3263 C CA . ALA B 1 133 ? -2.119 5.297 14.078 1 93.56 133 ALA B CA 1
ATOM 3264 C C . ALA B 1 133 ? -1.415 3.99 13.727 1 93.56 133 ALA B C 1
ATOM 3266 O O . ALA B 1 133 ? -1.875 3.242 12.859 1 93.56 133 ALA B O 1
ATOM 3267 N N . LYS B 1 134 ? -0.3 3.756 14.398 1 94.31 134 LYS B N 1
ATOM 3268 C CA . LYS B 1 134 ? 0.439 2.508 14.227 1 94.31 134 LYS B CA 1
ATOM 3269 C C . LYS B 1 134 ? -0.444 1.3 14.516 1 94.31 134 LYS B C 1
ATOM 3271 O O . LYS B 1 134 ? -0.522 0.37 13.711 1 94.31 134 LYS B O 1
ATOM 3276 N N . HIS B 1 135 ? -1.127 1.317 15.617 1 94.38 135 HIS B N 1
ATOM 3277 C CA . HIS B 1 135 ? -1.987 0.212 16.031 1 94.38 135 HIS B CA 1
ATOM 3278 C C . HIS B 1 135 ? -3.154 0.037 15.062 1 94.38 135 HIS B C 1
ATOM 3280 O O . HIS B 1 135 ? -3.564 -1.091 14.773 1 94.38 135 HIS B O 1
ATOM 3286 N N . LEU B 1 136 ? -3.637 1.178 14.641 1 92.69 136 LEU B N 1
ATOM 3287 C CA . LEU B 1 136 ? -4.75 1.126 13.703 1 92.69 136 LEU B CA 1
ATOM 3288 C C . LEU B 1 136 ? -4.367 0.333 12.453 1 92.69 136 LEU B C 1
ATOM 3290 O O . LEU B 1 136 ? -5.098 -0.571 12.039 1 92.69 136 LEU B O 1
ATOM 3294 N N . VAL B 1 137 ? -3.234 0.588 11.875 1 93.25 137 VAL B N 1
ATOM 3295 C CA . VAL B 1 137 ? -2.771 -0.046 10.648 1 93.25 137 VAL B CA 1
ATOM 3296 C C . VAL B 1 137 ? -2.441 -1.513 10.914 1 93.25 137 VAL B C 1
ATOM 3298 O O . VAL B 1 137 ? -2.902 -2.402 10.195 1 93.25 137 VAL B O 1
ATOM 3301 N N . LEU B 1 138 ? -1.659 -1.742 11.961 1 93.94 138 LEU B N 1
ATOM 3302 C CA . LEU B 1 138 ? -1.212 -3.098 12.258 1 93.94 138 LEU B CA 1
ATOM 3303 C C . LEU B 1 138 ? -2.396 -4 12.586 1 93.94 138 LEU B C 1
ATOM 3305 O O . LEU B 1 138 ? -2.428 -5.164 12.18 1 93.94 138 LEU B O 1
ATOM 3309 N N . ASN B 1 139 ? -3.354 -3.443 13.328 1 92.88 139 ASN B N 1
ATOM 3310 C CA . ASN B 1 139 ? -4.535 -4.23 13.664 1 92.88 139 ASN B CA 1
ATOM 3311 C C . ASN B 1 139 ? -5.336 -4.598 12.414 1 92.88 139 ASN B C 1
ATOM 3313 O O . ASN B 1 139 ? -5.797 -5.73 12.281 1 92.88 139 ASN B O 1
ATOM 3317 N N . ALA B 1 140 ? -5.5 -3.641 11.57 1 90.75 140 ALA B N 1
ATOM 3318 C CA . ALA B 1 140 ? -6.25 -3.896 10.344 1 90.75 140 ALA B CA 1
ATOM 3319 C C . ALA B 1 140 ? -5.574 -4.973 9.5 1 90.75 140 ALA B C 1
ATOM 3321 O O . ALA B 1 140 ? -6.23 -5.895 9.016 1 90.75 140 ALA B O 1
ATOM 3322 N N . LEU B 1 141 ? -4.281 -4.867 9.352 1 92.75 141 LEU B N 1
ATOM 3323 C CA . LEU B 1 141 ? -3.521 -5.824 8.555 1 92.75 141 LEU B CA 1
ATOM 3324 C C . LEU B 1 141 ? -3.535 -7.203 9.203 1 92.75 141 LEU B C 1
ATOM 3326 O O . LEU B 1 141 ? -3.779 -8.211 8.531 1 92.75 141 LEU B O 1
ATOM 3330 N N . THR B 1 142 ? -3.318 -7.27 10.492 1 93.5 142 THR B N 1
ATOM 3331 C CA . THR B 1 142 ? -3.291 -8.539 11.219 1 93.5 142 THR B CA 1
ATOM 3332 C C . THR B 1 142 ? -4.656 -9.219 11.164 1 93.5 142 THR B C 1
ATOM 3334 O O . THR B 1 142 ? -4.742 -10.43 10.969 1 93.5 142 THR B O 1
ATOM 3337 N N . ASN B 1 143 ? -5.68 -8.398 11.344 1 91.06 143 ASN B N 1
ATOM 3338 C CA . ASN B 1 143 ? -7.027 -8.953 11.289 1 91.06 143 ASN B CA 1
ATOM 3339 C C . ASN B 1 143 ? -7.309 -9.602 9.938 1 91.06 143 ASN B C 1
ATOM 3341 O O . ASN B 1 143 ? -7.879 -10.688 9.867 1 91.06 143 ASN B O 1
ATOM 3345 N N . MET B 1 144 ? -6.953 -8.938 8.891 1 89.88 144 MET B N 1
ATOM 3346 C CA . MET B 1 144 ? -7.152 -9.484 7.547 1 89.88 144 MET B CA 1
ATOM 3347 C C . MET B 1 144 ? -6.32 -10.742 7.344 1 89.88 144 MET B C 1
ATOM 3349 O O . MET B 1 144 ? -6.812 -11.742 6.816 1 89.88 144 MET B O 1
ATOM 3353 N N . MET B 1 145 ? -5.055 -10.742 7.785 1 92.94 145 MET B N 1
ATOM 3354 C CA . MET B 1 145 ? -4.117 -11.836 7.539 1 92.94 145 MET B CA 1
ATOM 3355 C C . MET B 1 145 ? -4.414 -13.023 8.453 1 92.94 145 MET B C 1
ATOM 3357 O O . MET B 1 145 ? -3.99 -14.148 8.172 1 92.94 145 MET B O 1
ATOM 3361 N N . ASP B 1 146 ? -5.105 -12.758 9.547 1 92.44 146 ASP B N 1
ATOM 3362 C CA . ASP B 1 146 ? -5.438 -13.836 10.484 1 92.44 146 ASP B CA 1
ATOM 3363 C C . ASP B 1 146 ? -6.648 -14.625 9.992 1 92.44 146 ASP B C 1
ATOM 3365 O O . ASP B 1 146 ? -6.914 -15.727 10.484 1 92.44 146 ASP B O 1
ATOM 3369 N N . ASP B 1 147 ? -7.395 -14.039 9.094 1 90.88 147 ASP B N 1
ATOM 3370 C CA . ASP B 1 147 ? -8.422 -14.812 8.414 1 90.88 147 ASP B CA 1
ATOM 3371 C C . ASP B 1 147 ? -7.816 -15.703 7.332 1 90.88 147 ASP B C 1
ATOM 3373 O O . ASP B 1 147 ? -7.453 -15.227 6.254 1 90.88 147 ASP B O 1
ATOM 3377 N N . ASP B 1 148 ? -7.809 -16.969 7.543 1 92.19 148 ASP B N 1
ATOM 3378 C CA . ASP B 1 148 ? -7.105 -17.922 6.688 1 92.19 148 ASP B CA 1
ATOM 3379 C C . ASP B 1 148 ? -7.645 -17.875 5.258 1 92.19 148 ASP B C 1
ATOM 3381 O O . ASP B 1 148 ? -6.875 -17.969 4.297 1 92.19 148 ASP B O 1
ATOM 3385 N N . SER B 1 149 ? -8.961 -17.797 5.148 1 93.12 149 SER B N 1
ATOM 3386 C CA . SER B 1 149 ? -9.57 -17.797 3.824 1 93.12 149 SER B CA 1
ATOM 3387 C C . SER B 1 149 ? -9.211 -16.547 3.047 1 93.12 149 SER B C 1
ATOM 3389 O O . SER B 1 149 ? -8.867 -16.609 1.866 1 93.12 149 SER B O 1
ATOM 3391 N N . VAL B 1 150 ? -9.234 -15.398 3.719 1 92.38 150 VAL B N 1
ATOM 3392 C CA . VAL B 1 150 ? -8.953 -14.117 3.072 1 92.38 150 VAL B CA 1
ATOM 3393 C C . VAL B 1 150 ? -7.473 -14.047 2.699 1 92.38 150 VAL B C 1
ATOM 3395 O O . VAL B 1 150 ? -7.125 -13.656 1.583 1 92.38 150 VAL B O 1
ATOM 3398 N N . TRP B 1 151 ? -6.609 -14.461 3.621 1 95.25 151 TRP B N 1
ATOM 3399 C CA . TRP B 1 151 ? -5.172 -14.406 3.375 1 95.25 151 TRP B CA 1
ATOM 3400 C C . TRP B 1 151 ? -4.773 -15.367 2.258 1 95.25 151 TRP B C 1
ATOM 3402 O O . TRP B 1 151 ? -3.947 -15.023 1.407 1 95.25 151 TRP B O 1
ATOM 3412 N N . ASP B 1 152 ? -5.395 -16.531 2.23 1 96.62 152 ASP B N 1
ATOM 3413 C CA . ASP B 1 152 ? -5.148 -17.516 1.186 1 96.62 152 ASP B CA 1
ATOM 3414 C C . ASP B 1 152 ? -5.48 -16.953 -0.194 1 96.62 152 ASP B C 1
ATOM 3416 O O . ASP B 1 152 ? -4.691 -17.078 -1.132 1 96.62 152 ASP B O 1
ATOM 3420 N N . GLU B 1 153 ? -6.648 -16.344 -0.266 1 96.25 153 GLU B N 1
ATOM 3421 C CA . GLU B 1 153 ? -7.07 -15.734 -1.525 1 96.25 153 GLU B CA 1
ATOM 3422 C C . GLU B 1 153 ? -6.109 -14.633 -1.959 1 96.25 153 GLU B C 1
ATOM 3424 O O . GLU B 1 153 ? -5.695 -14.586 -3.119 1 96.25 153 GLU B O 1
ATOM 3429 N N . PHE B 1 154 ? -5.805 -13.828 -0.966 1 95.88 154 PHE B N 1
ATOM 3430 C CA . PHE B 1 154 ? -4.922 -12.703 -1.265 1 95.88 154 PHE B CA 1
ATOM 3431 C C . PHE B 1 154 ? -3.58 -13.195 -1.79 1 95.88 154 PHE B C 1
ATOM 3433 O O . PHE B 1 154 ? -3.129 -12.766 -2.854 1 95.88 154 PHE B O 1
ATOM 3440 N N . LEU B 1 155 ? -2.912 -14.07 -1.096 1 96.44 155 LEU B N 1
ATOM 3441 C CA . LEU B 1 155 ? -1.581 -14.555 -1.446 1 96.44 155 LEU B CA 1
ATOM 3442 C C . LEU B 1 155 ? -1.613 -15.336 -2.756 1 96.44 155 LEU B C 1
ATOM 3444 O O . LEU B 1 155 ? -0.742 -15.164 -3.611 1 96.44 155 LEU B O 1
ATOM 3448 N N . GLY B 1 156 ? -2.578 -16.219 -2.916 1 97.06 156 GLY B N 1
ATOM 3449 C CA . GLY B 1 156 ? -2.697 -17 -4.137 1 97.06 156 GLY B CA 1
ATOM 3450 C C . GLY B 1 156 ? -2.793 -16.141 -5.387 1 97.06 156 GLY B C 1
ATOM 3451 O O . GLY B 1 156 ? -2.098 -16.406 -6.371 1 97.06 156 GLY B O 1
ATOM 3452 N N . ARG B 1 157 ? -3.65 -15.141 -5.328 1 95.94 157 ARG B N 1
ATOM 3453 C CA . ARG B 1 157 ? -3.793 -14.234 -6.465 1 95.94 157 ARG B CA 1
ATOM 3454 C C . ARG B 1 157 ? -2.502 -13.461 -6.715 1 95.94 157 ARG B C 1
ATOM 3456 O O . ARG B 1 157 ? -2.07 -13.32 -7.859 1 95.94 157 ARG B O 1
ATOM 3463 N N . CYS B 1 158 ? -1.9 -13.055 -5.633 1 93.81 158 CYS B N 1
ATOM 3464 C CA . CYS B 1 158 ? -0.695 -12.242 -5.73 1 93.81 158 CYS B CA 1
ATOM 3465 C C . CYS B 1 158 ? 0.44 -13.023 -6.383 1 93.81 158 CYS B C 1
ATOM 3467 O O . CYS B 1 158 ? 1.13 -12.508 -7.266 1 93.81 158 CYS B O 1
ATOM 3469 N N . VAL B 1 159 ? 0.647 -14.25 -6.031 1 92.69 159 VAL B N 1
ATOM 3470 C CA . VAL B 1 159 ? 1.828 -14.992 -6.453 1 92.69 159 VAL B CA 1
ATOM 3471 C C . VAL B 1 159 ? 1.627 -15.523 -7.871 1 92.69 159 VAL B C 1
ATOM 3473 O O . VAL B 1 159 ? 2.594 -15.859 -8.562 1 92.69 159 VAL B O 1
ATOM 3476 N N . THR B 1 160 ? 0.365 -15.602 -8.336 1 94.06 160 THR B N 1
ATOM 3477 C CA . THR B 1 160 ? 0.127 -16.156 -9.672 1 94.06 160 THR B CA 1
ATOM 3478 C C . THR B 1 160 ? -0.084 -15.031 -10.688 1 94.06 160 THR B C 1
ATOM 3480 O O . THR B 1 160 ? -0.085 -15.281 -11.898 1 94.06 160 THR B O 1
ATOM 3483 N N . GLU B 1 161 ? -0.248 -13.844 -10.172 1 90.94 161 GLU B N 1
ATOM 3484 C CA . GLU B 1 161 ? -0.417 -12.711 -11.086 1 90.94 161 GLU B CA 1
ATOM 3485 C C . GLU B 1 161 ? 0.859 -12.445 -11.875 1 90.94 161 GLU B C 1
ATOM 3487 O O . GLU B 1 161 ? 1.962 -12.508 -11.328 1 90.94 161 GLU B O 1
ATOM 3492 N N . PRO B 1 162 ? 0.661 -12.195 -13.172 1 84.25 162 PRO B N 1
ATOM 3493 C CA . PRO B 1 162 ? 1.862 -11.914 -13.961 1 84.25 162 PRO B CA 1
ATOM 3494 C C . PRO B 1 162 ? 2.586 -10.648 -13.508 1 84.25 162 PRO B C 1
ATOM 3496 O O . PRO B 1 162 ? 1.942 -9.648 -13.172 1 84.25 162 PRO B O 1
ATOM 3499 N N . LYS B 1 163 ? 3.822 -10.711 -13.391 1 72.38 163 LYS B N 1
ATOM 3500 C CA . LYS B 1 163 ? 4.637 -9.578 -12.969 1 72.38 163 LYS B CA 1
ATOM 3501 C C . LYS B 1 163 ? 5.004 -8.695 -14.164 1 72.38 163 LYS B C 1
ATOM 3503 O O . LYS B 1 163 ? 5.293 -7.508 -13.992 1 72.38 163 LYS B O 1
ATOM 3508 N N . ARG B 1 164 ? 5.035 -9.281 -15.258 1 66.56 164 ARG B N 1
ATOM 3509 C CA . ARG B 1 164 ? 5.305 -8.539 -16.484 1 66.56 164 ARG B CA 1
ATOM 3510 C C . ARG B 1 164 ? 4.082 -8.531 -17.391 1 66.56 164 ARG B C 1
ATOM 3512 O O . ARG B 1 164 ? 3.484 -9.57 -17.656 1 66.56 164 ARG B O 1
ATOM 3519 N N . LEU B 1 165 ? 3.568 -7.301 -17.469 1 59.97 165 LEU B N 1
ATOM 3520 C CA . LEU B 1 165 ? 2.426 -7.219 -18.375 1 59.97 165 LEU B CA 1
ATOM 3521 C C . LEU B 1 165 ? 2.85 -7.488 -19.812 1 59.97 165 LEU B C 1
ATOM 3523 O O . LEU B 1 165 ? 3.85 -6.938 -20.281 1 59.97 165 LEU B O 1
ATOM 3527 N N . ARG B 1 166 ? 2.447 -8.641 -20.219 1 64.94 166 ARG B N 1
ATOM 3528 C CA . ARG B 1 166 ? 2.617 -8.898 -21.641 1 64.94 166 ARG B CA 1
ATOM 3529 C C . ARG B 1 166 ? 1.369 -8.508 -22.422 1 64.94 166 ARG B C 1
ATOM 3531 O O . ARG B 1 166 ? 0.259 -8.922 -22.078 1 64.94 166 ARG B O 1
ATOM 3538 N N . ASN B 1 167 ? 1.658 -7.594 -23.141 1 63.09 167 ASN B N 1
ATOM 3539 C CA . ASN B 1 167 ? 0.526 -7.168 -23.953 1 63.09 167 ASN B CA 1
ATOM 3540 C C . ASN B 1 167 ? -0.17 -8.359 -24.609 1 63.09 167 ASN B C 1
ATOM 3542 O O . ASN B 1 167 ? 0.479 -9.188 -25.25 1 63.09 167 ASN B O 1
ATOM 3546 N N . ASN B 1 168 ? -1.482 -8.438 -24.406 1 65.31 168 ASN B N 1
ATOM 3547 C CA . ASN B 1 168 ? -2.375 -9.398 -25.047 1 65.31 168 ASN B CA 1
ATOM 3548 C C . ASN B 1 168 ? -2.023 -10.828 -24.656 1 65.31 168 ASN B C 1
ATOM 3550 O O . ASN B 1 168 ? -2.023 -11.719 -25.516 1 65.31 168 ASN B O 1
ATOM 3554 N N . TYR B 1 169 ? -1.464 -11 -23.656 1 73.06 169 TYR B N 1
ATOM 3555 C CA . TYR B 1 169 ? -1.151 -12.336 -23.172 1 73.06 169 TYR B CA 1
ATOM 3556 C C . TYR B 1 169 ? -1.812 -12.594 -21.812 1 73.06 169 TYR B C 1
ATOM 3558 O O . TYR B 1 169 ? -1.855 -11.703 -20.969 1 73.06 169 TYR B O 1
ATOM 3566 N N . PRO B 1 170 ? -2.486 -13.703 -21.594 1 71.62 170 PRO B N 1
ATOM 3567 C CA . PRO B 1 170 ? -2.609 -14.844 -22.484 1 71.62 170 PRO B CA 1
ATOM 3568 C C . PRO B 1 170 ? -3.533 -14.57 -23.672 1 71.62 170 PRO B C 1
ATOM 3570 O O . PRO B 1 170 ? -4.355 -13.648 -23.609 1 71.62 170 PRO B O 1
ATOM 3573 N N . ILE B 1 171 ? -3.303 -15.234 -24.797 1 70.75 171 ILE B N 1
ATOM 3574 C CA . ILE B 1 171 ? -4.074 -15.055 -26.031 1 70.75 171 ILE B CA 1
ATOM 3575 C C . ILE B 1 171 ? -5.297 -15.977 -26 1 70.75 171 ILE B C 1
ATOM 3577 O O . ILE B 1 171 ? -5.168 -17.188 -26.109 1 70.75 171 ILE B O 1
ATOM 3581 N N . PRO B 1 172 ? -6.434 -15.258 -25.75 1 70.06 172 PRO B N 1
ATOM 3582 C CA . PRO B 1 172 ? -7.633 -16.094 -25.75 1 70.06 172 PRO B CA 1
ATOM 3583 C C . PRO B 1 172 ? -7.914 -16.703 -27.125 1 70.06 172 PRO B C 1
ATOM 3585 O O . PRO B 1 172 ? -7.473 -16.188 -28.141 1 70.06 172 PRO B O 1
ATOM 3588 N N . LEU B 1 173 ? -8.391 -17.906 -27.094 1 65.06 173 LEU B N 1
ATOM 3589 C CA . LEU B 1 173 ? -8.82 -18.5 -28.344 1 65.06 173 LEU B CA 1
ATOM 3590 C C . LEU B 1 173 ? -9.977 -17.719 -28.953 1 65.06 173 LEU B C 1
ATOM 3592 O O . LEU B 1 173 ? -10.922 -17.344 -28.25 1 65.06 173 LEU B O 1
ATOM 3596 N N . GLU B 1 174 ? -9.727 -16.922 -29.969 1 60.44 174 GLU B N 1
ATOM 3597 C CA . GLU B 1 174 ? -10.828 -16.234 -30.625 1 60.44 174 GLU B CA 1
ATOM 3598 C C . GLU B 1 174 ? -11.844 -17.234 -31.172 1 60.44 174 GLU B C 1
ATOM 3600 O O . GLU B 1 174 ? -11.492 -18.344 -31.562 1 60.44 174 GLU B O 1
ATOM 3605 N N . ASP B 1 175 ? -13.164 -16.969 -30.812 1 55.88 175 ASP B N 1
ATOM 3606 C CA . ASP B 1 175 ? -14.297 -17.781 -31.219 1 55.88 175 ASP B CA 1
ATOM 3607 C C . ASP B 1 175 ? -14.109 -18.328 -32.625 1 55.88 175 ASP B C 1
ATOM 3609 O O . ASP B 1 175 ? -14.438 -19.484 -32.906 1 55.88 175 ASP B O 1
ATOM 3613 N N . ASP B 1 176 ? -13.812 -17.359 -33.531 1 52.25 176 ASP B N 1
ATOM 3614 C CA . ASP B 1 176 ? -13.812 -17.703 -34.969 1 52.25 176 ASP B CA 1
ATOM 3615 C C . ASP B 1 176 ? -12.516 -18.422 -35.344 1 52.25 176 ASP B C 1
ATOM 3617 O O . ASP B 1 176 ? -12.32 -18.781 -36.5 1 52.25 176 ASP B O 1
ATOM 3621 N N . ASP B 1 177 ? -11.617 -18.469 -34.5 1 53.62 177 ASP B N 1
ATOM 3622 C CA . ASP B 1 177 ? -10.344 -19.031 -34.969 1 53.62 177 ASP B CA 1
ATOM 3623 C C . ASP B 1 177 ? -10.383 -20.547 -34.969 1 53.62 177 ASP B C 1
ATOM 3625 O O . ASP B 1 177 ? -10.805 -21.172 -34 1 53.62 177 ASP B O 1
ATOM 3629 N N . GLU B 1 178 ? -10.586 -21.109 -36.125 1 52.28 178 GLU B N 1
ATOM 3630 C CA . GLU B 1 178 ? -10.43 -22.547 -36.406 1 52.28 178 GLU B CA 1
ATOM 3631 C C . GLU B 1 178 ? -9.203 -23.109 -35.719 1 52.28 178 GLU B C 1
ATOM 3633 O O . GLU B 1 178 ? -8.078 -22.938 -36.219 1 52.28 178 GLU B O 1
ATOM 3638 N N . PHE B 1 179 ? -9.234 -23.109 -34.438 1 57.66 179 PHE B N 1
ATOM 3639 C CA . PHE B 1 179 ? -8.094 -23.734 -33.781 1 57.66 179 PHE B CA 1
ATOM 3640 C C . PHE B 1 179 ? -7.922 -25.172 -34.25 1 57.66 179 PHE B C 1
ATOM 3642 O O . PHE B 1 179 ? -8.828 -26 -34.094 1 57.66 179 PHE B O 1
ATOM 3649 N N . ASP B 1 180 ? -7.008 -25.344 -35.125 1 63.75 180 ASP B N 1
ATOM 3650 C CA . ASP B 1 180 ? -6.699 -26.625 -35.75 1 63.75 180 ASP B CA 1
ATOM 3651 C C . ASP B 1 180 ? -6.098 -27.594 -34.75 1 63.75 180 ASP B C 1
ATOM 3653 O O . ASP B 1 180 ? -5.859 -28.766 -35.062 1 63.75 180 ASP B O 1
ATOM 3657 N N . GLY B 1 181 ? -5.977 -27.188 -33.469 1 70.75 181 GLY B N 1
ATOM 3658 C CA . GLY B 1 181 ? -5.355 -28.125 -32.562 1 70.75 181 GLY B CA 1
ATOM 3659 C C . GLY B 1 181 ? -6.359 -28.984 -31.812 1 70.75 181 GLY B C 1
ATOM 3660 O O . GLY B 1 181 ? -7.562 -28.906 -32.062 1 70.75 181 GLY B O 1
ATOM 3661 N N . PRO B 1 182 ? -5.848 -30.016 -31.125 1 84.94 182 PRO B N 1
ATOM 3662 C CA . PRO B 1 182 ? -6.734 -30.891 -30.344 1 84.94 182 PRO B CA 1
ATOM 3663 C C . PRO B 1 182 ? -7.59 -30.109 -29.344 1 84.94 182 PRO B C 1
ATOM 3665 O O . PRO B 1 182 ? -7.137 -29.109 -28.781 1 84.94 182 PRO B O 1
ATOM 3668 N N . THR B 1 183 ? -8.797 -30.5 -29.266 1 87.69 183 THR B N 1
ATOM 3669 C CA . THR B 1 183 ? -9.695 -29.969 -28.25 1 87.69 183 THR B CA 1
ATOM 3670 C C . THR B 1 183 ? -9.477 -30.688 -26.906 1 87.69 183 THR B C 1
ATOM 3672 O O . THR B 1 183 ? -8.695 -31.641 -26.828 1 87.69 183 THR B O 1
ATOM 3675 N N . VAL B 1 184 ? -10.125 -30.234 -25.859 1 92.88 184 VAL B N 1
ATOM 3676 C CA . VAL B 1 184 ? -10.07 -30.875 -24.547 1 92.88 184 VAL B CA 1
ATOM 3677 C C . VAL B 1 184 ? -10.547 -32.312 -24.656 1 92.88 184 VAL B C 1
ATOM 3679 O O . VAL B 1 184 ? -9.93 -33.219 -24.094 1 92.88 184 VAL B O 1
ATOM 3682 N N . GLN B 1 185 ? -11.578 -32.5 -25.469 1 91.69 185 GLN B N 1
ATOM 3683 C CA . GLN B 1 185 ? -12.133 -33.844 -25.656 1 91.69 185 GLN B CA 1
ATOM 3684 C C . GLN B 1 185 ? -11.133 -34.75 -26.375 1 91.69 185 GLN B C 1
ATOM 3686 O O . GLN B 1 185 ? -11.039 -35.938 -26.062 1 91.69 185 GLN B O 1
ATOM 3691 N N . ASP B 1 186 ? -10.477 -34.156 -27.297 1 93.12 186 ASP B N 1
ATOM 3692 C CA . ASP B 1 186 ? -9.461 -34.938 -28 1 93.12 186 ASP B CA 1
ATOM 3693 C C . ASP B 1 186 ? -8.391 -35.438 -27.031 1 93.12 186 ASP B C 1
ATOM 3695 O O . ASP B 1 186 ? -8.008 -36.594 -27.094 1 93.12 186 ASP B O 1
ATOM 3699 N N . VAL B 1 187 ? -7.969 -34.594 -26.203 1 94.06 187 VAL B N 1
ATOM 3700 C CA . VAL B 1 187 ? -6.934 -34.938 -25.234 1 94.06 187 VAL B CA 1
ATOM 3701 C C . VAL B 1 187 ? -7.453 -36.031 -24.297 1 94.06 187 VAL B C 1
ATOM 3703 O O . VAL B 1 187 ? -6.75 -37 -24 1 94.06 187 VAL B O 1
ATOM 3706 N N . LEU B 1 188 ? -8.656 -35.875 -23.859 1 93 188 LEU B N 1
ATOM 3707 C CA . LEU B 1 188 ? -9.258 -36.875 -22.969 1 93 188 LEU B CA 1
ATOM 3708 C C . LEU B 1 188 ? -9.391 -38.219 -23.656 1 93 188 LEU B C 1
ATOM 3710 O O . LEU B 1 188 ? -9.367 -39.281 -23 1 93 188 LEU B O 1
ATOM 3714 N N . ASN B 1 189 ? -9.484 -38.156 -24.984 1 91.5 189 ASN B N 1
ATOM 3715 C CA . ASN B 1 189 ? -9.602 -39.375 -25.766 1 91.5 189 ASN B CA 1
ATOM 3716 C C . ASN B 1 189 ? -8.242 -39.906 -26.219 1 91.5 189 ASN B C 1
ATOM 3718 O O . ASN B 1 189 ? -8.156 -40.812 -27.016 1 91.5 189 ASN B O 1
ATOM 3722 N N . GLY B 1 190 ? -7.223 -39.25 -25.781 1 89.5 190 GLY B N 1
ATOM 3723 C CA . GLY B 1 190 ? -5.887 -39.781 -25.984 1 89.5 190 GLY B CA 1
ATOM 3724 C C . GLY B 1 190 ? -5.141 -39.094 -27.109 1 89.5 190 GLY B C 1
ATOM 3725 O O . GLY B 1 190 ? -4.062 -39.531 -27.516 1 89.5 190 GLY B O 1
ATOM 3726 N N . ARG B 1 191 ? -5.691 -38.062 -27.656 1 91.12 191 ARG B N 1
ATOM 3727 C CA . ARG B 1 191 ? -5.027 -37.344 -28.734 1 91.12 191 ARG B CA 1
ATOM 3728 C C . ARG B 1 191 ? -4.418 -36.031 -28.234 1 91.12 191 ARG B C 1
ATOM 3730 O O . ARG B 1 191 ? -5.133 -35.094 -27.969 1 91.12 191 ARG B O 1
ATOM 3737 N N . GLY B 1 192 ? -3.084 -36.125 -28.078 1 91.56 192 GLY B N 1
ATOM 3738 C CA . GLY B 1 192 ? -2.385 -34.906 -27.672 1 91.56 192 GLY B CA 1
ATOM 3739 C C . GLY B 1 192 ? -2.309 -34.75 -26.172 1 91.56 192 GLY B C 1
ATOM 3740 O O . GLY B 1 192 ? -2.572 -35.688 -25.422 1 91.56 192 GLY B O 1
ATOM 3741 N N . MET B 1 193 ? -1.825 -33.562 -25.766 1 94.25 193 MET B N 1
ATOM 3742 C CA . MET B 1 193 ? -1.688 -33.156 -24.375 1 94.25 193 MET B CA 1
ATOM 3743 C C . MET B 1 193 ? -2.062 -31.703 -24.156 1 94.25 193 MET B C 1
ATOM 3745 O O . MET B 1 193 ? -2.062 -30.922 -25.109 1 94.25 193 MET B O 1
ATOM 3749 N N . MET B 1 194 ? -2.484 -31.484 -22.969 1 94.12 194 MET B N 1
ATOM 3750 C CA . MET B 1 194 ? -2.719 -30.078 -22.594 1 94.12 194 MET B CA 1
ATOM 3751 C C . MET B 1 194 ? -1.497 -29.484 -21.906 1 94.12 194 MET B C 1
ATOM 3753 O O . MET B 1 194 ? -0.787 -30.188 -21.188 1 94.12 194 MET B O 1
ATOM 3757 N N . TYR B 1 195 ? -1.323 -28.172 -22.062 1 93.88 195 TYR B N 1
ATOM 3758 C CA . TYR B 1 195 ? -0.171 -27.469 -21.5 1 93.88 195 TYR B CA 1
ATOM 3759 C C . TYR B 1 195 ? -0.595 -26.172 -20.812 1 93.88 195 TYR B C 1
ATOM 3761 O O . TYR B 1 195 ? -1.543 -25.516 -21.25 1 93.88 195 TYR B O 1
ATOM 3769 N N . HIS B 1 196 ? 0.162 -25.859 -19.703 1 94.19 196 HIS B N 1
ATOM 3770 C CA . HIS B 1 196 ? 0.08 -24.484 -19.219 1 94.19 196 HIS B CA 1
ATOM 3771 C C . HIS B 1 196 ? 0.524 -23.5 -20.297 1 94.19 196 HIS B C 1
ATOM 3773 O O . HIS B 1 196 ? 1.544 -23.703 -20.953 1 94.19 196 HIS B O 1
ATOM 3779 N N . ALA B 1 197 ? -0.264 -22.469 -20.453 1 90.62 197 ALA B N 1
ATOM 3780 C CA . ALA B 1 197 ? 0.225 -21.406 -21.344 1 90.62 197 ALA B CA 1
ATOM 3781 C C . ALA B 1 197 ? 1.529 -20.812 -20.828 1 90.62 197 ALA B C 1
ATOM 3783 O O . ALA B 1 197 ? 1.729 -20.703 -19.609 1 90.62 197 ALA B O 1
ATOM 3784 N N . GLU B 1 198 ? 2.395 -20.406 -21.703 1 84.94 198 GLU B N 1
ATOM 3785 C CA . GLU B 1 198 ? 3.713 -19.906 -21.328 1 84.94 198 GLU B CA 1
ATOM 3786 C C . GLU B 1 198 ? 3.598 -18.656 -20.453 1 84.94 198 GLU B C 1
ATOM 3788 O O . GLU B 1 198 ? 2.82 -17.75 -20.766 1 84.94 198 GLU B O 1
ATOM 3793 N N . GLY B 1 199 ? 4.324 -18.688 -19.391 1 83.38 199 GLY B N 1
ATOM 3794 C CA . GLY B 1 199 ? 4.398 -17.531 -18.516 1 83.38 199 GLY B CA 1
ATOM 3795 C C . GLY B 1 199 ? 3.26 -17.453 -17.516 1 83.38 199 GLY B C 1
ATOM 3796 O O . GLY B 1 199 ? 3.201 -16.531 -16.703 1 83.38 199 GLY B O 1
ATOM 3797 N N . ILE B 1 200 ? 2.344 -18.391 -17.656 1 90.12 200 ILE B N 1
ATOM 3798 C CA . ILE B 1 200 ? 1.207 -18.391 -16.75 1 90.12 200 ILE B CA 1
ATOM 3799 C C . ILE B 1 200 ? 1.525 -19.266 -15.531 1 90.12 200 ILE B C 1
ATOM 3801 O O . ILE B 1 200 ? 2.037 -20.375 -15.672 1 90.12 200 ILE B O 1
ATOM 3805 N N . CYS B 1 201 ? 1.254 -18.703 -14.406 1 92.19 201 CYS B N 1
ATOM 3806 C CA . CYS B 1 201 ? 1.522 -19.422 -13.164 1 92.19 201 CYS B CA 1
ATOM 3807 C C . CYS B 1 201 ? 0.249 -20.047 -12.609 1 92.19 201 CYS B C 1
ATOM 3809 O O . CYS B 1 201 ? -0.792 -19.391 -12.539 1 92.19 201 CYS B O 1
ATOM 3811 N N . PHE B 1 202 ? 0.356 -21.359 -12.242 1 96 202 PHE B N 1
ATOM 3812 C CA . PHE B 1 202 ? -0.731 -22.125 -11.641 1 96 202 PHE B CA 1
ATOM 3813 C C . PHE B 1 202 ? -0.385 -22.516 -10.211 1 96 202 PHE B C 1
ATOM 3815 O O . PHE B 1 202 ? 0.727 -22.969 -9.938 1 96 202 PHE B O 1
ATOM 3822 N N . SER B 1 203 ? -1.309 -22.328 -9.32 1 97.12 203 SER B N 1
ATOM 3823 C CA . SER B 1 203 ? -1.15 -22.781 -7.945 1 97.12 203 SER B CA 1
ATOM 3824 C C . SER B 1 203 ? -2.482 -23.234 -7.359 1 97.12 203 SER B C 1
ATOM 3826 O O . SER B 1 203 ? -3.545 -22.938 -7.906 1 97.12 203 SER B O 1
ATOM 3828 N N . HIS B 1 204 ? -2.41 -24.047 -6.352 1 97.81 204 HIS B N 1
ATOM 3829 C CA . HIS B 1 204 ? -3.617 -24.5 -5.668 1 97.81 204 HIS B CA 1
ATOM 3830 C C . HIS B 1 204 ? -3.447 -24.438 -4.152 1 97.81 204 HIS B C 1
ATOM 3832 O O . HIS B 1 204 ? -2.322 -24.391 -3.652 1 97.81 204 HIS B O 1
ATOM 3838 N N . SER B 1 205 ? -4.516 -24.375 -3.471 1 97.5 205 SER B N 1
ATOM 3839 C CA . SER B 1 205 ? -4.508 -24.375 -2.012 1 97.5 205 SER B CA 1
ATOM 3840 C C . SER B 1 205 ? -5.789 -24.984 -1.453 1 97.5 205 SER B C 1
ATOM 3842 O O . SER B 1 205 ? -6.734 -25.25 -2.199 1 97.5 205 SER B O 1
ATOM 3844 N N . GLU B 1 206 ? -5.676 -25.344 -0.22 1 95.12 206 GLU B N 1
ATOM 3845 C CA . GLU B 1 206 ? -6.82 -25.828 0.547 1 95.12 206 GLU B CA 1
ATOM 3846 C C . GLU B 1 206 ? -6.988 -25.047 1.844 1 95.12 206 GLU B C 1
ATOM 3848 O O . GLU B 1 206 ? -6.012 -24.797 2.561 1 95.12 206 GLU B O 1
ATOM 3853 N N . VAL B 1 207 ? -8.203 -24.547 2.049 1 93.88 207 VAL B N 1
ATOM 3854 C CA . VAL B 1 207 ? -8.469 -23.797 3.279 1 93.88 207 VAL B CA 1
ATOM 3855 C C . VAL B 1 207 ? -9.727 -24.344 3.951 1 93.88 207 VAL B C 1
ATOM 3857 O O . VAL B 1 207 ? -10.586 -24.938 3.289 1 93.88 207 VAL B O 1
ATOM 3860 N N . ASN B 1 208 ? -9.75 -24.203 5.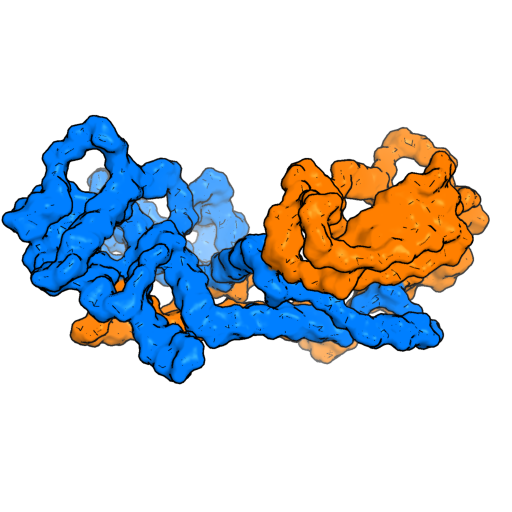227 1 89.62 208 ASN B N 1
ATOM 3861 C CA . ASN B 1 208 ? -10.938 -24.609 5.969 1 89.62 208 ASN B CA 1
ATOM 3862 C C . ASN B 1 208 ? -11.859 -23.438 6.23 1 89.62 208 ASN B C 1
ATOM 3864 O O . ASN B 1 208 ? -11.406 -22.344 6.598 1 89.62 208 ASN B O 1
ATOM 3868 N N . SER B 1 209 ? -13.023 -23.547 5.781 1 79.38 209 SER B N 1
ATOM 3869 C CA . SER B 1 209 ? -14.031 -22.531 6.062 1 79.38 209 SER B CA 1
ATOM 3870 C C . SER B 1 209 ? -15.023 -23 7.117 1 79.38 209 SER B C 1
ATOM 3872 O O . SER B 1 209 ? -15.398 -24.172 7.133 1 79.38 209 SER B O 1
ATOM 3874 N N . GLN B 1 210 ? -15.133 -22.203 8.148 1 73.31 210 GLN B N 1
ATOM 3875 C CA . GLN B 1 210 ? -16.109 -22.578 9.164 1 73.31 210 GLN B CA 1
ATOM 3876 C C . GLN B 1 210 ? -17.5 -22.094 8.805 1 73.31 210 GLN B C 1
ATOM 3878 O O . GLN B 1 210 ? -17.688 -20.922 8.445 1 73.31 210 GLN B O 1
ATOM 3883 N N . ASP B 1 211 ? -18.328 -23 8.531 1 62.97 211 ASP B N 1
ATOM 3884 C CA . ASP B 1 211 ? -19.703 -22.609 8.266 1 62.97 211 ASP B CA 1
ATOM 3885 C C . ASP B 1 211 ? -20.422 -22.188 9.547 1 62.97 211 ASP B C 1
ATOM 3887 O O . ASP B 1 211 ? -19.812 -22.203 10.625 1 62.97 211 ASP B O 1
ATOM 3891 N N . LEU B 1 212 ? -21.547 -21.578 9.414 1 64.12 212 LEU B N 1
ATOM 3892 C CA . LEU B 1 212 ? -22.359 -21.062 10.5 1 64.12 212 LEU B CA 1
ATOM 3893 C C . LEU B 1 212 ? -22.609 -22.141 11.555 1 64.12 212 LEU B C 1
ATOM 3895 O O . LEU B 1 212 ? -22.844 -21.828 12.719 1 64.12 212 LEU B O 1
ATOM 3899 N N . SER B 1 213 ? -22.625 -23.344 11.164 1 69.56 213 SER B N 1
ATOM 3900 C CA . SER B 1 213 ? -22.906 -24.453 12.07 1 69.56 213 SER B CA 1
ATOM 3901 C C . SER B 1 213 ? -21.656 -24.891 12.828 1 69.56 213 SER B C 1
ATOM 3903 O O . SER B 1 213 ? -21.719 -25.734 13.727 1 69.56 213 SER B O 1
ATOM 3905 N N . GLY B 1 214 ? -20.562 -24.25 12.5 1 70.56 214 GLY B N 1
ATOM 3906 C CA . GLY B 1 214 ? -19.312 -24.594 13.18 1 70.56 214 GLY B CA 1
ATOM 3907 C C . GLY B 1 214 ? -18.562 -25.734 12.516 1 70.56 214 GLY B C 1
ATOM 3908 O O . GLY B 1 214 ? -17.5 -26.125 12.984 1 70.56 214 GLY B O 1
ATOM 3909 N N . THR B 1 215 ? -19.234 -26.359 11.508 1 75.88 215 THR B N 1
ATOM 3910 C CA . THR B 1 215 ? -18.562 -27.453 10.82 1 75.88 215 THR B CA 1
ATOM 3911 C C . THR B 1 215 ? -17.531 -26.922 9.828 1 75.88 215 THR B C 1
ATOM 3913 O O . THR B 1 215 ? -17.844 -26.047 9.023 1 75.88 215 THR B O 1
ATOM 3916 N N . ALA B 1 216 ? -16.344 -27.422 10.039 1 77.25 216 ALA B N 1
ATOM 3917 C CA . ALA B 1 216 ? -15.273 -27.031 9.133 1 77.25 216 ALA B CA 1
ATOM 3918 C C . ALA B 1 216 ? -15.367 -27.766 7.805 1 77.25 216 ALA B C 1
ATOM 3920 O O . ALA B 1 216 ? -15.469 -29 7.781 1 77.25 216 ALA B O 1
ATOM 3921 N N . THR B 1 217 ? -15.648 -27.047 6.766 1 86.5 217 THR B N 1
ATOM 3922 C CA . THR B 1 217 ? -15.633 -27.625 5.422 1 86.5 217 THR B CA 1
ATOM 3923 C C . THR B 1 217 ? -14.398 -27.156 4.656 1 86.5 217 THR B C 1
ATOM 3925 O O . THR B 1 217 ? -13.992 -26 4.766 1 86.5 217 THR B O 1
ATOM 3928 N N . ALA B 1 218 ? -13.758 -28.172 4.008 1 92 218 ALA B N 1
ATOM 3929 C CA . ALA B 1 218 ? -12.578 -27.828 3.211 1 92 218 ALA B CA 1
ATOM 3930 C C . ALA B 1 218 ? -12.969 -27.156 1.903 1 92 218 ALA B C 1
ATOM 3932 O O . ALA B 1 218 ? -13.93 -27.562 1.25 1 92 218 ALA B O 1
ATOM 3933 N N . ILE B 1 219 ? -12.336 -26.109 1.65 1 95 219 ILE B N 1
ATOM 3934 C CA . ILE B 1 219 ? -12.5 -25.406 0.378 1 95 219 ILE B CA 1
ATOM 3935 C C . ILE B 1 219 ? -11.227 -25.562 -0.454 1 95 219 ILE B C 1
ATOM 3937 O O . ILE B 1 219 ? -10.125 -25.281 0.031 1 95 219 ILE B O 1
ATOM 3941 N N . TYR B 1 220 ? -11.406 -26.047 -1.71 1 96.75 220 TYR B N 1
ATOM 3942 C CA . TYR B 1 220 ? -10.297 -26.234 -2.637 1 96.75 220 TYR B CA 1
ATOM 3943 C C . TYR B 1 220 ? -10.227 -25.094 -3.643 1 96.75 220 TYR B C 1
ATOM 3945 O O . TYR B 1 220 ? -11.242 -24.703 -4.23 1 96.75 220 TYR B O 1
ATOM 3953 N N . ARG B 1 221 ? -8.945 -24.562 -3.773 1 98 221 ARG B N 1
ATOM 3954 C CA . ARG B 1 221 ? -8.812 -23.391 -4.633 1 98 221 ARG B CA 1
ATOM 3955 C C . ARG B 1 221 ? -7.754 -23.609 -5.703 1 98 221 ARG B C 1
ATOM 3957 O O . ARG B 1 221 ? -6.719 -24.234 -5.441 1 98 221 ARG B O 1
ATOM 3964 N N . LEU B 1 222 ? -8.055 -23.125 -6.902 1 98.56 222 LEU B N 1
ATOM 3965 C CA . LEU B 1 222 ? -7.105 -23.016 -8 1 98.56 222 LEU B CA 1
ATOM 3966 C C . LEU B 1 222 ? -6.824 -21.547 -8.336 1 98.56 222 LEU B C 1
ATOM 3968 O O . LEU B 1 222 ? -7.754 -20.766 -8.5 1 98.56 222 LEU B O 1
ATOM 3972 N N . PHE B 1 223 ? -5.578 -21.219 -8.281 1 98.06 223 PHE B N 1
ATOM 3973 C CA . PHE B 1 223 ? -5.145 -19.875 -8.656 1 98.06 223 PHE B CA 1
ATOM 3974 C C . PHE B 1 223 ? -4.375 -19.906 -9.969 1 98.06 223 PHE B C 1
ATOM 3976 O O . PHE B 1 223 ? -3.414 -20.656 -10.117 1 98.06 223 PHE B O 1
ATOM 3983 N N . VAL B 1 224 ? -4.824 -19.062 -10.961 1 96.62 224 VAL B N 1
ATOM 3984 C CA . VAL B 1 224 ? -4.156 -18.984 -12.258 1 96.62 224 VAL B CA 1
ATOM 3985 C C . VAL B 1 224 ? -4.148 -17.547 -12.758 1 96.62 224 VAL B C 1
ATOM 3987 O O . VAL B 1 224 ? -5.207 -16.938 -12.93 1 96.62 224 VAL B O 1
ATOM 3990 N N . ASN B 1 225 ? -2.953 -17.016 -12.938 1 93.94 225 ASN B N 1
ATOM 3991 C CA . ASN B 1 225 ? -2.83 -15.688 -13.539 1 93.94 225 ASN B CA 1
ATOM 3992 C C . ASN B 1 225 ? -3.605 -14.641 -12.75 1 93.94 225 ASN B C 1
ATOM 3994 O O . ASN B 1 225 ? -4.289 -13.797 -13.336 1 93.94 225 ASN B O 1
ATOM 3998 N N . GLY B 1 226 ? -3.582 -14.781 -11.477 1 93.5 226 GLY B N 1
ATOM 3999 C CA . GLY B 1 226 ? -4.211 -13.812 -10.602 1 93.5 226 GLY B CA 1
ATOM 4000 C C . GLY B 1 226 ? -5.684 -14.086 -10.367 1 93.5 226 GLY B C 1
ATOM 4001 O O . GLY B 1 226 ? -6.336 -13.383 -9.586 1 93.5 226 GLY B O 1
ATOM 4002 N N . GLU B 1 227 ? -6.266 -15.047 -11.047 1 95.12 227 GLU B N 1
ATOM 4003 C CA . GLU B 1 227 ? -7.664 -15.43 -10.867 1 95.12 227 GLU B CA 1
ATOM 4004 C C . GLU B 1 227 ? -7.797 -16.609 -9.914 1 95.12 227 GLU B C 1
ATOM 4006 O O . GLU B 1 227 ? -6.828 -17.328 -9.664 1 95.12 227 GLU B O 1
ATOM 4011 N N . MET B 1 228 ? -9.016 -16.75 -9.367 1 97.62 228 MET B N 1
ATOM 4012 C CA . MET B 1 228 ? -9.242 -17.812 -8.406 1 97.62 228 MET B CA 1
ATOM 4013 C C . MET B 1 228 ? -10.547 -18.547 -8.695 1 97.62 228 MET B C 1
ATOM 4015 O O . MET B 1 228 ? -11.555 -17.922 -9.016 1 97.62 228 MET B O 1
ATOM 4019 N N . TRP B 1 229 ? -10.523 -19.828 -8.711 1 97.62 229 TRP B N 1
ATOM 4020 C CA . TRP B 1 229 ? -11.688 -20.703 -8.688 1 97.62 229 TRP B CA 1
ATOM 4021 C C . TRP B 1 229 ? -11.719 -21.547 -7.422 1 97.62 229 TRP B C 1
ATOM 4023 O O . TRP B 1 229 ? -10.672 -21.953 -6.914 1 97.62 229 TRP B O 1
ATOM 4033 N N . GLN B 1 230 ? -12.883 -21.75 -6.895 1 96.88 230 GLN B N 1
ATOM 4034 C CA . GLN B 1 230 ? -12.945 -22.547 -5.668 1 96.88 230 GLN B CA 1
ATOM 4035 C C . GLN B 1 230 ? -14.117 -23.516 -5.695 1 96.88 230 GLN B C 1
ATOM 4037 O O . GLN B 1 230 ? -15.07 -23.328 -6.449 1 96.88 230 GLN B O 1
ATOM 4042 N N . SER B 1 231 ? -14.016 -24.578 -4.957 1 94.94 231 SER B N 1
ATOM 4043 C CA . SER B 1 231 ? -15.031 -25.609 -4.84 1 94.94 231 SER B CA 1
ATOM 4044 C C . SER B 1 231 ? -14.984 -26.281 -3.463 1 94.94 231 SER B C 1
ATOM 4046 O O . SER B 1 231 ? -13.922 -26.359 -2.846 1 94.94 231 SER B O 1
ATOM 4048 N N . ASP B 1 232 ? -16.094 -26.688 -2.977 1 92.5 232 ASP B N 1
ATOM 4049 C CA . ASP B 1 232 ? -16.156 -27.422 -1.709 1 92.5 232 ASP B CA 1
ATOM 4050 C C . ASP B 1 232 ? -16.156 -28.922 -1.937 1 92.5 232 ASP B C 1
ATOM 4052 O O . ASP B 1 232 ? -16.312 -29.703 -0.99 1 92.5 232 ASP B O 1
ATOM 4056 N N . SER B 1 233 ? -15.984 -29.328 -3.172 1 92.44 233 SER B N 1
ATOM 4057 C CA . SER B 1 233 ? -15.93 -30.75 -3.51 1 92.44 233 SER B CA 1
ATOM 4058 C C . SER B 1 233 ? -14.492 -31.25 -3.582 1 92.44 233 SER B C 1
ATOM 4060 O O . SER B 1 233 ? -13.688 -30.719 -4.348 1 92.44 233 SER B O 1
ATOM 4062 N N . ALA B 1 234 ? -14.258 -32.312 -2.871 1 91.81 234 ALA B N 1
ATOM 4063 C CA . ALA B 1 234 ? -12.93 -32.906 -2.893 1 91.81 234 ALA B CA 1
ATOM 4064 C C . ALA B 1 234 ? -12.562 -33.375 -4.297 1 91.81 234 ALA B C 1
ATOM 4066 O O . ALA B 1 234 ? -11.398 -33.344 -4.691 1 91.81 234 ALA B O 1
ATOM 4067 N N . ASP B 1 235 ? -13.594 -33.812 -5.043 1 92.69 235 ASP B N 1
ATOM 4068 C CA . ASP B 1 235 ? -13.359 -34.25 -6.41 1 92.69 235 ASP B CA 1
ATOM 4069 C C . ASP B 1 235 ? -12.836 -33.125 -7.281 1 92.69 235 ASP B C 1
ATOM 4071 O O . ASP B 1 235 ? -11.914 -33.312 -8.078 1 92.69 235 ASP B O 1
ATOM 4075 N N . ASP B 1 236 ? -13.391 -32 -7.133 1 94.69 236 ASP B N 1
ATOM 4076 C CA . ASP B 1 236 ? -12.891 -30.828 -7.852 1 94.69 236 ASP B CA 1
ATOM 4077 C C . ASP B 1 236 ? -11.484 -30.453 -7.398 1 94.69 236 ASP B C 1
ATOM 4079 O O . ASP B 1 236 ? -10.656 -30.031 -8.211 1 94.69 236 ASP B O 1
ATOM 4083 N N . GLY B 1 237 ? -11.258 -30.641 -6.125 1 95.38 237 GLY B N 1
ATOM 4084 C CA . GLY B 1 237 ? -9.93 -30.375 -5.582 1 95.38 237 GLY B CA 1
ATOM 4085 C C . GLY B 1 237 ? -8.844 -31.203 -6.242 1 95.38 237 GLY B C 1
ATOM 4086 O O . GLY B 1 237 ? -7.746 -30.703 -6.5 1 95.38 237 GLY B O 1
ATOM 4087 N N . ILE B 1 238 ? -9.195 -32.406 -6.508 1 95.31 238 ILE B N 1
ATOM 4088 C CA . ILE B 1 238 ? -8.242 -33.312 -7.148 1 95.31 238 ILE B CA 1
ATOM 4089 C C . ILE B 1 238 ? -7.887 -32.781 -8.539 1 95.31 238 ILE B C 1
ATOM 4091 O O . ILE B 1 238 ? -6.719 -32.781 -8.938 1 95.31 238 ILE B O 1
ATOM 4095 N N . LEU B 1 239 ? -8.852 -32.312 -9.242 1 96.69 239 LEU B N 1
ATOM 4096 C CA . LEU B 1 239 ? -8.594 -31.75 -10.555 1 96.69 239 LEU B CA 1
ATOM 4097 C C . LEU B 1 239 ? -7.73 -30.5 -10.453 1 96.69 239 LEU B C 1
ATOM 4099 O O . LEU B 1 239 ? -6.781 -30.328 -11.227 1 96.69 239 LEU B O 1
ATOM 4103 N N . TYR B 1 240 ? -8.078 -29.625 -9.5 1 97.5 240 TYR B N 1
ATOM 4104 C CA . TYR B 1 240 ? -7.297 -28.406 -9.297 1 97.5 240 TYR B CA 1
ATOM 4105 C C . TYR B 1 240 ? -5.836 -28.734 -9.031 1 97.5 240 TYR B C 1
ATOM 4107 O O . TYR B 1 240 ? -4.934 -28.125 -9.602 1 97.5 240 TYR B O 1
ATOM 4115 N N . GLN B 1 241 ? -5.598 -29.703 -8.234 1 96.62 241 GLN B N 1
ATOM 4116 C CA . GLN B 1 241 ? -4.242 -30.141 -7.906 1 96.62 241 GLN B CA 1
ATOM 4117 C C . GLN B 1 241 ? -3.52 -30.672 -9.141 1 96.62 241 GLN B C 1
ATOM 4119 O O . GLN B 1 241 ? -2.35 -30.359 -9.367 1 96.62 241 GLN B O 1
ATOM 4124 N N . THR B 1 242 ? -4.23 -31.453 -9.891 1 96.56 242 THR B N 1
ATOM 4125 C CA . THR B 1 242 ? -3.645 -32.062 -11.086 1 96.56 242 THR B CA 1
ATOM 4126 C C . THR B 1 242 ? -3.215 -30.969 -12.07 1 96.56 242 THR B C 1
ATOM 4128 O O . THR B 1 242 ? -2.098 -31 -12.586 1 96.56 242 THR B O 1
ATOM 4131 N N . ILE B 1 243 ? -4.082 -30 -12.242 1 97.06 243 ILE B N 1
ATOM 4132 C CA . ILE B 1 243 ? -3.816 -28.906 -13.18 1 97.06 243 ILE B CA 1
ATOM 4133 C C . ILE B 1 243 ? -2.633 -28.078 -12.688 1 97.06 243 ILE B C 1
ATOM 4135 O O . ILE B 1 243 ? -1.734 -27.75 -13.469 1 97.06 243 ILE B O 1
ATOM 4139 N N . ALA B 1 244 ? -2.611 -27.781 -11.422 1 97.12 244 ALA B N 1
ATOM 4140 C CA . ALA B 1 244 ? -1.605 -26.875 -10.867 1 97.12 244 ALA B CA 1
ATOM 4141 C C . ALA B 1 244 ? -0.246 -27.562 -10.766 1 97.12 244 ALA B C 1
ATOM 4143 O O . ALA B 1 244 ? 0.794 -26.906 -10.883 1 97.12 244 ALA B O 1
ATOM 4144 N N . ASN B 1 245 ? -0.257 -28.844 -10.602 1 94.69 245 ASN B N 1
ATOM 4145 C CA . ASN B 1 245 ? 0.984 -29.547 -10.297 1 94.69 245 ASN B CA 1
ATOM 4146 C C . ASN B 1 245 ? 1.656 -30.078 -11.562 1 94.69 245 ASN B C 1
ATOM 4148 O O . ASN B 1 245 ? 2.787 -30.562 -11.508 1 94.69 245 ASN B O 1
ATOM 4152 N N . ASN B 1 246 ? 0.904 -30 -12.695 1 93.5 246 ASN B N 1
ATOM 4153 C CA . ASN B 1 246 ? 1.441 -30.578 -13.93 1 93.5 246 ASN B CA 1
ATOM 4154 C C . ASN B 1 246 ? 1.423 -29.562 -15.07 1 93.5 246 ASN B C 1
ATOM 4156 O O . ASN B 1 246 ? 0.353 -29.172 -15.531 1 93.5 246 ASN B O 1
ATOM 4160 N N . ARG B 1 247 ? 2.602 -29.25 -15.5 1 92.88 247 ARG B N 1
ATOM 4161 C CA . ARG B 1 247 ? 2.672 -28.328 -16.641 1 92.88 247 ARG B CA 1
ATOM 4162 C C . ARG B 1 247 ? 2.133 -28.984 -17.906 1 92.88 247 ARG B C 1
ATOM 4164 O O . ARG B 1 247 ? 1.579 -28.297 -18.766 1 92.88 247 ARG B O 1
ATOM 4171 N N . MET B 1 248 ? 2.383 -30.266 -18 1 93.25 248 MET B N 1
ATOM 4172 C CA . MET B 1 248 ? 1.863 -31.078 -19.094 1 93.25 248 MET B CA 1
ATOM 4173 C C . MET B 1 248 ? 0.804 -32.062 -18.578 1 93.25 248 MET B C 1
ATOM 4175 O O . MET B 1 248 ? 1.06 -32.812 -17.656 1 93.25 248 MET B O 1
ATOM 4179 N N . LEU B 1 249 ? -0.318 -31.969 -19.203 1 94.62 249 LEU B N 1
ATOM 4180 C CA . LEU B 1 249 ? -1.446 -32.75 -18.734 1 94.62 249 LEU B CA 1
ATOM 4181 C C . LEU B 1 249 ? -1.823 -33.844 -19.766 1 94.62 249 LEU B C 1
ATOM 4183 O O . LEU B 1 249 ? -2.48 -33.531 -20.766 1 94.62 249 LEU B O 1
ATOM 4187 N N . GLU B 1 250 ? -1.459 -35.031 -19.391 1 94 250 GLU B N 1
ATOM 4188 C CA . GLU B 1 250 ? -1.825 -36.156 -20.25 1 94 250 GLU B CA 1
ATOM 4189 C C . GLU B 1 250 ? -3.303 -36.5 -20.094 1 94 250 GLU B C 1
ATOM 4191 O O . GLU B 1 250 ? -3.883 -36.312 -19.031 1 94 250 GLU B O 1
ATOM 4196 N N . GLY B 1 251 ? -3.799 -37.062 -21.156 1 93.12 251 GLY B N 1
ATOM 4197 C CA . GLY B 1 251 ? -5.203 -37.438 -21.125 1 93.12 251 GLY B CA 1
ATOM 4198 C C . GLY B 1 251 ? -5.539 -38.406 -20 1 93.12 251 GLY B C 1
ATOM 4199 O O . GLY B 1 251 ? -6.547 -38.25 -19.312 1 93.12 251 GLY B O 1
ATOM 4200 N N . THR B 1 252 ? -4.738 -39.375 -19.797 1 93.44 252 THR B N 1
ATOM 4201 C CA . THR B 1 252 ? -4.98 -40.406 -18.766 1 93.44 252 THR B CA 1
ATOM 4202 C C . THR B 1 252 ? -5.004 -39.75 -17.375 1 93.44 252 THR B C 1
ATOM 4204 O O . THR B 1 252 ? -5.859 -40.094 -16.562 1 93.44 252 THR B O 1
ATOM 4207 N N . THR B 1 253 ? -4.039 -38.875 -17.125 1 93.56 253 THR B N 1
ATOM 4208 C CA . THR B 1 253 ? -3.961 -38.156 -15.844 1 93.56 253 THR B CA 1
ATOM 4209 C C . THR B 1 253 ? -5.199 -37.312 -15.617 1 93.56 253 THR B C 1
ATOM 4211 O O . THR B 1 253 ? -5.766 -37.281 -14.523 1 93.56 253 THR B O 1
ATOM 4214 N N . LEU B 1 254 ? -5.578 -36.625 -16.625 1 94.44 254 LEU B N 1
ATOM 4215 C CA . LEU B 1 254 ? -6.75 -35.75 -16.547 1 94.44 254 LEU B CA 1
ATOM 4216 C C . LEU B 1 254 ? -8.008 -36.594 -16.281 1 94.44 254 LEU B C 1
ATOM 4218 O O . LEU B 1 254 ? -8.844 -36.219 -15.461 1 94.44 254 LEU B O 1
ATOM 4222 N N . LEU B 1 255 ? -8.117 -37.75 -16.969 1 93.44 255 LEU B N 1
ATOM 4223 C CA . LEU B 1 255 ? -9.289 -38.594 -16.812 1 93.44 255 LEU B CA 1
ATOM 4224 C C . LEU B 1 255 ? -9.398 -39.094 -15.375 1 93.44 255 LEU B C 1
ATOM 4226 O O . LEU B 1 255 ? -10.5 -39.125 -14.812 1 93.44 255 LEU B O 1
ATOM 4230 N N . LYS B 1 256 ? -8.328 -39.469 -14.82 1 92.81 256 LYS B N 1
ATOM 4231 C CA . LYS B 1 256 ? -8.312 -39.906 -13.438 1 92.81 256 LYS B CA 1
ATOM 4232 C C . LYS B 1 256 ? -8.781 -38.812 -12.492 1 92.81 256 LYS B C 1
ATOM 4234 O O . LYS B 1 256 ? -9.5 -39.094 -11.523 1 92.81 256 LYS B O 1
ATOM 4239 N N . SER B 1 257 ? -8.344 -37.594 -12.75 1 94 257 SER B N 1
ATOM 4240 C CA . SER B 1 257 ? -8.672 -36.469 -11.875 1 94 257 SER B CA 1
ATOM 4241 C C . SER B 1 257 ? -10.109 -36.031 -12.086 1 94 257 SER B C 1
ATOM 4243 O O . SER B 1 257 ? -10.742 -35.5 -11.156 1 94 257 SER B O 1
ATOM 4245 N N . ILE B 1 258 ? -10.617 -36.031 -13.242 1 92.38 258 ILE B N 1
ATOM 4246 C CA . ILE B 1 258 ? -11.992 -35.656 -13.547 1 92.38 258 ILE B CA 1
ATOM 4247 C C . ILE B 1 258 ? -12.961 -36.656 -12.945 1 92.38 258 ILE B C 1
ATOM 4249 O O . ILE B 1 258 ? -14 -36.312 -12.398 1 92.38 258 ILE B O 1
ATOM 4253 N N . GLY B 1 259 ? -12.508 -37.875 -13.039 1 87.62 259 GLY B N 1
ATOM 4254 C CA . GLY B 1 259 ? -13.359 -38.938 -12.516 1 87.62 259 GLY B CA 1
ATOM 4255 C C . GLY B 1 259 ? -14.578 -39.188 -13.375 1 87.62 259 GLY B C 1
ATOM 4256 O O . GLY B 1 259 ? -14.727 -38.625 -14.453 1 87.62 259 GLY B O 1
ATOM 4257 N N . ASN B 1 260 ? -15.5 -40.219 -12.961 1 80.19 260 ASN B N 1
ATOM 4258 C CA . ASN B 1 260 ? -16.688 -40.625 -13.711 1 80.19 260 ASN B CA 1
ATOM 4259 C C . ASN B 1 260 ? -17.969 -40.312 -12.945 1 80.19 260 ASN B C 1
ATOM 4261 O O . ASN B 1 260 ? -18.984 -40.969 -13.141 1 80.19 260 ASN B O 1
ATOM 4265 N N . ASN B 1 261 ? -17.906 -39.219 -12.219 1 80.12 261 ASN B N 1
ATOM 4266 C CA . ASN B 1 261 ? -19.062 -38.875 -11.406 1 80.12 261 ASN B CA 1
ATOM 4267 C C . ASN B 1 261 ? -19.922 -37.812 -12.078 1 80.12 261 ASN B C 1
ATOM 4269 O O . ASN B 1 261 ? -19.688 -37.438 -13.234 1 80.12 261 ASN B O 1
ATOM 4273 N N . LYS B 1 262 ? -21.031 -37.375 -11.445 1 82.31 262 LYS B N 1
ATOM 4274 C CA . LYS B 1 262 ? -22.016 -36.406 -11.961 1 82.31 262 LYS B CA 1
ATOM 4275 C C . LYS B 1 262 ? -21.375 -35.062 -12.266 1 82.31 262 LYS B C 1
ATOM 4277 O O . LYS B 1 262 ? -21.953 -34.25 -12.984 1 82.31 262 LYS B O 1
ATOM 4282 N N . ARG B 1 263 ? -20.141 -34.938 -11.852 1 87.69 263 ARG B N 1
ATOM 4283 C CA . ARG B 1 263 ? -19.516 -33.625 -12.008 1 87.69 263 ARG B CA 1
ATOM 4284 C C . ARG B 1 263 ? -18.562 -33.594 -13.203 1 87.69 263 ARG B C 1
ATOM 4286 O O . ARG B 1 263 ? -17.875 -32.594 -13.445 1 87.69 263 ARG B O 1
ATOM 4293 N N . ARG B 1 264 ? -18.484 -34.688 -13.914 1 90.25 264 ARG B N 1
ATOM 4294 C CA . ARG B 1 264 ? -17.578 -34.812 -15.039 1 90.25 264 ARG B CA 1
ATOM 4295 C C . ARG B 1 264 ? -17.812 -33.75 -16.094 1 90.25 264 ARG B C 1
ATOM 4297 O O . ARG B 1 264 ? -16.875 -33.094 -16.562 1 90.25 264 ARG B O 1
ATOM 4304 N N . ALA B 1 265 ? -19.078 -33.531 -16.406 1 91.75 265 ALA B N 1
ATOM 4305 C CA . ALA B 1 265 ? -19.422 -32.562 -17.422 1 91.75 265 ALA B CA 1
ATOM 4306 C C . ALA B 1 265 ? -18.953 -31.172 -17.031 1 91.75 265 ALA B C 1
ATOM 4308 O O . ALA B 1 265 ? -18.406 -30.438 -17.844 1 91.75 265 ALA B O 1
ATOM 4309 N N . LYS B 1 266 ? -19.172 -30.844 -15.805 1 93.5 266 LYS B N 1
ATOM 4310 C CA . LYS B 1 266 ? -18.781 -29.531 -15.305 1 93.5 266 LYS B CA 1
ATOM 4311 C C . LYS B 1 266 ? -17.266 -29.359 -15.312 1 93.5 266 LYS B C 1
ATOM 4313 O O . LYS B 1 266 ? -16.75 -28.281 -15.586 1 93.5 266 LYS B O 1
ATOM 4318 N N . LYS B 1 267 ? -16.578 -30.391 -14.984 1 95.06 267 LYS B N 1
ATOM 4319 C CA . LYS B 1 267 ? -15.117 -30.344 -14.953 1 95.06 267 LYS B CA 1
ATOM 4320 C C . LYS B 1 267 ? -14.539 -30.188 -16.359 1 95.06 267 LYS B C 1
ATOM 4322 O O . LYS B 1 267 ? -13.57 -29.438 -16.562 1 95.06 267 LYS B O 1
ATOM 4327 N N . VAL B 1 268 ? -15.172 -30.875 -17.281 1 94.38 268 VAL B N 1
ATOM 4328 C CA . VAL B 1 268 ? -14.727 -30.75 -18.672 1 94.38 268 VAL B CA 1
ATOM 4329 C C . VAL B 1 268 ? -14.992 -29.344 -19.172 1 94.38 268 VAL B C 1
ATOM 4331 O O . VAL B 1 268 ? -14.141 -28.734 -19.828 1 94.38 268 VAL B O 1
ATOM 4334 N N . GLU B 1 269 ? -16.141 -28.859 -18.844 1 94.5 269 GLU B N 1
ATOM 4335 C CA . GLU B 1 269 ? -16.469 -27.484 -19.203 1 94.5 269 GLU B CA 1
ATOM 4336 C C . GLU B 1 269 ? -15.477 -26.5 -18.594 1 94.5 269 GLU B C 1
ATOM 4338 O O . GLU B 1 269 ? -15.125 -25.5 -19.234 1 94.5 269 GLU B O 1
ATOM 4343 N N . PHE B 1 270 ? -15.078 -26.781 -17.438 1 95.81 270 PHE B N 1
ATOM 4344 C CA . PHE B 1 270 ? -14.102 -25.938 -16.766 1 95.81 270 PHE B CA 1
ATOM 4345 C C . PHE B 1 270 ? -12.781 -25.922 -17.516 1 95.81 270 PHE B C 1
ATOM 4347 O O . PHE B 1 270 ? -12.195 -24.859 -17.734 1 95.81 270 PHE B O 1
ATOM 4354 N N . LEU B 1 271 ? -12.297 -27.031 -17.938 1 95.81 271 LEU B N 1
ATOM 4355 C CA . LEU B 1 271 ? -11.062 -27.125 -18.703 1 95.81 271 LEU B CA 1
ATOM 4356 C C . LEU B 1 271 ? -11.195 -26.359 -20.016 1 95.81 271 LEU B C 1
ATOM 4358 O O . LEU B 1 271 ? -10.258 -25.656 -20.438 1 95.81 271 LEU B O 1
ATOM 4362 N N . GLU B 1 272 ? -12.344 -26.516 -20.609 1 93.44 272 GLU B N 1
ATOM 4363 C CA . GLU B 1 272 ? -12.594 -25.797 -21.859 1 93.44 272 GLU B CA 1
ATOM 4364 C C . GLU B 1 272 ? -12.562 -24.281 -21.641 1 93.44 272 GLU B C 1
ATOM 4366 O O . GLU B 1 272 ? -12.094 -23.547 -22.5 1 93.44 272 GLU B O 1
ATOM 4371 N N . LYS B 1 273 ? -13.031 -23.906 -20.547 1 93.75 273 LYS B N 1
ATOM 4372 C CA . LYS B 1 273 ? -13 -22.484 -20.219 1 93.75 273 LYS B CA 1
ATOM 4373 C C . LYS B 1 273 ? -11.562 -22 -20.062 1 93.75 273 LYS B C 1
ATOM 4375 O O . LYS B 1 273 ? -11.219 -20.922 -20.547 1 93.75 273 LYS B O 1
ATOM 4380 N N . LEU B 1 274 ? -10.711 -22.734 -19.344 1 94.75 274 LEU B N 1
ATOM 4381 C CA . LEU B 1 274 ? -9.312 -22.359 -19.172 1 94.75 274 LEU B CA 1
ATOM 4382 C C . LEU B 1 274 ? -8.602 -22.25 -20.516 1 94.75 274 LEU B C 1
ATOM 4384 O O . LEU B 1 274 ? -7.742 -21.391 -20.703 1 94.75 274 LEU B O 1
ATOM 4388 N N . VAL B 1 275 ? -9.023 -23.109 -21.422 1 92.44 275 VAL B N 1
ATOM 4389 C CA . VAL B 1 275 ? -8.453 -23.078 -22.766 1 92.44 275 VAL B CA 1
ATOM 4390 C C . VAL B 1 275 ? -8.969 -21.859 -23.531 1 92.44 275 VAL B C 1
ATOM 4392 O O . VAL B 1 275 ? -8.203 -21.172 -24.219 1 92.44 275 VAL B O 1
ATOM 4395 N N . SER B 1 276 ? -10.25 -21.609 -23.406 1 90.38 276 SER B N 1
ATOM 4396 C CA . SER B 1 276 ? -10.875 -20.516 -24.141 1 90.38 276 SER B CA 1
ATOM 4397 C C . SER B 1 276 ? -10.258 -19.172 -23.75 1 90.38 276 SER B C 1
ATOM 4399 O O . SER B 1 276 ? -10.141 -18.281 -24.594 1 90.38 276 SER B O 1
ATOM 4401 N N . VAL B 1 277 ? -9.797 -19.078 -22.5 1 90.56 277 VAL B N 1
ATOM 4402 C CA . VAL B 1 277 ? -9.258 -17.812 -22.047 1 90.56 277 VAL B CA 1
ATOM 4403 C C . VAL B 1 277 ? -7.738 -17.812 -22.203 1 90.56 277 VAL B C 1
ATOM 4405 O O . VAL B 1 277 ? -7.066 -16.844 -21.828 1 90.56 277 VAL B O 1
ATOM 4408 N N . GLY B 1 278 ? -7.207 -18.859 -22.656 1 90.62 278 GLY B N 1
ATOM 4409 C CA . GLY B 1 278 ? -5.809 -18.891 -23.047 1 90.62 278 GLY B CA 1
ATOM 4410 C C . GLY B 1 278 ? -4.875 -19.297 -21.922 1 90.62 278 GLY B C 1
ATOM 4411 O O . GLY B 1 278 ? -3.662 -19.109 -22.016 1 90.62 278 GLY B O 1
ATOM 4412 N N . LEU B 1 279 ? -5.391 -19.875 -20.859 1 94.5 279 LEU B N 1
ATOM 4413 C CA . LEU B 1 279 ? -4.559 -20.281 -19.719 1 94.5 279 LEU B CA 1
ATOM 4414 C C . LEU B 1 279 ? -3.955 -21.656 -19.953 1 94.5 279 LEU B C 1
ATOM 4416 O O . LEU B 1 279 ? -2.873 -21.953 -19.438 1 94.5 279 LEU B O 1
ATOM 4420 N N . LEU B 1 280 ? -4.715 -22.453 -20.688 1 94.19 280 LEU B N 1
ATOM 4421 C CA . LEU B 1 280 ? -4.262 -23.766 -21.141 1 94.19 280 LEU B CA 1
ATOM 4422 C C . LEU B 1 280 ? -4.355 -23.875 -22.672 1 94.19 280 LEU B C 1
ATOM 4424 O O . LEU B 1 280 ? -5.09 -23.109 -23.297 1 94.19 280 LEU B O 1
ATOM 4428 N N . TYR B 1 281 ? -3.584 -24.75 -23.156 1 91.12 281 TYR B N 1
ATOM 4429 C CA . TYR B 1 281 ? -3.748 -25.078 -24.562 1 91.12 281 TYR B CA 1
ATOM 4430 C C . TYR B 1 281 ? -3.43 -26.547 -24.812 1 91.12 281 TYR B C 1
ATOM 4432 O O . TYR B 1 281 ? -2.738 -27.188 -24.031 1 91.12 281 TYR B O 1
ATOM 4440 N N . ALA B 1 282 ? -4 -27.078 -25.906 1 91.25 282 ALA B N 1
ATOM 4441 C CA . ALA B 1 282 ? -3.766 -28.469 -26.297 1 91.25 282 ALA B CA 1
ATOM 4442 C C . ALA B 1 282 ? -2.855 -28.547 -27.516 1 91.25 282 ALA B C 1
ATOM 4444 O O . ALA B 1 282 ? -2.92 -27.688 -28.406 1 91.25 282 ALA B O 1
ATOM 4445 N N . SER B 1 283 ? -2.002 -29.469 -27.5 1 89.62 283 SER B N 1
ATOM 4446 C CA . SER B 1 283 ? -1.1 -29.688 -28.625 1 89.62 283 SER B CA 1
ATOM 4447 C C . SER B 1 283 ? -0.802 -31.156 -28.828 1 89.62 283 SER B C 1
ATOM 4449 O O . SER B 1 283 ? -0.844 -31.953 -27.875 1 89.62 283 SER B O 1
ATOM 4451 N N . GLU B 1 284 ? -0.645 -31.641 -30.141 1 84.31 284 GLU B N 1
ATOM 4452 C CA . GLU B 1 284 ? -0.285 -33 -30.453 1 84.31 284 GLU B CA 1
ATOM 4453 C C . GLU B 1 284 ? 1.205 -33.25 -30.234 1 84.31 284 GLU B C 1
ATOM 4455 O O . GLU B 1 284 ? 1.644 -34.406 -30.156 1 84.31 284 GLU B O 1
ATOM 4460 N N . GLU B 1 285 ? 1.968 -32.156 -30.25 1 64.81 285 GLU B N 1
ATOM 4461 C CA . GLU B 1 285 ? 3.42 -32.281 -30.172 1 64.81 285 GLU B CA 1
ATOM 4462 C C . GLU B 1 285 ? 3.898 -32.344 -28.719 1 64.81 285 GLU B C 1
ATOM 4464 O O . GLU B 1 285 ? 3.258 -31.797 -27.828 1 64.81 285 GLU B O 1
#

Foldseek 3Di:
DAAKKKKWWFPDADDPVQQVVQFDPDDPDGDGHPPPPPPPGDIDIDMDHPPDDDDDDPRTDMDMDTPDPPDDDDDDDDDDDDPVLLVVLVVVCLVPDPDCLSPDDDDDPCVVVLVPDPPRDPPDCDPVNVVSVVCSVVVSVCVQCVPPVSVVLSNLLSRQAQPDDDPCPPPADPPPPPPVFDDLVCQLVFAFKKFFFPRKAKDKDWDWDQDPVRDTQIKIWIGINSDIDIDSDVLVNLLSCQPNVDRIGGNVSNDVSLDDDPCNVVVSVVVNVCRRGRRMDTHND/DAAKKKKWWFPDADDPVQQVVQFDPDDPDGDGHPPPPDPPGDTDIDMDHPPDDDDDDPRTDMDMDTPDPPDDDDDDDDDDDDPVLLVVLVVVCLVPDPDCLSPDDDDDPCVVVLVPDPPRDPPDCDPVNVVSVVCSVVVSVCVQCVPPVSVVLSNLLSRQAQPDDDPCPPPADPPPPPPVFDDLVCQLVFAFKKFFFPRKAKDKDWDWDQDPVRDTQIKIWIGINSDIDIDSDVLVNLLSCQPNVDRIGGNVSNDVSLDDDPCNVVVSVVVNVCRRGRRMDTHND

Nearest PDB structures (foldseek):
  1r8y-assembly1_A  TM=3.640E-01  e=8.034E+00  Mus musculus